Protein AF-G9MTB5-F1 (afdb_monomer_lite)

Secondary structure (DSSP, 8-state):
-----SEESSPEEEEEE-------TT-S-B-HHHHHHHHHHHHHHHHHHHTTPPEEE--TT----SPPPTT-EEEEE--S--HHHHHHHHHHSSSB-SEEESSS-EETT-EEE-SS-EEEEES----PPPTTPPPPPHHHHHHHHHHHHHHHT-GGGHHHHHHHHHTHHHHHHTTPPEEEEPPB------PPP-THHHHHHHHTHHHHHHHHHSHHHHHHHHHGGG--TT-BGGGHHHHHHHHHHHHHHHHHTT-HHHHHHHHHHH-GGGHHHHHHHHHT-S-HHHHTHHHHHHHS--SS-----HHHHHHHT---SGGG---SS-SEETTEEEHHHHHHHHHHTTTSSGGGGGGSS--SSSSBPPSEEEGGGS-TTTGGGGGSPPP----------

Structure (mmCIF, N/CA/C/O backbone):
data_AF-G9MTB5-F1
#
_entry.id   AF-G9MTB5-F1
#
loop_
_atom_site.group_PDB
_atom_site.id
_atom_site.type_symbol
_atom_site.label_atom_id
_atom_site.label_alt_id
_atom_site.label_comp_id
_atom_site.label_asym_id
_atom_site.label_entity_id
_atom_site.label_seq_id
_atom_site.pdbx_PDB_ins_code
_atom_site.Cartn_x
_atom_site.Cartn_y
_atom_site.Cartn_z
_atom_site.occupancy
_atom_site.B_iso_or_equiv
_atom_site.auth_seq_id
_atom_site.auth_comp_id
_atom_site.auth_asym_id
_atom_site.auth_atom_id
_atom_site.pdbx_PDB_model_num
ATOM 1 N N . LYS A 1 1 ? -17.812 13.357 1.683 1.00 65.06 1 LYS A N 1
ATOM 2 C CA . LYS A 1 1 ? -17.066 12.726 0.566 1.00 65.06 1 LYS A CA 1
ATOM 3 C C . LYS A 1 1 ? -15.615 13.191 0.643 1.00 65.06 1 LYS A C 1
ATOM 5 O O . LYS A 1 1 ? -15.408 14.399 0.633 1.00 65.06 1 LYS A O 1
ATOM 10 N N . ARG A 1 2 ? -14.649 12.278 0.807 1.00 72.00 2 ARG A N 1
ATOM 11 C CA . ARG A 1 2 ? -13.210 12.604 0.771 1.00 72.00 2 ARG A CA 1
ATOM 12 C C . ARG A 1 2 ? -12.794 12.800 -0.694 1.00 72.00 2 ARG A C 1
ATOM 14 O O . ARG A 1 2 ? -13.329 12.114 -1.558 1.00 72.00 2 ARG A O 1
ATOM 21 N N . ARG A 1 3 ? -11.906 13.753 -0.973 1.00 80.94 3 ARG A N 1
ATOM 22 C CA . ARG A 1 3 ? -11.333 14.010 -2.305 1.00 80.94 3 ARG A CA 1
ATOM 23 C C . ARG A 1 3 ? -9.825 14.165 -2.145 1.00 80.94 3 ARG A C 1
ATOM 25 O O . ARG A 1 3 ? -9.401 14.768 -1.161 1.00 80.94 3 ARG A O 1
ATOM 32 N N . TRP A 1 4 ? -9.048 13.626 -3.073 1.00 87.50 4 TRP A N 1
ATOM 33 C CA . TRP A 1 4 ? -7.595 13.791 -3.134 1.00 87.50 4 TRP A CA 1
ATOM 34 C C . TRP A 1 4 ? -7.146 13.864 -4.594 1.00 87.50 4 TRP A C 1
ATOM 36 O O . TRP A 1 4 ? -7.894 13.467 -5.488 1.00 87.50 4 TRP A O 1
ATOM 46 N N . ASP A 1 5 ? -5.960 14.424 -4.814 1.00 88.12 5 ASP A N 1
ATOM 47 C CA . ASP A 1 5 ? -5.358 14.536 -6.140 1.00 88.12 5 ASP A CA 1
ATOM 48 C C . ASP A 1 5 ? -4.601 13.245 -6.485 1.00 88.12 5 ASP A C 1
ATOM 50 O O . ASP A 1 5 ? -3.959 12.639 -5.626 1.00 88.12 5 ASP A O 1
ATOM 54 N N . LEU A 1 6 ? -4.701 12.822 -7.742 1.00 91.00 6 LEU A N 1
ATOM 55 C CA . LEU A 1 6 ? -4.000 11.661 -8.304 1.00 91.00 6 LEU A CA 1
ATOM 56 C C . LEU A 1 6 ? -2.745 12.066 -9.069 1.00 91.00 6 LEU A C 1
ATOM 58 O O . LEU A 1 6 ? -2.035 11.216 -9.612 1.00 91.00 6 LEU A O 1
ATOM 62 N N . MET A 1 7 ? -2.481 13.367 -9.098 1.00 92.62 7 MET A N 1
ATOM 63 C CA . MET A 1 7 ? -1.338 13.978 -9.724 1.00 92.62 7 MET A CA 1
ATOM 64 C C . MET A 1 7 ? -0.467 14.651 -8.660 1.00 92.62 7 MET A C 1
ATOM 66 O O . MET A 1 7 ? -0.940 15.144 -7.638 1.00 92.62 7 MET A O 1
ATOM 70 N N . LYS A 1 8 ? 0.836 14.690 -8.912 1.00 92.00 8 LYS A N 1
ATOM 71 C CA . LYS A 1 8 ? 1.847 15.348 -8.085 1.00 92.00 8 LYS A CA 1
ATOM 72 C C . LYS A 1 8 ? 2.814 16.130 -8.963 1.00 92.00 8 LYS A C 1
ATOM 74 O O . LYS A 1 8 ? 2.932 15.892 -10.164 1.00 92.00 8 LYS A O 1
ATOM 79 N N . ILE A 1 9 ? 3.510 17.094 -8.368 1.00 88.06 9 ILE A N 1
ATOM 80 C CA . ILE A 1 9 ? 4.401 18.000 -9.110 1.00 88.06 9 ILE A CA 1
ATOM 81 C C . ILE A 1 9 ? 5.720 17.311 -9.475 1.00 88.06 9 ILE A C 1
ATOM 83 O O . ILE A 1 9 ? 6.272 17.551 -10.545 1.00 88.06 9 ILE A O 1
ATOM 87 N N . LYS A 1 10 ? 6.248 16.475 -8.577 1.00 90.00 10 LYS A N 1
ATOM 88 C CA . LYS A 1 10 ? 7.540 15.807 -8.748 1.00 90.00 10 LYS A CA 1
ATOM 89 C C . LYS A 1 10 ? 7.356 14.302 -8.656 1.00 90.00 10 LYS A C 1
ATOM 91 O O . LYS A 1 10 ? 6.611 13.819 -7.813 1.00 90.00 10 LYS A O 1
ATOM 96 N N . ALA A 1 11 ? 8.043 13.574 -9.525 1.00 92.00 11 ALA A N 1
ATOM 97 C CA . ALA A 1 11 ? 8.143 12.127 -9.430 1.00 92.00 11 ALA A CA 1
ATOM 98 C C . ALA A 1 11 ? 8.972 11.722 -8.197 1.00 92.00 11 ALA A C 1
ATOM 100 O O . ALA A 1 11 ? 9.901 12.433 -7.800 1.00 92.00 11 ALA A O 1
ATOM 101 N N . THR A 1 12 ? 8.632 10.581 -7.600 1.00 94.31 12 THR A N 1
ATOM 102 C CA . THR A 1 12 ? 9.313 10.081 -6.398 1.00 94.31 12 THR A CA 1
ATOM 103 C C . THR A 1 12 ? 10.675 9.524 -6.780 1.00 94.31 12 THR A C 1
ATOM 105 O O . THR A 1 12 ? 10.808 8.819 -7.779 1.00 94.31 12 THR A O 1
ATOM 108 N N . ILE A 1 13 ? 11.699 9.852 -6.000 1.00 93.88 13 ILE A N 1
ATOM 109 C CA . ILE A 1 13 ? 13.068 9.432 -6.296 1.00 93.88 13 ILE A CA 1
ATOM 110 C C . ILE A 1 13 ? 13.252 7.977 -5.860 1.00 93.88 13 ILE A C 1
ATOM 112 O O . ILE A 1 13 ? 12.974 7.625 -4.711 1.00 93.88 13 ILE A O 1
ATOM 116 N N . CYS A 1 14 ? 13.765 7.157 -6.771 1.00 93.31 14 CYS A N 1
ATOM 117 C CA . CYS A 1 14 ? 14.247 5.816 -6.482 1.00 93.31 14 CYS A CA 1
ATOM 118 C C . CYS A 1 14 ? 15.727 5.692 -6.858 1.00 93.31 14 CYS A C 1
ATOM 120 O O . CYS A 1 14 ? 16.190 6.261 -7.847 1.00 93.31 14 CYS A O 1
ATOM 122 N N . GLU A 1 15 ? 16.479 4.962 -6.049 1.00 91.25 15 GLU A N 1
ATOM 123 C CA . GLU A 1 15 ? 17.898 4.691 -6.243 1.00 91.25 15 GLU A CA 1
ATOM 124 C C . GLU A 1 15 ? 18.174 3.204 -6.047 1.00 91.25 15 GLU A C 1
ATOM 126 O O . GLU A 1 15 ? 17.404 2.484 -5.408 1.00 91.25 15 GLU A O 1
ATOM 131 N N . ILE A 1 16 ? 19.276 2.738 -6.620 1.00 88.00 16 ILE A N 1
ATOM 132 C CA . ILE A 1 16 ? 19.722 1.363 -6.439 1.00 88.00 16 ILE A CA 1
ATOM 133 C C . ILE A 1 16 ? 20.629 1.340 -5.226 1.00 88.00 16 ILE A C 1
ATOM 135 O O . ILE A 1 16 ? 21.541 2.152 -5.105 1.00 88.00 16 ILE A O 1
ATOM 139 N N . SER A 1 17 ? 20.396 0.389 -4.338 1.00 84.88 17 SER A N 1
ATOM 140 C CA . SER A 1 17 ? 21.217 0.191 -3.160 1.00 84.88 17 SER A CA 1
ATOM 141 C C . SER A 1 17 ? 21.895 -1.169 -3.217 1.00 84.88 17 SER A C 1
ATOM 143 O O . SER A 1 17 ? 21.330 -2.152 -3.693 1.00 84.88 17 SER A O 1
ATOM 145 N N . LYS A 1 18 ? 23.115 -1.231 -2.678 1.00 75.75 18 LYS A N 1
ATOM 146 C CA . LYS A 1 18 ? 23.909 -2.466 -2.556 1.00 75.75 18 LYS A CA 1
ATOM 147 C C . LYS A 1 18 ? 23.384 -3.404 -1.462 1.00 75.75 18 LYS A C 1
ATOM 149 O O . LYS A 1 18 ? 24.045 -4.384 -1.116 1.00 75.75 18 LYS A O 1
ATOM 154 N N . HIS A 1 19 ? 22.235 -3.095 -0.854 1.00 73.06 19 HIS A N 1
ATOM 155 C CA . HIS A 1 19 ? 21.616 -4.003 0.102 1.00 73.06 19 HIS A CA 1
ATOM 156 C C . HIS A 1 19 ? 21.162 -5.281 -0.620 1.00 73.06 19 HIS A C 1
ATOM 158 O O . HIS A 1 19 ? 20.662 -5.253 -1.741 1.00 73.06 19 HIS A O 1
ATOM 164 N N . SER A 1 20 ? 21.392 -6.425 0.022 1.00 59.97 20 SER A N 1
ATOM 165 C CA . SER A 1 20 ? 21.085 -7.762 -0.513 1.00 59.97 20 SER A CA 1
ATOM 166 C C . SER A 1 20 ? 19.950 -8.429 0.265 1.00 59.97 20 SER A C 1
ATOM 168 O O . SER A 1 20 ? 19.901 -9.651 0.398 1.00 59.97 20 SER A O 1
ATOM 170 N N . GLY A 1 21 ? 19.060 -7.603 0.823 1.00 59.75 21 GLY A N 1
ATOM 171 C CA . GLY A 1 21 ? 18.109 -8.005 1.853 1.00 59.75 21 GLY A CA 1
ATOM 172 C C . GLY A 1 21 ? 16.989 -8.927 1.387 1.00 59.75 21 GLY A C 1
ATOM 173 O O . GLY A 1 21 ? 16.321 -9.459 2.252 1.00 59.75 21 GLY A O 1
ATOM 174 N N . PHE A 1 22 ? 16.789 -9.120 0.079 1.00 67.88 22 PHE A N 1
ATOM 175 C CA . PHE A 1 22 ? 15.763 -10.005 -0.483 1.00 67.88 22 PHE A CA 1
ATOM 176 C C . PHE A 1 22 ? 16.415 -11.026 -1.410 1.00 67.88 22 PHE A C 1
ATOM 178 O O . PHE A 1 22 ? 16.919 -10.667 -2.479 1.00 67.88 22 PHE A O 1
ATOM 185 N N . LYS A 1 23 ? 16.434 -12.298 -0.998 1.00 63.88 23 LYS A N 1
ATOM 186 C CA . LYS A 1 23 ? 16.970 -13.397 -1.810 1.00 63.88 23 LYS A CA 1
ATOM 187 C C . LYS A 1 23 ? 15.829 -14.252 -2.340 1.00 63.88 23 LYS A C 1
ATOM 189 O O . LYS A 1 23 ? 15.022 -14.767 -1.581 1.00 63.88 23 LYS A O 1
ATOM 194 N N . PHE A 1 24 ? 15.806 -14.466 -3.650 1.00 67.88 24 PHE A N 1
ATOM 195 C CA . PHE A 1 24 ? 14.818 -15.328 -4.291 1.00 67.88 24 PHE A CA 1
ATOM 196 C C . PHE A 1 24 ? 15.401 -16.729 -4.454 1.00 67.88 24 PHE A C 1
ATOM 198 O O . PHE A 1 24 ? 16.304 -16.933 -5.257 1.00 67.88 24 PHE A O 1
ATOM 205 N N . THR A 1 25 ? 14.895 -17.704 -3.698 1.00 58.72 25 THR A N 1
ATOM 206 C CA . THR A 1 25 ? 15.319 -19.111 -3.830 1.00 58.72 25 THR A CA 1
ATOM 207 C C . THR A 1 25 ? 14.917 -19.714 -5.173 1.00 58.72 25 THR A C 1
ATOM 209 O O . THR A 1 25 ? 15.586 -20.615 -5.672 1.00 58.72 25 THR A O 1
ATOM 212 N N . ASP A 1 26 ? 13.853 -19.180 -5.774 1.00 69.31 26 ASP A N 1
ATOM 213 C CA . ASP A 1 26 ? 13.193 -19.776 -6.937 1.00 69.31 26 ASP A CA 1
ATOM 214 C C . ASP A 1 26 ? 13.628 -19.127 -8.265 1.00 69.31 26 ASP A C 1
ATOM 216 O O . ASP A 1 26 ? 13.186 -19.535 -9.344 1.00 69.31 26 ASP A O 1
ATOM 220 N N . SER A 1 27 ? 14.498 -18.109 -8.213 1.00 77.50 27 SER A N 1
ATOM 221 C CA . SER A 1 27 ? 15.058 -17.460 -9.398 1.00 77.50 27 SER A CA 1
ATOM 222 C C . SER A 1 27 ? 16.536 -17.132 -9.229 1.00 77.50 27 SER A C 1
ATOM 224 O O . SER A 1 27 ? 16.950 -16.509 -8.261 1.00 77.50 27 SER A O 1
ATOM 226 N N . GLU A 1 28 ? 17.321 -17.492 -10.242 1.00 82.62 28 GLU A N 1
ATOM 227 C CA . GLU A 1 28 ? 18.731 -17.112 -10.384 1.00 82.62 28 GLU A CA 1
ATOM 228 C C . GLU A 1 28 ? 18.903 -15.671 -10.896 1.00 82.62 28 GLU A C 1
ATOM 230 O O . GLU A 1 28 ? 20.013 -15.273 -11.254 1.00 82.62 28 GLU A O 1
ATOM 235 N N . SER A 1 29 ? 17.820 -14.892 -10.962 1.00 88.12 29 SER A N 1
ATOM 236 C CA . SER A 1 29 ? 17.818 -13.478 -11.334 1.00 88.12 29 SER A CA 1
ATOM 237 C C . SER A 1 29 ? 17.125 -12.648 -10.255 1.00 88.12 29 SER A C 1
ATOM 239 O O . SER A 1 29 ? 16.136 -13.083 -9.675 1.00 88.12 29 SER A O 1
ATOM 241 N N . ASN A 1 30 ? 17.572 -11.415 -10.043 1.00 90.25 30 ASN A N 1
ATOM 242 C CA . ASN A 1 30 ? 16.833 -10.366 -9.351 1.00 90.25 30 ASN A CA 1
ATOM 243 C C . ASN A 1 30 ? 16.489 -9.263 -10.349 1.00 90.25 30 ASN A C 1
ATOM 245 O O . ASN A 1 30 ? 17.349 -8.483 -10.765 1.00 90.25 30 ASN A O 1
ATOM 249 N N . GLY A 1 31 ? 15.216 -9.220 -10.729 1.00 91.81 31 GLY A N 1
ATOM 250 C CA . GLY A 1 31 ? 14.679 -8.256 -11.677 1.00 91.81 31 GLY A CA 1
ATOM 251 C C . GLY A 1 31 ? 13.804 -7.187 -11.033 1.00 91.81 31 GLY A C 1
ATOM 252 O O . GLY A 1 31 ? 13.123 -6.476 -11.769 1.00 91.81 31 GLY A O 1
ATOM 253 N N . LEU A 1 32 ? 13.796 -7.064 -9.698 1.00 93.12 32 LEU A N 1
ATOM 254 C CA . LEU A 1 32 ? 12.859 -6.200 -8.970 1.00 93.12 32 LEU A CA 1
ATOM 255 C C . LEU A 1 32 ? 12.827 -4.760 -9.476 1.00 93.12 32 LEU A C 1
ATOM 257 O O . LEU A 1 32 ? 11.744 -4.198 -9.592 1.00 93.12 32 LEU A O 1
ATOM 261 N N . ILE A 1 33 ? 13.974 -4.177 -9.834 1.00 93.19 33 ILE A N 1
ATOM 262 C CA . ILE A 1 33 ? 14.013 -2.821 -10.392 1.00 93.19 33 ILE A CA 1
ATOM 263 C C . ILE A 1 33 ? 13.195 -2.699 -11.680 1.00 93.19 33 ILE A C 1
ATOM 265 O O . ILE A 1 33 ? 12.426 -1.756 -11.836 1.00 93.19 33 ILE A O 1
ATOM 269 N N . PHE A 1 34 ? 13.305 -3.674 -12.580 1.00 94.88 34 PHE A N 1
ATOM 270 C CA . PHE A 1 34 ? 12.593 -3.665 -13.853 1.00 94.88 34 PHE A CA 1
ATOM 271 C C . PHE A 1 34 ? 11.096 -3.860 -13.637 1.00 94.88 34 PHE A C 1
ATOM 273 O O . PHE A 1 34 ? 10.295 -3.160 -14.250 1.00 94.88 34 PHE A O 1
ATOM 280 N N . LEU A 1 35 ? 10.725 -4.762 -12.724 1.00 96.25 35 LEU A N 1
ATOM 281 C CA . LEU A 1 35 ? 9.330 -5.002 -12.358 1.00 96.25 35 LEU A CA 1
ATOM 282 C C . LEU A 1 35 ? 8.708 -3.765 -11.704 1.00 96.25 35 LEU A C 1
ATOM 284 O O . LEU A 1 35 ? 7.625 -3.349 -12.099 1.00 96.25 35 LEU A O 1
ATOM 288 N N . PHE A 1 36 ? 9.403 -3.155 -10.745 1.00 97.00 36 PHE A N 1
ATOM 289 C CA . PHE A 1 36 ? 8.974 -1.938 -10.061 1.00 97.00 36 PHE A CA 1
ATOM 290 C C . PHE A 1 36 ? 8.762 -0.780 -11.044 1.00 97.00 36 PHE A C 1
ATOM 292 O O . PHE A 1 36 ? 7.692 -0.175 -11.053 1.00 97.00 36 PHE A O 1
ATOM 299 N N . LEU A 1 37 ? 9.749 -0.498 -11.906 1.00 96.44 37 LEU A N 1
ATOM 300 C CA . LEU A 1 37 ? 9.666 0.581 -12.896 1.00 96.44 37 LEU A CA 1
ATOM 301 C C . LEU A 1 37 ? 8.546 0.329 -13.916 1.00 96.44 37 LEU A C 1
ATOM 303 O O . LEU A 1 37 ? 7.798 1.250 -14.251 1.00 96.44 37 LEU A O 1
ATOM 307 N N . ALA A 1 38 ? 8.395 -0.915 -14.379 1.00 97.38 38 ALA A N 1
ATOM 308 C CA . ALA A 1 38 ? 7.326 -1.293 -15.294 1.00 97.38 38 ALA A CA 1
ATOM 309 C C . ALA A 1 38 ? 5.942 -1.157 -14.648 1.00 97.38 38 ALA A C 1
ATOM 311 O O . ALA A 1 38 ? 5.045 -0.589 -15.265 1.00 97.38 38 ALA A O 1
ATOM 312 N N . TRP A 1 39 ? 5.755 -1.604 -13.404 1.00 98.00 39 TRP A N 1
ATOM 313 C CA . TRP A 1 39 ? 4.482 -1.445 -12.697 1.00 98.00 39 TRP A CA 1
ATOM 314 C C . TRP A 1 39 ? 4.161 0.017 -12.391 1.00 98.00 39 TRP A C 1
ATOM 316 O O . TRP A 1 39 ? 3.027 0.440 -12.604 1.00 98.00 39 TRP A O 1
ATOM 326 N N . ALA A 1 40 ? 5.150 0.814 -11.978 1.00 97.56 40 ALA A N 1
ATOM 327 C CA . ALA A 1 40 ? 5.000 2.256 -11.791 1.00 97.56 40 ALA A CA 1
ATOM 328 C C . ALA A 1 40 ? 4.526 2.950 -13.081 1.00 97.56 40 ALA A C 1
ATOM 330 O O . ALA A 1 40 ? 3.613 3.783 -13.050 1.00 97.56 40 ALA A O 1
ATOM 331 N N . TYR A 1 41 ? 5.093 2.555 -14.228 1.00 97.31 41 TYR A N 1
ATOM 332 C CA . TYR A 1 41 ? 4.628 2.986 -15.543 1.00 97.31 41 TYR A CA 1
ATOM 333 C C . TYR A 1 41 ? 3.205 2.510 -15.830 1.00 97.31 41 TYR A C 1
ATOM 335 O O . TYR A 1 41 ? 2.368 3.333 -16.171 1.00 97.31 41 TYR A O 1
ATOM 343 N N . ILE A 1 42 ? 2.906 1.217 -15.677 1.00 97.94 42 ILE A N 1
ATOM 344 C CA . ILE A 1 42 ? 1.595 0.630 -16.004 1.00 97.94 42 ILE A CA 1
ATOM 345 C C . ILE A 1 42 ? 0.478 1.289 -15.185 1.00 97.94 42 ILE A C 1
ATOM 347 O O . ILE A 1 42 ? -0.543 1.661 -15.758 1.00 97.94 42 ILE A O 1
ATOM 351 N N . LEU A 1 43 ? 0.685 1.498 -13.879 1.00 97.38 43 LEU A N 1
ATOM 352 C CA . LEU A 1 43 ? -0.245 2.217 -12.996 1.00 97.38 43 LEU A CA 1
ATOM 353 C C . LEU A 1 43 ? -0.493 3.648 -13.494 1.00 97.38 43 LEU A C 1
ATOM 355 O O . LEU A 1 43 ? -1.631 4.109 -13.578 1.00 97.38 43 LEU A O 1
ATOM 359 N N . SER A 1 44 ? 0.585 4.341 -13.861 1.00 96.25 44 SER A N 1
ATOM 360 C CA . SER A 1 44 ? 0.532 5.714 -14.364 1.00 96.25 44 SER A CA 1
ATOM 361 C C . SER A 1 44 ? -0.159 5.799 -15.727 1.00 96.25 44 SER A C 1
ATOM 363 O O . SER A 1 44 ? -1.031 6.639 -15.922 1.00 96.25 44 SER A O 1
ATOM 365 N N . ALA A 1 45 ? 0.191 4.911 -16.656 1.00 96.25 45 ALA A N 1
ATOM 366 C CA . ALA A 1 45 ? -0.379 4.842 -17.992 1.00 96.25 45 ALA A CA 1
ATOM 367 C C . ALA A 1 45 ? -1.865 4.498 -17.945 1.00 96.25 45 ALA A C 1
ATOM 369 O O . ALA A 1 45 ? -2.657 5.164 -18.602 1.00 96.25 45 ALA A O 1
ATOM 370 N N . PHE A 1 46 ? -2.255 3.538 -17.103 1.00 95.88 46 PHE A N 1
ATOM 371 C CA . PHE A 1 46 ? -3.654 3.175 -16.919 1.00 95.88 46 PHE A CA 1
ATOM 372 C C . PHE A 1 46 ? -4.481 4.374 -16.444 1.00 95.88 46 PHE A C 1
ATOM 374 O O . PHE A 1 46 ? -5.531 4.650 -17.017 1.00 95.88 46 PHE A O 1
ATOM 381 N N . LEU A 1 47 ? -4.001 5.136 -15.449 1.00 94.31 47 LEU A N 1
ATOM 382 C CA . LEU A 1 47 ? -4.687 6.354 -14.999 1.00 94.31 47 LEU A CA 1
ATOM 383 C C . LEU A 1 47 ? -4.854 7.367 -16.141 1.00 94.31 47 LEU A C 1
ATOM 385 O O . LEU A 1 47 ? -5.950 7.881 -16.358 1.00 94.31 47 LEU A O 1
ATOM 389 N N . LEU A 1 48 ? -3.768 7.656 -16.858 1.00 93.81 48 LEU A N 1
ATOM 390 C CA . LEU A 1 48 ? -3.758 8.667 -17.915 1.00 93.81 48 LEU A CA 1
ATOM 391 C C . LEU A 1 48 ? -4.656 8.270 -19.093 1.00 93.81 48 LEU A C 1
ATOM 393 O O . LEU A 1 48 ? -5.344 9.126 -19.644 1.00 93.81 48 LEU A O 1
ATOM 397 N N . GLU A 1 49 ? -4.725 6.980 -19.426 1.00 94.56 49 GLU A N 1
ATOM 398 C CA . GLU A 1 49 ? -5.668 6.433 -20.407 1.00 94.56 49 GLU A CA 1
ATOM 399 C C . GLU A 1 49 ? -7.121 6.684 -20.003 1.00 94.56 49 GLU A C 1
ATOM 401 O O . GLU A 1 49 ? -7.901 7.162 -20.828 1.00 94.56 49 GLU A O 1
ATOM 406 N N . GLN A 1 50 ? -7.475 6.422 -18.737 1.00 91.19 50 GLN A N 1
ATOM 407 C CA . GLN A 1 50 ? -8.824 6.695 -18.224 1.00 91.19 50 GLN A CA 1
ATOM 408 C C . GLN A 1 50 ? -9.159 8.194 -18.240 1.00 91.19 50 GLN A C 1
ATOM 410 O O . GLN A 1 50 ? -10.319 8.567 -18.394 1.00 91.19 50 GLN A O 1
ATOM 415 N N . GLN A 1 51 ? -8.153 9.059 -18.092 1.00 90.38 51 GLN A N 1
ATOM 416 C CA . GLN A 1 51 ? -8.306 10.516 -18.120 1.00 90.38 51 GLN A CA 1
ATOM 417 C C . GLN A 1 51 ? -8.155 11.122 -19.525 1.00 90.38 51 GLN A C 1
ATOM 419 O O . GLN A 1 51 ? -8.252 12.340 -19.673 1.00 90.38 51 GLN A O 1
ATOM 424 N N . HIS A 1 52 ? -7.909 10.304 -20.555 1.00 91.69 52 HIS A N 1
ATOM 425 C CA . HIS A 1 52 ? -7.601 10.747 -21.920 1.00 91.69 52 HIS A CA 1
ATOM 426 C C . HIS A 1 52 ? -6.430 11.746 -22.003 1.00 91.69 52 HIS A C 1
ATOM 428 O O . HIS A 1 52 ? -6.410 12.640 -22.851 1.00 91.69 52 HIS A O 1
ATOM 434 N N . ILE A 1 53 ? -5.437 11.588 -21.125 1.00 91.62 53 ILE A N 1
ATOM 435 C CA . ILE A 1 53 ? -4.228 12.409 -21.093 1.00 91.62 53 ILE A CA 1
ATOM 436 C C . ILE A 1 53 ? -3.112 11.685 -21.858 1.00 91.62 53 ILE A C 1
ATOM 438 O O . ILE A 1 53 ? -2.796 10.540 -21.532 1.00 91.62 53 ILE A O 1
ATOM 442 N N . PRO A 1 54 ? -2.466 12.326 -22.848 1.00 91.00 54 PRO A N 1
ATOM 443 C CA . PRO A 1 54 ? -1.402 11.681 -23.601 1.00 91.00 54 PRO A CA 1
ATOM 444 C C . PRO A 1 54 ? -0.120 11.519 -22.774 1.00 91.00 54 PRO A C 1
ATOM 446 O O . PRO A 1 54 ? 0.293 12.405 -22.016 1.00 91.00 54 PRO A O 1
ATOM 449 N N . LEU A 1 55 ? 0.535 10.378 -22.978 1.00 91.62 55 LEU A N 1
ATOM 450 C CA . LEU A 1 55 ? 1.901 10.100 -22.547 1.00 91.62 55 LEU A CA 1
ATOM 451 C C . LEU A 1 55 ? 2.886 10.581 -23.612 1.00 91.62 55 LEU A C 1
ATOM 453 O O . LEU A 1 55 ? 2.628 10.460 -24.808 1.00 91.62 55 LEU A O 1
ATOM 457 N N . ALA A 1 56 ? 4.039 11.076 -23.179 1.00 89.38 56 ALA A N 1
ATOM 458 C CA . ALA A 1 56 ? 5.130 11.443 -24.068 1.00 89.38 56 ALA A CA 1
ATOM 459 C C . ALA A 1 56 ? 6.455 10.919 -23.519 1.00 89.38 56 ALA A C 1
ATOM 461 O O . ALA A 1 56 ? 6.700 10.955 -22.309 1.00 89.38 56 ALA A O 1
ATOM 462 N N . TYR A 1 57 ? 7.336 10.472 -24.411 1.00 87.25 57 TYR A N 1
ATOM 463 C CA . TYR A 1 57 ? 8.739 10.323 -24.048 1.00 87.25 57 TYR A CA 1
ATOM 464 C C . TYR A 1 57 ? 9.312 11.708 -23.731 1.00 87.25 57 TYR A C 1
ATOM 466 O O . TYR A 1 57 ? 8.983 12.703 -24.383 1.00 87.25 57 TYR A O 1
ATOM 474 N N . THR A 1 58 ? 10.140 11.793 -22.697 1.00 81.50 58 THR A N 1
ATOM 475 C CA . THR A 1 58 ? 11.026 12.951 -22.540 1.00 81.50 58 THR A CA 1
ATOM 476 C C . THR A 1 58 ? 12.162 12.804 -23.550 1.00 81.50 58 THR A C 1
ATOM 478 O O . THR A 1 58 ? 12.376 11.699 -24.046 1.00 81.50 58 THR A O 1
ATOM 481 N N . ASP A 1 59 ? 12.851 13.891 -23.919 1.00 66.12 59 ASP A N 1
ATOM 482 C CA . ASP A 1 59 ? 13.970 13.820 -24.871 1.00 66.12 59 ASP A CA 1
ATOM 483 C C . ASP A 1 59 ? 14.990 12.764 -24.416 1.00 66.12 59 ASP A C 1
ATOM 485 O O . ASP A 1 59 ? 15.836 13.005 -23.553 1.00 66.12 59 ASP A O 1
ATOM 489 N N . ALA A 1 60 ? 14.880 11.579 -25.019 1.00 50.72 60 ALA A N 1
ATOM 490 C CA . ALA A 1 60 ? 15.496 10.327 -24.589 1.00 50.72 60 ALA A CA 1
ATOM 491 C C . ALA A 1 60 ? 17.003 10.256 -24.890 1.00 50.72 60 ALA A C 1
ATOM 493 O O . ALA A 1 60 ? 17.600 9.186 -24.872 1.00 50.72 60 ALA A O 1
ATOM 494 N N . TYR A 1 61 ? 17.626 11.395 -25.198 1.00 49.62 61 TYR A N 1
ATOM 495 C CA . TYR A 1 61 ? 18.989 11.465 -25.712 1.00 49.62 61 TYR A CA 1
ATOM 496 C C . TYR A 1 61 ? 19.794 12.623 -25.126 1.00 49.62 61 TYR A C 1
ATOM 498 O O . TYR A 1 61 ? 20.679 13.170 -25.789 1.00 49.62 61 TYR A O 1
ATOM 506 N N . LYS A 1 62 ? 19.632 12.924 -23.832 1.00 46.19 62 LYS A N 1
ATOM 507 C CA . LYS A 1 62 ? 20.858 13.245 -23.092 1.00 46.19 62 LYS A CA 1
ATOM 508 C C . LYS A 1 62 ? 21.645 11.944 -23.032 1.00 46.19 62 LYS A C 1
ATOM 510 O O . LYS A 1 62 ? 21.474 11.165 -22.102 1.00 46.19 62 LYS A O 1
ATOM 515 N N . GLN A 1 63 ? 22.448 11.703 -24.078 1.00 43.78 63 GLN A N 1
ATOM 516 C CA . GLN A 1 63 ? 23.490 10.682 -24.090 1.00 43.78 63 GLN A CA 1
ATOM 517 C C . GLN A 1 63 ? 24.062 10.619 -22.682 1.00 43.78 63 GLN A C 1
ATOM 519 O O . GLN A 1 63 ? 24.394 11.677 -22.131 1.00 43.78 63 GLN A O 1
ATOM 524 N N . TRP A 1 64 ? 24.141 9.416 -22.099 1.00 49.56 64 TRP A N 1
ATOM 525 C CA . TRP A 1 64 ? 24.995 9.204 -20.936 1.00 49.56 64 TRP A CA 1
ATOM 526 C C . TRP A 1 64 ? 26.274 9.978 -21.212 1.00 49.56 64 TRP A C 1
ATOM 528 O O . TRP A 1 64 ? 26.969 9.671 -22.184 1.00 49.56 64 TRP A O 1
ATOM 538 N N . GLY A 1 65 ? 26.524 11.035 -20.436 1.00 44.97 65 GLY A N 1
ATOM 539 C CA . GLY A 1 65 ? 27.759 11.780 -20.590 1.00 44.97 65 GLY A CA 1
ATOM 540 C C . GLY A 1 65 ? 28.922 10.796 -20.500 1.00 44.97 65 GLY A C 1
ATOM 541 O O . GLY A 1 65 ? 28.790 9.714 -19.925 1.00 44.97 65 GLY A O 1
ATOM 542 N N . ASN A 1 66 ? 30.087 11.164 -21.018 1.00 45.38 66 ASN A N 1
ATOM 543 C CA . ASN A 1 66 ? 31.324 10.411 -20.783 1.00 45.38 66 ASN A CA 1
ATOM 544 C C . ASN A 1 66 ? 31.777 10.514 -19.304 1.00 45.38 66 ASN A C 1
ATOM 546 O O . ASN A 1 66 ? 32.955 10.706 -19.022 1.00 45.38 66 ASN A O 1
ATOM 550 N N . GLY A 1 67 ? 30.837 10.484 -18.359 1.00 51.44 67 GLY A N 1
ATOM 551 C CA . GLY A 1 67 ? 31.067 10.515 -16.930 1.00 51.44 67 GLY A CA 1
ATOM 552 C C . GLY A 1 67 ? 31.394 9.124 -16.408 1.00 51.44 67 GLY A C 1
ATOM 553 O O . GLY A 1 67 ? 30.931 8.104 -16.918 1.00 51.44 67 GLY A O 1
ATOM 554 N N . THR A 1 68 ? 32.215 9.091 -15.373 1.00 50.03 68 THR A N 1
ATOM 555 C CA . THR A 1 68 ? 32.450 7.916 -14.542 1.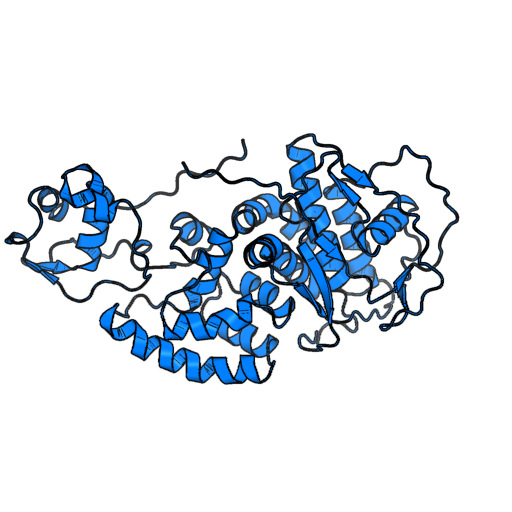00 50.03 68 THR A CA 1
ATOM 556 C C . THR A 1 68 ? 31.238 7.683 -13.641 1.00 50.03 68 THR A C 1
ATOM 558 O O . THR A 1 68 ? 30.895 8.555 -12.847 1.00 50.03 68 THR A O 1
ATOM 561 N N . TYR A 1 69 ? 30.602 6.517 -13.763 1.00 60.19 69 TYR A N 1
ATOM 562 C CA . TYR A 1 69 ? 29.483 6.091 -12.915 1.00 60.19 69 TYR A CA 1
ATOM 563 C C . TYR A 1 69 ? 30.021 5.274 -11.742 1.00 60.19 69 TYR A C 1
ATOM 565 O O . TYR A 1 69 ? 30.684 4.259 -11.964 1.00 60.19 69 TYR A O 1
ATOM 573 N N . GLU A 1 70 ? 29.736 5.696 -10.509 1.00 55.62 70 GLU A N 1
ATOM 574 C CA . GLU A 1 70 ? 30.238 5.033 -9.294 1.00 55.62 70 GLU A CA 1
ATOM 575 C C . GLU A 1 70 ? 29.747 3.578 -9.157 1.00 55.62 70 GLU A C 1
ATOM 577 O O . GLU A 1 70 ? 30.438 2.750 -8.562 1.00 55.62 70 GLU A O 1
ATOM 582 N N . GLY A 1 71 ? 28.583 3.247 -9.732 1.00 60.22 71 GLY A N 1
ATOM 583 C CA . GLY A 1 71 ? 27.980 1.911 -9.692 1.00 60.22 71 GLY A CA 1
ATOM 584 C C . GLY A 1 71 ? 28.333 0.975 -10.858 1.00 60.22 71 GLY A C 1
ATOM 585 O O . GLY A 1 71 ? 28.020 -0.210 -10.802 1.00 60.22 71 GLY A O 1
ATOM 586 N N . GLY A 1 72 ? 28.996 1.460 -11.913 1.00 68.25 72 GLY A N 1
ATOM 587 C CA . GLY A 1 72 ? 29.270 0.671 -13.123 1.00 68.25 72 GLY A CA 1
ATOM 588 C C . GLY A 1 72 ? 28.106 0.615 -14.128 1.00 68.25 72 GLY A C 1
ATOM 589 O O . GLY A 1 72 ? 27.186 1.436 -14.091 1.00 68.25 72 GLY A O 1
ATOM 590 N N . ALA A 1 73 ? 28.186 -0.324 -15.082 1.00 76.88 73 ALA A N 1
ATOM 591 C CA . ALA A 1 73 ? 27.209 -0.492 -16.161 1.00 76.88 73 ALA A CA 1
ATOM 592 C C . ALA A 1 73 ? 26.575 -1.895 -16.160 1.00 76.88 73 ALA A C 1
ATOM 594 O O . ALA A 1 73 ? 27.287 -2.899 -16.155 1.00 76.88 73 ALA A O 1
ATOM 595 N N . PHE A 1 74 ? 25.245 -1.954 -16.223 1.00 82.25 74 PHE A N 1
ATOM 596 C CA . PHE A 1 74 ? 24.461 -3.185 -16.319 1.00 82.25 74 PHE A CA 1
ATOM 597 C C . PHE A 1 74 ? 24.020 -3.439 -17.751 1.00 82.25 74 PHE A C 1
ATOM 599 O O . PHE A 1 74 ? 23.403 -2.576 -18.366 1.00 82.25 74 PHE A O 1
ATOM 606 N N . PHE A 1 75 ? 24.285 -4.635 -18.268 1.00 82.25 75 PHE A N 1
ATOM 607 C CA . PHE A 1 75 ? 23.910 -5.009 -19.628 1.00 82.25 75 PHE A CA 1
ATOM 608 C C . PHE A 1 75 ? 22.613 -5.815 -19.638 1.00 82.25 75 PHE A C 1
ATOM 610 O O . PHE A 1 75 ? 22.507 -6.837 -18.961 1.00 82.25 75 PHE A O 1
ATOM 617 N N . ILE A 1 76 ? 21.642 -5.383 -20.439 1.00 86.88 76 ILE A N 1
ATOM 618 C CA . ILE A 1 76 ? 20.333 -6.027 -20.568 1.00 86.88 76 ILE A CA 1
ATOM 619 C C . ILE A 1 76 ? 20.193 -6.534 -21.998 1.00 86.88 76 ILE A C 1
ATOM 621 O O . ILE A 1 76 ? 20.215 -5.753 -22.939 1.00 86.88 76 ILE A O 1
ATOM 625 N N . ASP A 1 77 ? 20.026 -7.838 -22.182 1.00 86.50 77 ASP A N 1
ATOM 626 C CA . ASP A 1 77 ? 19.731 -8.410 -23.498 1.00 86.50 77 ASP A CA 1
ATOM 627 C C . ASP A 1 77 ? 18.239 -8.717 -23.618 1.00 86.50 77 ASP A C 1
ATOM 629 O O . ASP A 1 77 ? 17.768 -9.692 -23.031 1.00 86.50 77 ASP A O 1
ATOM 633 N N . LEU A 1 78 ? 17.518 -7.919 -24.408 1.00 85.12 78 LEU A N 1
ATOM 634 C CA . LEU A 1 78 ? 16.089 -8.105 -24.680 1.00 85.12 78 LEU A CA 1
ATOM 635 C C . LEU A 1 78 ? 15.802 -9.147 -25.780 1.00 85.12 78 LEU A C 1
ATOM 637 O O . LEU A 1 78 ? 14.649 -9.523 -25.977 1.00 85.12 78 LEU A O 1
ATOM 641 N N . GLY A 1 79 ? 16.821 -9.669 -26.470 1.00 84.38 79 GLY A N 1
ATOM 642 C CA . GLY A 1 79 ? 16.654 -10.621 -27.571 1.00 84.38 79 GLY A CA 1
ATOM 643 C C . GLY A 1 79 ? 15.963 -10.006 -28.787 1.00 84.38 79 GLY A C 1
ATOM 644 O O . GLY A 1 79 ? 16.368 -8.947 -29.259 1.00 84.38 79 GLY A O 1
ATOM 645 N N . ASP A 1 80 ? 14.917 -10.672 -29.278 1.00 83.44 80 ASP A N 1
ATOM 646 C CA . ASP A 1 80 ? 14.171 -10.291 -30.487 1.00 83.44 80 ASP A CA 1
ATOM 647 C C . ASP A 1 80 ? 13.036 -9.284 -30.207 1.00 83.44 80 ASP A C 1
ATOM 649 O O . ASP A 1 80 ? 12.004 -9.295 -30.879 1.00 83.44 80 ASP A O 1
ATOM 653 N N . ALA A 1 81 ? 13.203 -8.428 -29.195 1.00 86.25 81 ALA A N 1
ATOM 654 C CA . ALA A 1 81 ? 12.237 -7.384 -28.858 1.00 86.25 81 ALA A CA 1
ATOM 655 C C . ALA A 1 81 ? 11.960 -6.450 -30.054 1.00 86.25 81 ALA A C 1
ATOM 657 O O . ALA A 1 81 ? 12.838 -6.199 -30.891 1.00 86.25 81 ALA A O 1
ATOM 658 N N . SER A 1 82 ? 10.729 -5.928 -30.134 1.00 87.69 82 SER A N 1
ATOM 659 C CA . SER A 1 82 ? 10.383 -4.915 -31.138 1.00 87.69 82 SER A CA 1
ATOM 660 C C . SER A 1 82 ? 11.098 -3.594 -30.845 1.00 87.69 82 SER A C 1
ATOM 662 O O . SER A 1 82 ? 11.540 -3.339 -29.722 1.00 87.69 82 SER A O 1
ATOM 664 N N . ASP A 1 83 ? 11.186 -2.721 -31.848 1.00 84.06 83 ASP A N 1
ATOM 665 C CA . ASP A 1 83 ? 11.793 -1.398 -31.674 1.00 84.06 83 ASP A CA 1
ATOM 666 C C . ASP A 1 83 ? 11.010 -0.541 -30.653 1.00 84.06 83 ASP A C 1
ATOM 668 O O . ASP A 1 83 ? 11.596 0.291 -29.956 1.00 84.06 83 ASP A O 1
ATOM 672 N N . GLU A 1 84 ? 9.695 -0.763 -30.518 1.00 87.62 84 GLU A N 1
ATOM 673 C CA . GLU A 1 84 ? 8.857 -0.102 -29.507 1.00 87.62 84 GLU A CA 1
ATOM 674 C C . GLU A 1 84 ? 9.156 -0.617 -28.095 1.00 87.62 84 GLU A C 1
ATOM 676 O O . GLU A 1 84 ? 9.299 0.179 -27.166 1.00 87.62 84 GLU A O 1
ATOM 681 N N . GLU A 1 85 ? 9.290 -1.936 -27.926 1.00 90.31 85 GLU A N 1
ATOM 682 C CA . GLU A 1 85 ? 9.647 -2.552 -26.644 1.00 90.31 85 GLU A CA 1
ATOM 683 C C . GLU A 1 85 ? 11.047 -2.116 -26.193 1.00 90.31 85 GLU A C 1
ATOM 685 O O . GLU A 1 85 ? 11.239 -1.747 -25.033 1.00 90.31 85 GLU A O 1
ATOM 690 N N . TYR A 1 86 ? 12.009 -2.076 -27.120 1.00 86.62 86 TYR A N 1
ATOM 691 C CA . TYR A 1 86 ? 13.357 -1.569 -26.858 1.00 86.62 86 TYR A CA 1
ATOM 692 C C . TYR A 1 86 ? 13.335 -0.115 -26.365 1.00 86.62 86 TYR A C 1
ATOM 694 O O . TYR A 1 86 ? 13.999 0.236 -25.384 1.00 86.62 86 TYR A O 1
ATOM 702 N N . ARG A 1 87 ? 12.550 0.741 -27.032 1.00 86.81 87 ARG A N 1
ATOM 703 C CA . ARG A 1 87 ? 12.418 2.158 -26.676 1.00 86.81 87 ARG A CA 1
ATOM 704 C C . ARG A 1 87 ? 11.762 2.343 -25.315 1.00 86.81 87 ARG A C 1
ATOM 706 O O . ARG A 1 87 ? 12.206 3.178 -24.532 1.00 86.81 87 ARG A O 1
ATOM 713 N N . TRP A 1 88 ? 10.726 1.564 -25.022 1.00 91.69 88 TRP A N 1
ATOM 714 C CA . TRP A 1 88 ? 10.053 1.608 -23.731 1.00 91.69 88 TRP A CA 1
ATOM 715 C C . TRP A 1 88 ? 10.984 1.199 -22.588 1.00 91.69 88 TRP A C 1
ATOM 717 O O . TRP A 1 88 ? 11.117 1.963 -21.633 1.00 91.69 88 TRP A O 1
ATOM 727 N N . TRP A 1 89 ? 11.701 0.077 -22.709 1.00 91.75 89 TRP A N 1
ATOM 728 C CA . TRP A 1 89 ? 12.676 -0.326 -21.692 1.00 91.75 89 TRP A CA 1
ATOM 729 C C . TRP A 1 89 ? 13.787 0.710 -21.519 1.00 91.75 89 TRP A C 1
ATOM 731 O O . TRP A 1 89 ? 14.096 1.060 -20.382 1.00 91.75 89 TRP A O 1
ATOM 741 N N . SER A 1 90 ? 14.319 1.258 -22.620 1.00 87.25 90 SER A N 1
ATOM 742 C CA . SER A 1 90 ? 15.302 2.352 -22.587 1.00 87.25 90 SER A CA 1
ATOM 743 C C . SER A 1 90 ? 14.792 3.555 -21.789 1.00 87.25 90 SER A C 1
ATOM 745 O O . SER A 1 90 ? 15.521 4.104 -20.970 1.00 87.25 90 SER A O 1
ATOM 747 N N . ALA A 1 91 ? 13.529 3.944 -21.984 1.00 89.00 91 ALA A N 1
ATOM 748 C CA . ALA A 1 91 ? 12.917 5.063 -21.273 1.00 89.00 91 ALA A CA 1
ATOM 749 C C . ALA A 1 91 ? 12.665 4.775 -19.783 1.00 89.00 91 ALA A C 1
ATOM 751 O O . ALA A 1 91 ? 12.762 5.688 -18.966 1.00 89.00 91 ALA A O 1
ATOM 752 N N . LEU A 1 92 ? 12.346 3.532 -19.407 1.00 91.31 92 LEU A N 1
ATOM 753 C CA . LEU A 1 92 ? 12.153 3.164 -18.001 1.00 91.31 92 LEU A CA 1
ATOM 754 C C . LEU A 1 92 ? 13.456 3.217 -17.200 1.00 91.31 92 LEU A C 1
ATOM 756 O O . LEU A 1 92 ? 13.451 3.675 -16.062 1.00 91.31 92 LEU A O 1
ATOM 760 N N . VAL A 1 93 ? 14.558 2.750 -17.790 1.00 89.06 93 VAL A N 1
ATOM 761 C CA . VAL A 1 93 ? 15.867 2.646 -17.117 1.00 89.06 93 VAL A CA 1
ATOM 762 C C . VAL A 1 93 ? 16.739 3.893 -17.290 1.00 89.06 93 VAL A C 1
ATOM 764 O O . VAL A 1 93 ? 17.876 3.930 -16.816 1.00 89.06 93 VAL A O 1
ATOM 767 N N . HIS A 1 94 ? 16.233 4.913 -17.986 1.00 83.12 94 HIS A N 1
ATOM 768 C CA . HIS A 1 94 ? 16.935 6.171 -18.200 1.00 83.12 94 HIS A CA 1
ATOM 769 C C . HIS A 1 94 ? 17.080 6.940 -16.870 1.00 83.12 94 HIS A C 1
ATOM 771 O O . HIS A 1 94 ? 16.074 7.159 -16.191 1.00 83.12 94 HIS A O 1
ATOM 777 N N . PRO A 1 95 ? 18.285 7.428 -16.507 1.00 82.88 95 PRO A N 1
ATOM 778 C CA . PRO A 1 95 ? 18.466 8.286 -15.336 1.00 82.88 95 PRO A CA 1
ATOM 779 C C . PRO A 1 95 ? 17.571 9.529 -15.388 1.00 82.88 95 PRO A C 1
ATOM 781 O O . PRO A 1 95 ? 17.511 10.230 -16.397 1.00 82.88 95 PRO A O 1
ATOM 784 N N . GLY A 1 96 ? 16.874 9.850 -14.308 1.00 84.88 96 GLY A N 1
ATOM 785 C CA . GLY A 1 96 ? 15.816 10.852 -14.336 1.00 84.88 96 GLY A CA 1
ATOM 786 C C . GLY A 1 96 ? 14.463 10.226 -14.676 1.00 84.88 96 GLY A C 1
ATOM 787 O O . GLY A 1 96 ? 14.076 9.207 -14.108 1.00 84.88 96 GLY A O 1
ATOM 788 N N . GLN A 1 97 ? 13.735 10.861 -15.593 1.00 82.12 97 GLN A N 1
ATOM 789 C CA . GLN A 1 97 ? 12.417 10.422 -16.045 1.00 82.12 97 GLN A CA 1
ATOM 790 C C . GLN A 1 97 ? 12.441 10.324 -17.576 1.00 82.12 97 GLN A C 1
ATOM 792 O O . GLN A 1 97 ? 12.534 11.358 -18.236 1.00 82.12 97 GLN A O 1
ATOM 797 N N . GLY A 1 98 ? 12.399 9.112 -18.145 1.00 85.56 98 GLY A N 1
ATOM 798 C CA . GLY A 1 98 ? 12.411 8.886 -19.606 1.00 85.56 98 GLY A CA 1
ATOM 799 C C . GLY A 1 98 ? 11.037 9.000 -20.284 1.00 85.56 98 GLY A C 1
ATOM 800 O O . GLY A 1 98 ? 10.922 8.981 -21.508 1.00 85.56 98 GLY A O 1
ATOM 801 N N . TRP A 1 99 ? 9.976 9.135 -19.496 1.00 89.50 99 TRP A N 1
ATOM 802 C CA . TRP A 1 99 ? 8.601 9.326 -19.949 1.00 89.50 99 TRP A CA 1
ATOM 803 C C . TRP A 1 99 ? 7.885 10.271 -18.989 1.00 89.50 99 TRP A C 1
ATOM 805 O O . TRP A 1 99 ? 8.277 10.401 -17.832 1.00 89.50 99 TRP A O 1
ATOM 815 N N . ARG A 1 100 ? 6.835 10.943 -19.453 1.00 89.19 100 ARG A N 1
ATOM 816 C CA . ARG A 1 100 ? 6.014 11.816 -18.614 1.00 89.19 100 ARG A CA 1
ATOM 817 C C . ARG A 1 100 ? 4.593 11.929 -19.144 1.00 89.19 100 ARG A C 1
ATOM 819 O O . ARG A 1 100 ? 4.348 11.730 -20.335 1.00 89.19 100 ARG A O 1
ATOM 826 N N . ALA A 1 101 ? 3.668 12.323 -18.276 1.00 88.81 101 ALA A N 1
ATOM 827 C CA . ALA A 1 101 ? 2.409 12.897 -18.742 1.00 88.81 101 ALA A CA 1
ATOM 828 C C . ALA A 1 101 ? 2.692 14.184 -19.542 1.00 88.81 101 ALA A C 1
ATOM 830 O O . ALA A 1 101 ? 3.643 14.906 -19.235 1.00 88.81 101 ALA A O 1
ATOM 831 N N . ALA A 1 102 ? 1.875 14.490 -20.553 1.00 82.44 102 ALA A N 1
ATOM 832 C CA . ALA A 1 102 ? 2.048 15.695 -21.373 1.00 82.44 102 ALA A CA 1
ATOM 833 C C . ALA A 1 102 ? 1.904 17.021 -20.591 1.00 82.44 102 ALA A C 1
ATOM 835 O O . ALA A 1 102 ? 2.354 18.066 -21.063 1.00 82.44 102 ALA A O 1
ATOM 836 N N . TYR A 1 103 ? 1.301 16.988 -19.400 1.00 78.69 103 TYR A N 1
ATOM 837 C CA . TYR A 1 103 ? 1.168 18.136 -18.501 1.00 78.69 103 TYR A CA 1
ATOM 838 C C . TYR A 1 103 ? 2.353 18.271 -17.531 1.00 78.69 103 TYR A C 1
ATOM 840 O O . TYR A 1 103 ? 3.224 17.409 -17.431 1.00 78.69 103 TYR A O 1
ATOM 848 N N . SER A 1 104 ? 2.389 19.382 -16.788 1.00 77.62 104 SER A N 1
ATOM 849 C CA . SER A 1 104 ? 3.417 19.633 -15.770 1.00 77.62 104 SER A CA 1
ATOM 850 C C . SER A 1 104 ? 3.315 18.705 -14.556 1.00 77.62 104 SER A C 1
ATOM 852 O O . SER A 1 104 ? 4.320 18.484 -13.885 1.00 77.62 104 SER A O 1
ATOM 854 N N . SER A 1 105 ? 2.132 18.159 -14.270 1.00 87.25 105 SER A N 1
ATOM 855 C CA . SER A 1 105 ? 1.913 17.207 -13.185 1.00 87.25 105 SER A CA 1
ATOM 856 C C . SER A 1 105 ? 2.064 15.761 -13.663 1.00 87.25 105 SER A C 1
ATOM 858 O O . SER A 1 105 ? 1.853 15.445 -14.832 1.00 87.25 105 SER A O 1
ATOM 860 N N . GLN A 1 106 ? 2.456 14.875 -12.752 1.00 91.31 106 GLN A N 1
ATOM 861 C CA . GLN A 1 106 ? 2.693 13.455 -13.003 1.00 91.31 106 GLN A CA 1
ATOM 862 C C . GLN A 1 106 ? 1.771 12.603 -12.126 1.00 91.31 106 GLN A C 1
ATOM 864 O O . GLN A 1 106 ? 1.475 13.028 -11.012 1.00 91.31 106 GLN A O 1
ATOM 869 N N . PRO A 1 107 ? 1.354 11.403 -12.559 1.00 94.69 107 PRO A N 1
ATOM 870 C CA . PRO A 1 107 ? 0.616 10.479 -11.700 1.00 94.69 107 PRO A CA 1
ATOM 871 C C . PRO A 1 107 ? 1.342 10.188 -10.381 1.00 94.69 107 PRO A C 1
ATOM 873 O O . PRO A 1 107 ? 2.574 10.186 -10.324 1.00 94.69 107 PRO A O 1
ATOM 876 N N . VAL A 1 108 ? 0.596 9.884 -9.318 1.00 95.56 108 VAL A N 1
ATOM 877 C CA . VAL A 1 108 ? 1.162 9.586 -7.984 1.00 95.56 108 VAL A CA 1
ATOM 878 C C . VAL A 1 108 ? 2.153 8.414 -7.967 1.00 95.56 108 VAL A C 1
ATOM 880 O O . VAL A 1 108 ? 3.029 8.387 -7.104 1.00 95.56 108 VAL A O 1
ATOM 883 N N . TRP A 1 109 ? 2.096 7.505 -8.946 1.00 96.94 109 TRP A N 1
ATOM 884 C CA . TRP A 1 109 ? 3.044 6.391 -9.112 1.00 96.94 109 TRP A CA 1
ATOM 885 C C . TRP A 1 109 ? 4.257 6.720 -9.988 1.00 96.94 109 TRP A C 1
ATOM 887 O O . TRP A 1 109 ? 5.118 5.869 -10.176 1.00 96.94 109 TRP A O 1
ATOM 897 N N . ALA A 1 110 ? 4.365 7.937 -10.523 1.00 95.50 110 ALA A N 1
ATOM 898 C CA . ALA A 1 110 ? 5.521 8.326 -11.317 1.00 95.50 110 ALA A CA 1
ATOM 899 C C . ALA A 1 110 ? 6.789 8.385 -10.452 1.00 95.50 110 ALA A C 1
ATOM 901 O O . ALA A 1 110 ? 6.788 8.950 -9.345 1.00 95.50 110 ALA A O 1
ATOM 902 N N . VAL A 1 111 ? 7.874 7.835 -10.995 1.00 95.00 111 VAL A N 1
ATOM 903 C CA . VAL A 1 111 ? 9.183 7.726 -10.345 1.00 95.00 111 VAL A CA 1
ATOM 904 C C . VAL A 1 111 ? 10.292 8.273 -11.228 1.00 95.00 111 VAL A C 1
ATOM 906 O O . VAL A 1 111 ? 10.186 8.279 -12.453 1.00 95.00 111 VAL A O 1
ATOM 909 N N . THR A 1 112 ? 11.353 8.725 -10.571 1.00 92.50 112 THR A N 1
ATOM 910 C CA . THR A 1 112 ? 12.604 9.164 -11.182 1.00 92.50 112 THR A CA 1
ATOM 911 C C . THR A 1 112 ? 13.717 8.258 -10.683 1.00 92.50 112 THR A C 1
ATOM 913 O O . THR A 1 112 ? 13.894 8.117 -9.471 1.00 92.50 112 THR A O 1
ATOM 916 N N . LEU A 1 113 ? 14.473 7.665 -11.603 1.00 90.00 113 LEU A N 1
ATOM 917 C CA . LEU A 1 113 ? 15.622 6.826 -11.279 1.00 90.00 113 LEU A CA 1
ATOM 918 C C . LEU A 1 113 ? 16.875 7.685 -11.061 1.00 90.00 113 LEU A C 1
ATOM 920 O O . LEU A 1 113 ? 17.155 8.590 -11.847 1.00 90.00 113 LEU A O 1
ATOM 924 N N . GLY A 1 114 ? 17.633 7.416 -9.999 1.00 85.69 114 GLY A N 1
ATOM 925 C CA . GLY A 1 114 ? 18.924 8.061 -9.745 1.00 85.69 114 GLY A CA 1
ATOM 926 C C . GLY A 1 114 ? 19.963 7.797 -10.845 1.00 85.69 114 GLY A C 1
ATOM 927 O O . GLY A 1 114 ? 19.840 6.873 -11.643 1.00 85.69 114 GLY A O 1
ATOM 928 N N . ASP A 1 115 ? 21.023 8.600 -10.876 1.00 79.69 115 ASP A N 1
ATOM 929 C CA . ASP A 1 115 ? 22.092 8.569 -11.887 1.00 79.69 115 ASP A CA 1
ATOM 930 C C . ASP A 1 115 ? 23.305 7.701 -11.506 1.00 79.69 115 ASP A C 1
ATOM 932 O O . ASP A 1 115 ? 24.309 7.674 -12.218 1.00 79.69 115 ASP A O 1
ATOM 936 N N . GLN A 1 116 ? 23.197 6.948 -10.410 1.00 74.81 116 GLN A N 1
ATOM 937 C CA . GLN A 1 116 ? 24.285 6.142 -9.843 1.00 74.81 116 GLN A CA 1
ATOM 938 C C . GLN A 1 116 ? 24.732 4.985 -10.755 1.00 74.81 116 GLN A C 1
ATOM 940 O O . GLN A 1 116 ? 25.903 4.599 -10.735 1.00 74.81 116 GLN A O 1
ATOM 945 N N . PHE A 1 117 ? 23.814 4.439 -11.560 1.00 73.19 117 PHE A N 1
ATOM 946 C CA . PHE A 1 117 ? 24.055 3.281 -12.421 1.00 73.19 117 PHE A CA 1
ATOM 947 C C . PHE A 1 117 ? 23.655 3.550 -13.869 1.00 73.19 117 PHE A C 1
ATOM 949 O O . PHE A 1 117 ? 22.692 4.261 -14.160 1.00 73.19 117 PHE A O 1
ATOM 956 N N . LYS A 1 118 ? 24.394 2.925 -14.789 1.00 79.62 118 LYS A N 1
ATOM 957 C CA . LYS A 1 118 ? 24.141 2.990 -16.229 1.00 79.62 118 LYS A CA 1
ATOM 958 C C . LYS A 1 118 ? 23.565 1.665 -16.729 1.00 79.62 118 LYS A C 1
ATOM 960 O O . LYS A 1 118 ? 24.198 0.626 -16.584 1.00 79.62 118 LYS A O 1
ATOM 965 N N . PHE A 1 119 ? 22.395 1.699 -17.358 1.00 82.69 119 PHE A N 1
ATOM 966 C CA . PHE A 1 119 ? 21.749 0.519 -17.939 1.00 82.69 119 PHE A CA 1
ATOM 967 C C . PHE A 1 119 ? 21.937 0.476 -19.451 1.00 82.69 119 PHE A C 1
ATOM 969 O O . PHE A 1 119 ? 21.345 1.255 -20.175 1.00 82.69 119 PHE A O 1
ATOM 976 N N . ILE A 1 120 ? 22.739 -0.447 -19.958 1.00 80.06 120 ILE A N 1
ATOM 977 C CA . ILE A 1 120 ? 23.005 -0.582 -21.389 1.00 80.06 120 ILE A CA 1
ATOM 978 C C . ILE A 1 120 ? 22.150 -1.717 -21.938 1.00 80.06 120 ILE A C 1
ATOM 980 O O . ILE A 1 120 ? 22.381 -2.887 -21.631 1.00 80.06 120 ILE A O 1
ATOM 984 N N . ILE A 1 121 ? 21.175 -1.386 -22.778 1.00 80.44 121 ILE A N 1
ATOM 985 C CA . ILE A 1 121 ? 20.399 -2.399 -23.486 1.00 80.44 121 ILE A CA 1
ATOM 986 C C . ILE A 1 121 ? 21.204 -2.842 -24.714 1.00 80.44 121 ILE A C 1
ATOM 988 O O . ILE A 1 121 ? 21.585 -2.044 -25.565 1.00 80.44 121 ILE A O 1
ATOM 992 N N . LEU A 1 122 ? 21.536 -4.129 -24.761 1.00 72.88 122 LEU A N 1
ATOM 993 C CA . LEU A 1 122 ? 22.291 -4.750 -25.842 1.00 72.88 122 LEU A CA 1
ATOM 994 C C . LEU A 1 122 ? 21.437 -4.811 -27.114 1.00 72.88 122 LEU A C 1
ATOM 996 O O . LEU A 1 122 ? 20.220 -4.972 -27.046 1.00 72.88 122 LEU A O 1
ATOM 1000 N N . ASN A 1 123 ? 22.100 -4.740 -28.272 1.00 62.94 123 ASN A N 1
ATOM 1001 C CA . ASN A 1 123 ? 21.478 -4.610 -29.595 1.00 62.94 123 ASN A CA 1
ATOM 1002 C C . ASN A 1 123 ? 20.723 -3.290 -29.779 1.00 62.94 123 ASN A C 1
ATOM 1004 O O . ASN A 1 123 ? 19.617 -3.287 -30.318 1.00 62.94 123 ASN A O 1
ATOM 1008 N N . GLU A 1 124 ? 21.334 -2.176 -29.367 1.00 56.75 124 GLU A N 1
ATOM 1009 C CA . GLU A 1 124 ? 20.869 -0.835 -29.717 1.00 56.75 124 GLU A CA 1
ATOM 1010 C C . GLU A 1 124 ? 20.792 -0.708 -31.242 1.00 56.75 124 GLU A C 1
ATOM 1012 O O . GLU A 1 124 ? 21.774 -0.447 -31.941 1.00 56.75 124 GLU A O 1
ATOM 1017 N N . ARG A 1 125 ? 19.606 -0.976 -31.789 1.00 56.06 125 ARG A N 1
ATOM 1018 C CA . ARG A 1 125 ? 19.304 -0.665 -33.178 1.00 56.06 125 ARG A CA 1
ATOM 1019 C C . ARG A 1 125 ? 19.330 0.856 -33.241 1.00 56.06 125 ARG A C 1
ATOM 1021 O O . ARG A 1 125 ? 18.655 1.500 -32.442 1.00 56.06 125 ARG A O 1
ATOM 1028 N N . ASN A 1 126 ? 20.120 1.424 -34.155 1.00 49.62 126 ASN A N 1
ATOM 1029 C CA . ASN A 1 126 ? 20.182 2.864 -34.442 1.00 49.62 126 ASN A CA 1
ATOM 1030 C C . ASN A 1 126 ? 18.832 3.366 -34.994 1.00 49.62 126 ASN A C 1
ATOM 1032 O O . ASN A 1 126 ? 18.731 3.806 -36.138 1.00 49.62 126 ASN A O 1
ATOM 1036 N N . VAL A 1 127 ? 17.766 3.256 -34.210 1.00 51.81 127 VAL A N 1
ATOM 1037 C CA . VAL A 1 127 ? 16.448 3.766 -34.540 1.00 51.81 127 VAL A CA 1
ATOM 1038 C C . VAL A 1 127 ? 16.442 5.202 -34.056 1.00 51.81 127 VAL A C 1
ATOM 1040 O O . VAL A 1 127 ? 16.046 5.501 -32.932 1.00 51.81 127 VAL A O 1
ATOM 1043 N N . LEU A 1 128 ? 16.932 6.099 -34.913 1.00 49.62 128 LEU A N 1
ATOM 1044 C CA . LEU A 1 128 ? 16.679 7.528 -34.768 1.00 49.62 128 LEU A CA 1
ATOM 1045 C C . LEU A 1 128 ? 15.168 7.713 -34.538 1.00 49.62 128 LEU A C 1
ATOM 1047 O O . LEU A 1 128 ? 14.374 7.246 -35.363 1.00 49.62 128 LEU A O 1
ATOM 1051 N N . PRO A 1 129 ? 14.734 8.340 -33.433 1.00 51.72 129 PRO A N 1
ATOM 1052 C CA . PRO A 1 129 ? 13.316 8.525 -33.189 1.00 51.72 129 PRO A CA 1
ATOM 1053 C C . PRO A 1 129 ? 12.745 9.438 -34.268 1.00 51.72 129 PRO A C 1
ATOM 1055 O O . PRO A 1 129 ? 13.203 10.566 -34.443 1.00 51.72 129 PRO A O 1
ATOM 1058 N N . SER A 1 130 ? 11.692 8.997 -34.954 1.00 51.84 130 SER A N 1
ATOM 1059 C CA . SER A 1 130 ? 10.720 9.975 -35.420 1.00 51.84 130 SER A CA 1
ATOM 1060 C C . SER A 1 130 ? 10.136 10.654 -34.178 1.00 51.84 130 SER A C 1
ATOM 1062 O O . SER A 1 130 ? 9.816 10.000 -33.182 1.00 51.84 130 SER A O 1
ATOM 1064 N N . SER A 1 131 ? 9.999 11.973 -34.226 1.00 53.22 131 SER A N 1
ATOM 1065 C CA . SER A 1 131 ? 9.475 12.831 -33.155 1.00 53.22 131 SER A CA 1
ATOM 1066 C C . SER A 1 131 ? 7.994 12.588 -32.803 1.00 53.22 131 SER A C 1
ATOM 1068 O O . SER A 1 131 ? 7.423 13.339 -32.022 1.00 53.22 131 SER A O 1
ATOM 1070 N N . ASN A 1 132 ? 7.375 11.535 -33.352 1.00 60.44 132 ASN A N 1
ATOM 1071 C CA . ASN A 1 132 ? 5.935 11.262 -33.295 1.00 60.44 132 ASN A CA 1
ATOM 1072 C C . ASN A 1 132 ? 5.577 9.907 -32.656 1.00 60.44 132 ASN A C 1
ATOM 1074 O O . ASN A 1 132 ? 4.459 9.431 -32.838 1.00 60.44 132 ASN A O 1
ATOM 1078 N N . VAL A 1 133 ? 6.501 9.236 -31.961 1.00 76.81 133 VAL A N 1
ATOM 1079 C CA . VAL A 1 133 ? 6.194 7.930 -31.349 1.00 76.81 133 VAL A CA 1
ATOM 1080 C C . VAL A 1 133 ? 5.732 8.115 -29.913 1.00 76.81 133 VAL A C 1
ATOM 1082 O O . VAL A 1 133 ? 6.490 8.589 -29.066 1.00 76.81 133 VAL A O 1
ATOM 1085 N N . ASN A 1 134 ? 4.498 7.701 -29.648 1.00 83.81 134 ASN A N 1
ATOM 1086 C CA . ASN A 1 134 ? 3.931 7.698 -28.308 1.00 83.81 134 ASN A CA 1
ATOM 1087 C C . ASN A 1 134 ? 4.470 6.509 -27.490 1.00 83.81 134 ASN A C 1
ATOM 1089 O O . ASN A 1 134 ? 4.715 5.442 -28.061 1.00 83.81 134 ASN A O 1
ATOM 1093 N N . PRO A 1 135 ? 4.641 6.664 -26.166 1.00 91.25 135 PRO A N 1
ATOM 1094 C CA . PRO A 1 135 ? 4.854 5.537 -25.265 1.00 91.25 135 PRO A CA 1
ATOM 1095 C C . PRO A 1 135 ? 3.714 4.503 -25.352 1.00 91.25 135 PRO A C 1
ATOM 1097 O O . PRO A 1 135 ? 2.585 4.881 -25.675 1.00 91.25 135 PRO A O 1
ATOM 1100 N N . PRO A 1 136 ? 3.983 3.215 -25.059 1.00 95.00 136 PRO A N 1
ATOM 1101 C CA . PRO A 1 136 ? 2.977 2.158 -25.141 1.00 95.00 136 PRO A CA 1
ATOM 1102 C C . PRO A 1 136 ? 1.842 2.358 -24.133 1.00 95.00 136 PRO A C 1
ATOM 1104 O O . PRO A 1 136 ? 2.047 2.879 -23.036 1.00 95.00 136 PRO A O 1
ATOM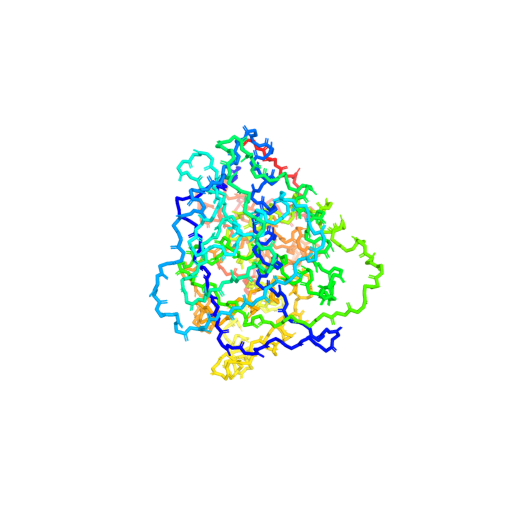 1107 N N . SER A 1 137 ? 0.656 1.863 -24.463 1.00 96.31 137 SER A N 1
ATOM 1108 C CA . SER A 1 137 ? -0.455 1.756 -23.515 1.00 96.31 137 SER A CA 1
ATOM 1109 C C . SER A 1 137 ? -0.117 0.853 -22.319 1.00 96.31 137 SER A C 1
ATOM 1111 O O . SER A 1 137 ? 0.803 0.034 -22.366 1.00 96.31 137 SER A O 1
ATOM 1113 N N . SER A 1 138 ? -0.899 0.947 -21.245 1.00 96.69 138 SER A N 1
ATOM 1114 C CA . SER A 1 138 ? -0.823 0.100 -20.054 1.00 96.69 138 SER A CA 1
ATOM 1115 C C . SER A 1 138 ? -0.876 -1.391 -20.408 1.00 96.69 138 SER A C 1
ATOM 1117 O O . SER A 1 138 ? -0.124 -2.189 -19.849 1.00 96.69 138 SER A O 1
ATOM 1119 N N . ARG A 1 139 ? -1.700 -1.772 -21.395 1.00 95.75 139 ARG A N 1
ATOM 1120 C CA . ARG A 1 139 ? -1.838 -3.155 -21.872 1.00 95.75 139 ARG A CA 1
ATOM 1121 C C . ARG A 1 139 ? -0.675 -3.610 -22.759 1.00 95.75 139 ARG A C 1
ATOM 1123 O O . ARG A 1 139 ? -0.255 -4.759 -22.650 1.00 95.75 139 ARG A O 1
ATOM 1130 N N . GLU A 1 140 ? -0.135 -2.740 -23.608 1.00 95.75 140 GLU A N 1
ATOM 1131 C CA . GLU A 1 140 ? 1.072 -3.053 -24.388 1.00 95.75 140 GLU A CA 1
ATOM 1132 C C . GLU A 1 140 ? 2.294 -3.198 -23.472 1.00 95.75 140 GLU A C 1
ATOM 1134 O O . GLU A 1 140 ? 3.021 -4.187 -23.564 1.00 95.75 140 GLU A O 1
ATOM 1139 N N . ALA A 1 141 ? 2.460 -2.278 -22.518 1.00 96.94 141 ALA A N 1
ATOM 1140 C CA . ALA A 1 141 ? 3.493 -2.337 -21.487 1.00 96.94 141 ALA A CA 1
ATOM 1141 C C . ALA A 1 141 ? 3.398 -3.616 -20.638 1.00 96.94 141 ALA A C 1
ATOM 1143 O O . ALA A 1 141 ? 4.420 -4.231 -20.332 1.00 96.94 141 ALA A O 1
ATOM 1144 N N . LEU A 1 142 ? 2.183 -4.074 -20.316 1.00 95.94 142 LEU A N 1
ATOM 1145 C CA . LEU A 1 142 ? 1.966 -5.351 -19.632 1.00 95.94 142 LEU A CA 1
ATOM 1146 C C . LEU A 1 142 ? 2.490 -6.542 -20.450 1.00 95.94 142 LEU A C 1
ATOM 1148 O O . LEU A 1 142 ? 3.140 -7.435 -19.907 1.00 95.94 142 LEU A O 1
ATOM 1152 N N . ALA A 1 143 ? 2.252 -6.548 -21.765 1.00 94.69 143 ALA A N 1
ATOM 1153 C CA . ALA A 1 143 ? 2.759 -7.595 -22.649 1.00 94.69 143 ALA A CA 1
ATOM 1154 C C . ALA A 1 143 ? 4.296 -7.574 -22.744 1.00 94.69 143 ALA A C 1
ATOM 1156 O O . ALA A 1 143 ? 4.918 -8.632 -22.853 1.00 94.69 143 ALA A O 1
ATOM 1157 N N . TYR A 1 144 ? 4.908 -6.387 -22.690 1.00 95.12 144 TYR A N 1
ATOM 1158 C CA . TYR A 1 144 ? 6.367 -6.216 -22.688 1.00 95.12 144 TYR A CA 1
ATOM 1159 C C . TYR A 1 144 ? 6.962 -6.732 -21.370 1.00 95.12 144 TYR A C 1
ATOM 1161 O O . TYR A 1 144 ? 7.918 -7.509 -21.371 1.00 95.12 144 TYR A O 1
ATOM 1169 N N . LEU A 1 145 ? 6.330 -6.395 -20.241 1.00 95.62 145 LEU A N 1
ATOM 1170 C CA . LEU A 1 145 ? 6.680 -6.917 -18.922 1.00 95.62 145 LEU A CA 1
ATOM 1171 C C . LEU A 1 145 ? 6.598 -8.450 -18.877 1.00 95.62 145 LEU A C 1
ATOM 1173 O O . LEU A 1 145 ? 7.536 -9.098 -18.419 1.00 95.62 145 LEU A O 1
ATOM 1177 N N . ALA A 1 146 ? 5.529 -9.045 -19.413 1.00 93.69 146 ALA A N 1
ATOM 1178 C CA . ALA A 1 146 ? 5.363 -10.497 -19.440 1.00 93.69 146 ALA A CA 1
ATOM 1179 C C . ALA A 1 146 ? 6.477 -11.211 -20.221 1.00 93.69 146 ALA A C 1
ATOM 1181 O O . ALA A 1 146 ? 7.015 -12.217 -19.749 1.00 93.69 146 ALA A O 1
ATOM 1182 N N . ARG A 1 147 ? 6.885 -10.675 -21.380 1.00 91.94 147 ARG A N 1
ATOM 1183 C CA . ARG A 1 147 ? 8.020 -11.214 -22.150 1.00 91.94 147 ARG A CA 1
ATOM 1184 C C . ARG A 1 147 ? 9.341 -11.081 -21.400 1.00 91.94 147 ARG A C 1
ATOM 1186 O O . ARG A 1 147 ? 10.139 -12.021 -21.397 1.00 91.94 147 ARG A O 1
ATOM 1193 N N . PHE A 1 148 ? 9.557 -9.954 -20.729 1.00 92.19 148 PHE A N 1
ATOM 1194 C CA . PHE A 1 148 ? 10.740 -9.741 -19.902 1.00 92.19 148 PHE A CA 1
ATOM 1195 C C . PHE A 1 148 ? 10.805 -10.744 -18.739 1.00 92.19 148 PHE A C 1
ATOM 1197 O O . PHE A 1 148 ? 11.829 -11.403 -18.543 1.00 92.19 148 PHE A O 1
ATOM 1204 N N . CYS A 1 149 ? 9.694 -10.945 -18.023 1.00 91.81 149 CYS A N 1
ATOM 1205 C CA . CYS A 1 149 ? 9.596 -11.930 -16.947 1.00 91.81 149 CYS A CA 1
ATOM 1206 C C . CYS A 1 149 ? 9.886 -13.355 -17.430 1.00 91.81 149 CYS A C 1
ATOM 1208 O O . CYS A 1 149 ? 10.625 -14.081 -16.765 1.00 91.81 149 CYS A O 1
ATOM 1210 N N . ALA A 1 150 ? 9.355 -13.734 -18.596 1.00 89.56 150 ALA A N 1
ATOM 1211 C CA . ALA A 1 150 ? 9.597 -15.032 -19.225 1.00 89.56 150 ALA A CA 1
ATOM 1212 C C . ALA A 1 150 ? 11.086 -15.275 -19.506 1.00 89.56 150 ALA A C 1
ATOM 1214 O O . ALA A 1 150 ? 11.621 -16.354 -19.252 1.00 89.56 150 ALA A O 1
ATOM 1215 N N . ARG A 1 151 ? 11.765 -14.251 -20.031 1.00 88.12 151 ARG A N 1
ATOM 1216 C CA . ARG A 1 151 ? 13.165 -14.329 -20.459 1.00 88.12 151 ARG A CA 1
ATOM 1217 C C . ARG A 1 151 ? 14.128 -14.527 -19.289 1.00 88.12 151 ARG A C 1
ATOM 1219 O O . ARG A 1 151 ? 15.109 -15.259 -19.428 1.00 88.12 151 ARG A O 1
ATOM 1226 N N . PHE A 1 152 ? 13.844 -13.887 -18.158 1.00 89.19 152 PHE A N 1
ATOM 1227 C CA . PHE A 1 152 ? 14.725 -13.868 -16.986 1.00 89.19 152 PHE A CA 1
ATOM 1228 C C . PHE A 1 152 ? 14.206 -14.694 -15.799 1.00 89.19 152 PHE A C 1
ATOM 1230 O O . PHE A 1 152 ? 14.808 -14.656 -14.728 1.00 89.19 152 PHE A O 1
ATOM 1237 N N . ASN A 1 153 ? 13.124 -15.463 -15.985 1.00 88.44 153 ASN A N 1
ATOM 1238 C CA . ASN A 1 153 ? 12.490 -16.280 -14.944 1.00 88.44 153 ASN A CA 1
ATOM 1239 C C . ASN A 1 153 ? 12.102 -15.453 -13.699 1.00 88.44 153 ASN A C 1
ATOM 1241 O O . ASN A 1 153 ? 12.496 -15.765 -12.577 1.00 88.44 153 ASN A O 1
ATOM 1245 N N . LEU A 1 154 ? 11.362 -14.362 -13.910 1.00 91.06 154 LEU A N 1
ATOM 1246 C CA . LEU A 1 154 ? 11.001 -13.397 -12.857 1.00 91.06 154 LEU A CA 1
ATOM 1247 C C . LEU A 1 154 ? 9.545 -13.513 -12.388 1.00 91.06 154 LEU A C 1
ATOM 1249 O O . LEU A 1 154 ? 9.061 -12.627 -11.691 1.00 91.06 154 LEU A O 1
ATOM 1253 N N . GLU A 1 155 ? 8.827 -14.569 -12.776 1.00 89.31 155 GLU A N 1
ATOM 1254 C CA . GLU A 1 155 ? 7.396 -14.724 -12.475 1.00 89.31 155 GLU A CA 1
ATOM 1255 C C . GLU A 1 155 ? 7.102 -14.678 -10.964 1.00 89.31 155 GLU A C 1
ATOM 1257 O O . GLU A 1 155 ? 6.172 -13.995 -10.542 1.00 89.31 155 GLU A O 1
ATOM 1262 N N . SER A 1 156 ? 7.962 -15.279 -10.134 1.00 89.56 156 SER A N 1
ATOM 1263 C CA . SER A 1 156 ? 7.843 -15.251 -8.666 1.00 89.56 156 SER A CA 1
ATOM 1264 C C . SER A 1 156 ? 8.051 -13.868 -8.035 1.00 89.56 156 SER A C 1
ATOM 1266 O O . SER A 1 156 ? 7.696 -13.660 -6.879 1.00 89.56 156 SER A O 1
ATOM 1268 N N . GLN A 1 157 ? 8.609 -12.908 -8.778 1.00 92.06 157 GLN A N 1
ATOM 1269 C CA . GLN A 1 157 ? 8.888 -11.550 -8.300 1.00 92.06 157 GLN A CA 1
ATOM 1270 C C . GLN A 1 157 ? 7.818 -10.538 -8.732 1.00 92.06 157 GLN A C 1
ATOM 1272 O O . GLN A 1 157 ? 7.819 -9.408 -8.243 1.00 92.06 157 GLN A O 1
ATOM 1277 N N . VAL A 1 158 ? 6.900 -10.916 -9.633 1.00 93.62 158 VAL A N 1
ATOM 1278 C CA . VAL A 1 158 ? 5.917 -10.009 -10.256 1.00 93.62 158 VAL A CA 1
ATOM 1279 C C . VAL A 1 158 ? 5.067 -9.281 -9.219 1.00 93.62 158 VAL A C 1
ATOM 1281 O O . VAL A 1 158 ? 5.016 -8.049 -9.239 1.00 93.62 158 VAL A O 1
ATOM 1284 N N . SER A 1 159 ? 4.425 -10.024 -8.313 1.00 94.31 159 SER A N 1
ATOM 1285 C CA . SER A 1 159 ? 3.535 -9.443 -7.302 1.00 94.31 159 SER A CA 1
ATOM 1286 C C . SER A 1 159 ? 4.303 -8.592 -6.289 1.00 94.31 159 SER A C 1
ATOM 1288 O O . SER A 1 159 ? 3.781 -7.585 -5.821 1.00 94.31 159 SER A O 1
ATOM 1290 N N . LEU A 1 160 ? 5.565 -8.932 -5.994 1.00 94.75 160 LEU A N 1
ATOM 1291 C CA . LEU A 1 160 ? 6.415 -8.104 -5.137 1.00 94.75 160 LEU A CA 1
ATOM 1292 C C . LEU A 1 160 ? 6.773 -6.778 -5.821 1.00 94.75 160 LEU A C 1
ATOM 1294 O O . LEU A 1 160 ? 6.632 -5.725 -5.207 1.00 94.75 160 LEU A O 1
ATOM 1298 N N . GLY A 1 161 ? 7.159 -6.809 -7.100 1.00 96.12 161 GLY A N 1
ATOM 1299 C CA . GLY A 1 161 ? 7.416 -5.595 -7.878 1.00 96.12 161 GLY A CA 1
ATOM 1300 C C . GLY A 1 161 ? 6.190 -4.679 -7.965 1.00 96.12 161 GLY A C 1
ATOM 1301 O O . GLY A 1 161 ? 6.324 -3.461 -7.844 1.00 96.12 161 GLY A O 1
ATOM 1302 N N . LEU A 1 162 ? 4.989 -5.254 -8.103 1.00 97.69 162 LEU A N 1
ATOM 1303 C CA . LEU A 1 162 ? 3.736 -4.497 -8.039 1.00 97.69 162 LEU A CA 1
ATOM 1304 C C . LEU A 1 162 ? 3.514 -3.911 -6.643 1.00 97.69 162 LEU A C 1
ATOM 1306 O O . LEU A 1 162 ? 3.249 -2.719 -6.520 1.00 97.69 162 LEU A O 1
ATOM 1310 N N . ALA A 1 163 ? 3.658 -4.715 -5.589 1.00 97.06 163 ALA A N 1
ATOM 1311 C CA . ALA A 1 163 ? 3.484 -4.253 -4.217 1.00 97.06 163 ALA A CA 1
ATOM 1312 C C . ALA A 1 163 ? 4.433 -3.097 -3.867 1.00 97.06 163 ALA A C 1
ATOM 1314 O O . ALA A 1 163 ? 3.998 -2.131 -3.247 1.00 97.06 163 ALA A O 1
ATOM 1315 N N . MET A 1 164 ? 5.689 -3.146 -4.324 1.00 97.25 164 MET A N 1
ATOM 1316 C CA . MET A 1 164 ? 6.639 -2.031 -4.217 1.00 97.25 164 MET A CA 1
ATOM 1317 C C . MET A 1 164 ? 6.122 -0.777 -4.939 1.00 97.25 164 MET A C 1
ATOM 1319 O O . MET A 1 164 ? 6.172 0.324 -4.397 1.00 97.25 164 MET A O 1
ATOM 1323 N N . ALA A 1 165 ? 5.585 -0.914 -6.156 1.00 98.12 165 ALA A N 1
ATOM 1324 C CA . ALA A 1 165 ? 5.034 0.226 -6.890 1.00 98.12 165 ALA A CA 1
ATOM 1325 C C . ALA A 1 165 ? 3.805 0.837 -6.182 1.00 98.12 165 ALA A C 1
ATOM 1327 O O . ALA A 1 165 ? 3.618 2.054 -6.177 1.00 98.12 165 ALA A O 1
ATOM 1328 N N . LEU A 1 166 ? 2.994 0.018 -5.508 1.00 97.56 166 LEU A N 1
ATOM 1329 C CA . LEU A 1 166 ? 1.841 0.490 -4.738 1.00 97.56 166 LEU A CA 1
ATOM 1330 C C . LEU A 1 166 ? 2.229 1.290 -3.480 1.00 97.56 166 LEU A C 1
ATOM 1332 O O . LEU A 1 166 ? 1.390 2.031 -2.964 1.00 97.56 166 LEU A O 1
ATOM 1336 N N . THR A 1 167 ? 3.470 1.211 -2.988 1.00 96.56 167 THR A N 1
ATOM 1337 C CA . THR A 1 167 ? 3.918 2.036 -1.850 1.00 96.56 167 THR A CA 1
ATOM 1338 C C . THR A 1 167 ? 4.480 3.396 -2.268 1.00 96.56 167 THR A C 1
ATOM 1340 O O . THR A 1 167 ? 4.704 4.239 -1.398 1.00 96.56 167 THR A O 1
ATOM 1343 N N . ILE A 1 168 ? 4.665 3.665 -3.571 1.00 97.19 168 ILE A N 1
ATOM 1344 C CA . ILE A 1 168 ? 5.252 4.922 -4.077 1.00 97.19 168 ILE A CA 1
ATOM 1345 C C . ILE A 1 168 ? 4.580 6.171 -3.477 1.00 97.19 168 ILE A C 1
ATOM 1347 O O . ILE A 1 168 ? 5.309 7.032 -2.981 1.00 97.19 168 ILE A O 1
ATOM 1351 N N . PRO A 1 169 ? 3.235 6.293 -3.440 1.00 95.44 169 PRO A N 1
ATOM 1352 C CA . PRO A 1 169 ? 2.596 7.489 -2.887 1.00 95.44 169 PRO A CA 1
ATOM 1353 C C . PRO A 1 169 ? 2.899 7.703 -1.397 1.00 95.44 169 PRO A C 1
ATOM 1355 O O . PRO A 1 169 ? 2.999 8.842 -0.942 1.00 95.44 169 PRO A O 1
ATOM 1358 N N . LEU A 1 170 ? 3.095 6.623 -0.631 1.00 93.94 170 LEU A N 1
ATOM 1359 C CA . LEU A 1 170 ? 3.489 6.708 0.775 1.00 93.94 170 LEU A CA 1
ATOM 1360 C C . LEU A 1 170 ? 4.935 7.205 0.930 1.00 93.94 170 LEU A C 1
ATOM 1362 O O . LEU A 1 170 ? 5.189 8.063 1.777 1.00 93.94 170 LEU A O 1
ATOM 1366 N N . HIS A 1 171 ? 5.864 6.714 0.101 1.00 94.06 171 HIS A N 1
ATOM 1367 C CA . HIS A 1 171 ? 7.245 7.215 0.071 1.00 94.06 171 HIS A CA 1
ATOM 1368 C C . HIS A 1 171 ? 7.295 8.704 -0.285 1.00 94.06 171 HIS A C 1
ATOM 1370 O O . HIS A 1 171 ? 7.979 9.469 0.394 1.00 94.06 171 HIS A O 1
ATOM 1376 N N . ASP A 1 172 ? 6.512 9.125 -1.282 1.00 92.81 172 ASP A N 1
ATOM 1377 C CA . ASP A 1 172 ? 6.391 10.525 -1.697 1.00 92.81 172 ASP A CA 1
ATOM 1378 C C . ASP A 1 172 ? 5.941 11.430 -0.546 1.00 92.81 172 ASP A C 1
ATOM 1380 O O . ASP A 1 172 ? 6.589 12.429 -0.234 1.00 92.81 172 ASP A O 1
ATOM 1384 N N . ASN A 1 173 ? 4.876 11.026 0.153 1.00 90.50 173 ASN A N 1
ATOM 1385 C CA . ASN A 1 173 ? 4.329 11.767 1.287 1.00 90.50 173 ASN A CA 1
ATOM 1386 C C . ASN A 1 173 ? 5.336 11.916 2.440 1.00 90.50 173 ASN A C 1
ATOM 1388 O O . ASN A 1 173 ? 5.306 12.908 3.163 1.00 90.50 173 ASN A O 1
ATOM 1392 N N . MET A 1 174 ? 6.231 10.942 2.609 1.00 87.75 174 MET A N 1
ATOM 1393 C CA . MET A 1 174 ? 7.296 10.972 3.617 1.00 87.75 174 MET A CA 1
ATOM 1394 C C . MET A 1 174 ? 8.575 11.656 3.145 1.00 87.75 174 MET A C 1
ATOM 1396 O O . MET A 1 174 ? 9.540 11.711 3.900 1.00 87.75 174 MET A O 1
ATOM 1400 N N . SER A 1 175 ? 8.607 12.166 1.908 1.00 89.25 175 SER A N 1
ATOM 1401 C CA . SER A 1 175 ? 9.842 12.636 1.266 1.00 89.25 175 SER A CA 1
ATOM 1402 C C . SER A 1 175 ? 10.964 11.590 1.309 1.00 89.25 175 SER A C 1
ATOM 1404 O O . SER A 1 175 ? 12.146 11.936 1.317 1.00 89.25 175 SER A O 1
ATOM 1406 N N . SER A 1 176 ? 10.589 10.310 1.341 1.00 90.75 176 SER A N 1
ATOM 1407 C CA . SER A 1 176 ? 11.517 9.207 1.520 1.00 90.75 176 SER A CA 1
ATOM 1408 C C . SER A 1 176 ? 11.981 8.664 0.179 1.00 90.75 176 SER A C 1
ATOM 1410 O O . SER A 1 176 ? 11.193 8.520 -0.759 1.00 90.75 176 SER A O 1
ATOM 1412 N N . LYS A 1 177 ? 13.271 8.348 0.086 1.00 92.50 177 LYS A N 1
ATOM 1413 C CA . LYS A 1 177 ? 13.858 7.761 -1.121 1.00 92.50 177 LYS A CA 1
ATOM 1414 C C . LYS A 1 177 ? 13.625 6.257 -1.140 1.00 92.50 177 LYS A C 1
ATOM 1416 O O . LYS A 1 177 ? 13.876 5.572 -0.153 1.00 92.50 177 LYS A O 1
ATOM 1421 N N . ILE A 1 178 ? 13.182 5.748 -2.284 1.00 94.75 178 ILE A N 1
ATOM 1422 C CA . ILE A 1 178 ? 13.010 4.311 -2.503 1.00 94.75 178 ILE A CA 1
ATOM 1423 C C . ILE A 1 178 ? 14.377 3.702 -2.820 1.00 94.75 178 ILE A C 1
ATOM 1425 O O . ILE A 1 178 ? 15.051 4.164 -3.736 1.00 94.75 178 ILE A O 1
ATOM 1429 N N . GLN A 1 179 ? 14.774 2.659 -2.093 1.00 92.69 179 GLN A N 1
ATOM 1430 C CA . GLN A 1 179 ? 16.049 1.965 -2.267 1.00 92.69 179 GLN A CA 1
ATOM 1431 C C . GLN A 1 179 ? 15.822 0.554 -2.801 1.00 92.69 179 GLN A C 1
ATOM 1433 O O . GLN A 1 179 ? 15.473 -0.368 -2.063 1.00 92.69 179 GLN A O 1
ATOM 1438 N N . ILE A 1 180 ? 16.058 0.371 -4.091 1.00 90.44 180 ILE A N 1
ATOM 1439 C CA . ILE A 1 180 ? 15.797 -0.885 -4.787 1.00 90.44 180 ILE A CA 1
ATOM 1440 C C . ILE A 1 180 ? 17.047 -1.779 -4.725 1.00 90.44 180 ILE A C 1
ATOM 1442 O O . ILE A 1 180 ? 18.151 -1.267 -4.927 1.00 90.44 180 ILE A O 1
ATOM 1446 N N . PRO A 1 181 ? 16.908 -3.096 -4.478 1.00 88.94 181 PRO A N 1
ATOM 1447 C CA . PRO A 1 181 ? 18.028 -4.032 -4.520 1.00 88.94 181 PRO A CA 1
ATOM 1448 C C . PRO A 1 181 ? 18.775 -4.020 -5.859 1.00 88.94 181 PRO A C 1
ATOM 1450 O O . PRO A 1 181 ? 18.164 -3.894 -6.924 1.00 88.94 181 PRO A O 1
ATOM 1453 N N . GLU A 1 182 ? 20.087 -4.237 -5.805 1.00 87.75 182 GLU A N 1
ATOM 1454 C CA . GLU A 1 182 ? 20.934 -4.344 -6.994 1.00 87.75 182 GLU A CA 1
ATOM 1455 C C . GLU A 1 182 ? 20.464 -5.483 -7.929 1.00 87.75 182 GLU A C 1
ATOM 1457 O O . GLU A 1 182 ? 20.278 -6.625 -7.479 1.00 87.75 182 GLU A O 1
ATOM 1462 N N . PRO A 1 183 ? 20.237 -5.199 -9.227 1.00 88.50 183 PRO A N 1
ATOM 1463 C CA . PRO A 1 183 ? 19.741 -6.197 -10.161 1.00 88.50 183 PRO A CA 1
ATOM 1464 C C . PRO A 1 183 ? 20.839 -7.175 -10.588 1.00 88.50 183 PRO A C 1
ATOM 1466 O O . PRO A 1 183 ? 21.990 -6.800 -10.800 1.00 88.50 183 PRO A O 1
ATOM 1469 N N . TYR A 1 184 ? 20.454 -8.426 -10.827 1.00 87.75 184 TYR A N 1
ATOM 1470 C CA . TYR A 1 184 ? 21.287 -9.405 -11.528 1.00 87.75 184 TYR A CA 1
ATOM 1471 C C . TYR A 1 184 ? 20.402 -10.249 -12.440 1.00 87.75 184 TYR A C 1
ATOM 1473 O O . TYR A 1 184 ? 19.354 -10.726 -12.018 1.00 87.75 184 TYR A O 1
ATOM 1481 N N . LEU A 1 185 ? 20.785 -10.414 -13.705 1.00 87.06 185 LEU A N 1
ATOM 1482 C CA . LEU A 1 185 ? 19.971 -11.121 -14.693 1.00 87.06 185 LEU A CA 1
ATOM 1483 C C . LEU A 1 185 ? 20.740 -12.304 -15.271 1.00 87.06 185 LEU A C 1
ATOM 1485 O O . LEU A 1 185 ? 21.754 -12.132 -15.949 1.00 87.06 185 LEU A O 1
ATOM 1489 N N . THR A 1 186 ? 20.205 -13.499 -15.055 1.00 82.88 186 THR A N 1
ATOM 1490 C CA . THR A 1 186 ? 20.719 -14.748 -15.610 1.00 82.88 186 THR A CA 1
ATOM 1491 C C . THR A 1 186 ? 19.799 -15.209 -16.734 1.00 82.88 186 THR A C 1
ATOM 1493 O O . THR A 1 186 ? 18.591 -15.373 -16.555 1.00 82.88 186 THR A O 1
ATOM 1496 N N . LYS A 1 187 ? 20.359 -15.410 -17.932 1.00 70.75 187 LYS A N 1
ATOM 1497 C CA . LYS A 1 187 ? 19.593 -15.916 -19.080 1.00 70.75 187 LYS A CA 1
ATOM 1498 C C . LYS A 1 187 ? 19.307 -17.400 -18.885 1.00 70.75 187 LYS A C 1
ATOM 1500 O O . LYS A 1 187 ? 20.238 -18.184 -18.713 1.00 70.75 187 LYS A O 1
ATOM 1505 N N . LYS A 1 188 ? 18.046 -17.802 -19.027 1.00 67.38 188 LYS A N 1
ATOM 1506 C CA . LYS A 1 188 ? 17.654 -19.215 -19.099 1.00 67.38 188 LYS A CA 1
ATOM 1507 C C . LYS A 1 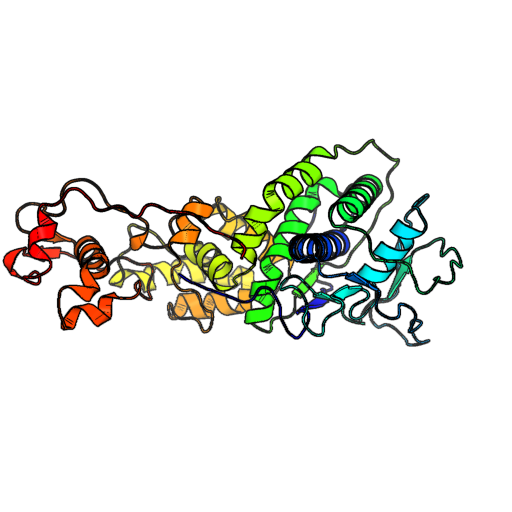188 ? 17.207 -19.564 -20.519 1.00 67.38 188 LYS A C 1
ATOM 1509 O O . LYS A 1 188 ? 16.801 -18.692 -21.286 1.00 67.38 188 LYS A O 1
ATOM 1514 N N . LYS A 1 189 ? 17.275 -20.850 -20.890 1.00 58.59 189 LYS A N 1
ATOM 1515 C CA . LYS A 1 189 ? 16.588 -21.340 -22.097 1.00 58.59 189 LYS A CA 1
ATOM 1516 C C . LYS A 1 189 ? 15.097 -21.050 -21.934 1.00 58.59 189 LYS A C 1
ATOM 1518 O O . LYS A 1 189 ? 14.527 -21.440 -20.920 1.00 58.59 189 LYS A O 1
ATOM 1523 N N . VAL A 1 190 ? 14.519 -20.354 -22.912 1.00 55.94 190 VAL A N 1
ATOM 1524 C CA . VAL A 1 190 ? 13.120 -19.908 -22.917 1.00 55.94 190 VAL A CA 1
ATOM 1525 C C . VAL A 1 190 ? 12.207 -21.086 -22.580 1.00 55.94 190 VAL A C 1
ATOM 1527 O O . VAL A 1 190 ? 12.110 -22.042 -23.347 1.00 55.94 190 VAL A O 1
ATOM 1530 N N . VAL A 1 191 ? 11.551 -21.013 -21.427 1.00 55.59 191 VAL A N 1
ATOM 1531 C CA . VAL A 1 191 ? 10.385 -21.836 -21.114 1.00 55.59 191 VAL A CA 1
ATOM 1532 C C . VAL A 1 191 ? 9.179 -20.932 -21.328 1.00 55.59 191 VAL A C 1
ATOM 1534 O O . VAL A 1 191 ? 9.210 -19.764 -20.945 1.00 55.59 191 VAL A O 1
ATOM 1537 N N . SER A 1 192 ? 8.152 -21.445 -22.005 1.00 52.97 192 SER A N 1
ATOM 1538 C CA . SER A 1 192 ? 6.882 -20.738 -22.188 1.00 52.97 192 SER A CA 1
ATOM 1539 C C . SER A 1 192 ? 6.388 -20.211 -20.841 1.00 52.97 192 SER A C 1
ATOM 1541 O O . SER A 1 192 ? 6.170 -21.003 -19.927 1.00 52.97 192 SER A O 1
ATOM 1543 N N . ALA A 1 193 ? 6.214 -18.897 -20.728 1.00 54.19 193 ALA A N 1
ATOM 1544 C CA . ALA A 1 193 ? 5.708 -18.269 -19.515 1.00 54.19 193 ALA A CA 1
ATOM 1545 C C . ALA A 1 193 ? 4.256 -18.668 -19.256 1.00 54.19 193 ALA A C 1
ATOM 1547 O O . ALA A 1 193 ? 3.450 -18.700 -20.191 1.00 54.19 193 ALA A O 1
ATOM 1548 N N . SER A 1 194 ? 3.889 -18.878 -17.995 1.00 56.22 194 SER A N 1
ATOM 1549 C CA . SER A 1 194 ? 2.500 -18.724 -17.584 1.00 56.22 194 SER A CA 1
ATOM 1550 C C . SER A 1 194 ? 2.219 -17.230 -17.405 1.00 56.22 194 SER A C 1
ATOM 1552 O O . SER A 1 194 ? 2.578 -16.629 -16.404 1.00 56.22 194 SER A O 1
ATOM 1554 N N . SER A 1 195 ? 1.537 -16.593 -18.364 1.00 63.72 195 SER A N 1
ATOM 1555 C CA . SER A 1 195 ? 1.124 -15.176 -18.241 1.00 63.72 195 SER A CA 1
ATOM 1556 C C . SER A 1 195 ? 0.083 -14.929 -17.135 1.00 63.72 195 SER A C 1
ATOM 1558 O O . SER A 1 195 ? -0.291 -13.788 -16.866 1.00 63.72 195 SER A O 1
ATOM 1560 N N . SER A 1 196 ? -0.392 -15.997 -16.486 1.00 77.75 196 SER A N 1
ATOM 1561 C CA . SER A 1 196 ? -1.585 -15.985 -15.642 1.00 77.75 196 SER A CA 1
ATOM 1562 C C . SER A 1 196 ? -1.523 -14.996 -14.476 1.00 77.75 196 SER A C 1
ATOM 1564 O O . SER A 1 196 ? -2.529 -14.336 -14.216 1.00 77.75 196 SER A O 1
ATOM 1566 N N . ILE A 1 197 ? -0.362 -14.848 -13.823 1.00 87.06 197 ILE A N 1
ATOM 1567 C CA . ILE A 1 197 ? -0.203 -13.966 -12.658 1.00 87.06 197 ILE A CA 1
ATOM 1568 C C . ILE A 1 197 ? -0.256 -12.500 -13.090 1.00 87.06 197 ILE A C 1
ATOM 1570 O O . ILE A 1 197 ? -1.064 -11.742 -12.569 1.00 87.06 197 ILE A O 1
ATOM 1574 N N . ILE A 1 198 ? 0.534 -12.103 -14.091 1.00 90.25 198 ILE A N 1
ATOM 1575 C CA . ILE A 1 198 ? 0.565 -10.718 -14.594 1.00 90.25 198 ILE A CA 1
ATOM 1576 C C . ILE A 1 198 ? -0.826 -10.281 -15.075 1.00 90.25 198 ILE A C 1
ATOM 1578 O O . ILE A 1 198 ? -1.290 -9.189 -14.741 1.00 90.25 198 ILE A O 1
ATOM 1582 N N . ASP A 1 199 ? -1.520 -11.154 -15.811 1.00 90.88 199 ASP A N 1
ATOM 1583 C CA . ASP A 1 199 ? -2.882 -10.892 -16.278 1.00 90.88 199 ASP A CA 1
ATOM 1584 C C . ASP A 1 199 ? -3.886 -10.792 -15.117 1.00 90.88 199 ASP A C 1
ATOM 1586 O O . ASP A 1 199 ? -4.832 -10.004 -15.179 1.00 90.88 199 ASP A O 1
ATOM 1590 N N . GLN A 1 200 ? -3.709 -11.588 -14.058 1.00 91.88 200 GLN A N 1
ATOM 1591 C CA . GLN A 1 200 ? -4.536 -11.528 -12.852 1.00 91.88 200 GLN A CA 1
ATOM 1592 C C . GLN A 1 200 ? -4.340 -10.215 -12.094 1.00 91.88 200 GLN A C 1
ATOM 1594 O O . GLN A 1 200 ? -5.333 -9.568 -11.763 1.00 91.88 200 GLN A O 1
ATOM 1599 N N . GLU A 1 201 ? -3.093 -9.805 -11.871 1.00 92.81 201 GLU A N 1
ATOM 1600 C CA . GLU A 1 201 ? -2.773 -8.543 -11.201 1.00 92.81 201 GLU A CA 1
ATOM 1601 C C . GLU A 1 201 ? -3.341 -7.347 -11.981 1.00 92.81 201 GLU A C 1
ATOM 1603 O O . GLU A 1 201 ? -3.979 -6.463 -11.410 1.00 92.81 201 GLU A O 1
ATOM 1608 N N . PHE A 1 202 ? -3.212 -7.355 -13.313 1.00 93.62 202 PHE A N 1
ATOM 1609 C CA . PHE A 1 202 ? -3.748 -6.287 -14.158 1.00 93.62 202 PHE A CA 1
ATOM 1610 C C . PHE A 1 202 ? -5.281 -6.196 -14.124 1.00 93.62 202 PHE A C 1
ATOM 1612 O O . PHE A 1 202 ? -5.834 -5.098 -14.157 1.00 93.62 202 PHE A O 1
ATOM 1619 N N . ARG A 1 203 ? -6.001 -7.324 -14.025 1.00 93.62 203 ARG A N 1
ATOM 1620 C CA . ARG A 1 203 ? -7.474 -7.310 -13.887 1.00 93.62 203 ARG A CA 1
ATOM 1621 C C . ARG A 1 203 ? -7.941 -6.606 -12.612 1.00 93.62 203 ARG A C 1
ATOM 1623 O O . ARG A 1 203 ? -9.014 -6.011 -12.619 1.00 93.62 203 ARG A O 1
ATOM 1630 N N . ASN A 1 204 ? -7.134 -6.650 -11.555 1.00 92.19 204 ASN A N 1
ATOM 1631 C CA . ASN A 1 204 ? -7.427 -6.029 -10.264 1.00 92.19 204 ASN A CA 1
ATOM 1632 C C . ASN A 1 204 ? -6.766 -4.649 -10.098 1.00 92.19 204 ASN A C 1
ATOM 1634 O O . ASN A 1 204 ? -6.862 -4.045 -9.030 1.00 92.19 204 ASN A O 1
ATOM 1638 N N . LEU A 1 205 ? -6.117 -4.121 -11.143 1.00 92.62 205 LEU A N 1
ATOM 1639 C CA . LEU A 1 205 ? -5.285 -2.921 -11.052 1.00 92.62 205 LEU A CA 1
ATOM 1640 C C . LEU A 1 205 ? -6.047 -1.712 -10.506 1.00 92.62 205 LEU A C 1
ATOM 1642 O O . LEU A 1 205 ? -5.535 -1.004 -9.643 1.00 92.62 205 LEU A O 1
ATOM 1646 N N . SER A 1 206 ? -7.288 -1.504 -10.952 1.00 90.12 206 SER A N 1
ATOM 1647 C CA . SER A 1 206 ? -8.124 -0.393 -10.488 1.00 90.12 206 SER A CA 1
ATOM 1648 C C . SER A 1 206 ? -8.328 -0.432 -8.975 1.00 90.12 206 SER A C 1
ATOM 1650 O O . SER A 1 206 ? -8.223 0.604 -8.329 1.00 90.12 206 SER A O 1
ATOM 1652 N N . TYR A 1 207 ? -8.542 -1.617 -8.402 1.00 89.31 207 TYR A N 1
ATOM 1653 C CA . TYR A 1 207 ? -8.698 -1.813 -6.966 1.00 89.31 207 TYR A CA 1
ATOM 1654 C C . TYR A 1 207 ? -7.429 -1.435 -6.197 1.00 89.31 207 TYR A C 1
ATOM 1656 O O . TYR A 1 207 ? -7.473 -0.633 -5.261 1.00 89.31 207 TYR A O 1
ATOM 1664 N N . TYR A 1 208 ? -6.282 -1.950 -6.647 1.00 93.12 208 TYR A N 1
ATOM 1665 C CA . TYR A 1 208 ? -4.985 -1.636 -6.053 1.00 93.12 208 TYR A CA 1
ATOM 1666 C C . TYR A 1 208 ? -4.659 -0.143 -6.152 1.00 93.12 208 TYR A C 1
ATOM 1668 O O . TYR A 1 208 ? -4.146 0.448 -5.201 1.00 93.12 208 TYR A O 1
ATOM 1676 N N . MET A 1 209 ? -5.019 0.490 -7.270 1.00 93.19 209 MET A N 1
ATOM 1677 C CA . MET A 1 209 ? -4.852 1.924 -7.475 1.00 93.19 209 MET A CA 1
ATOM 1678 C C . MET A 1 209 ? -5.681 2.749 -6.497 1.00 93.19 209 MET A C 1
ATOM 1680 O O . MET A 1 209 ? -5.155 3.727 -5.971 1.00 93.19 209 MET A O 1
ATOM 1684 N N . VAL A 1 210 ? -6.937 2.384 -6.203 1.00 90.25 210 VAL A N 1
ATOM 1685 C CA . VAL A 1 210 ? -7.721 3.143 -5.214 1.00 90.25 210 VAL A CA 1
ATOM 1686 C C . VAL A 1 210 ? -7.017 3.109 -3.856 1.00 90.25 210 VAL A C 1
ATOM 1688 O O . VAL A 1 210 ? -6.792 4.166 -3.264 1.00 90.25 210 VAL A O 1
ATOM 1691 N N . LEU A 1 211 ? -6.609 1.919 -3.403 1.00 91.00 211 LEU A N 1
ATOM 1692 C CA . LEU A 1 211 ? -5.920 1.736 -2.126 1.00 91.00 211 LEU A CA 1
ATOM 1693 C C . LEU A 1 211 ? -4.590 2.505 -2.068 1.00 91.00 211 LEU A C 1
ATOM 1695 O O . LEU A 1 211 ? -4.303 3.164 -1.074 1.00 91.00 211 LEU A O 1
ATOM 1699 N N . SER A 1 212 ? -3.798 2.449 -3.139 1.00 94.25 212 SER A N 1
ATOM 1700 C CA . SER A 1 212 ? -2.467 3.060 -3.218 1.00 94.25 212 SER A CA 1
ATOM 1701 C C . SER A 1 212 ? -2.490 4.575 -3.424 1.00 94.25 212 SER A C 1
ATOM 1703 O O . SER A 1 212 ? -1.630 5.280 -2.900 1.00 94.25 212 SER A O 1
ATOM 1705 N N . SER A 1 213 ? -3.482 5.099 -4.149 1.00 92.00 213 SER A N 1
ATOM 1706 C CA . SER A 1 213 ? -3.516 6.503 -4.583 1.00 92.00 213 SER A CA 1
ATOM 1707 C C . SER A 1 213 ? -3.538 7.528 -3.448 1.00 92.00 213 SER A C 1
ATOM 1709 O O . SER A 1 213 ? -3.185 8.685 -3.667 1.00 92.00 213 SER A O 1
ATOM 1711 N N . ASN A 1 214 ? -3.953 7.122 -2.246 1.00 91.25 214 ASN A N 1
ATOM 1712 C CA . ASN A 1 214 ? -3.914 7.956 -1.057 1.00 91.25 214 ASN A CA 1
ATOM 1713 C C . ASN A 1 214 ? -2.902 7.380 -0.054 1.00 91.25 214 ASN A C 1
ATOM 1715 O O . ASN A 1 214 ? -3.135 6.292 0.477 1.00 91.25 214 ASN A O 1
ATOM 1719 N N . PRO A 1 215 ? -1.825 8.108 0.294 1.00 91.38 215 PRO A N 1
ATOM 1720 C CA . PRO A 1 215 ? -0.824 7.610 1.237 1.00 91.38 215 PRO A CA 1
ATOM 1721 C C . PRO A 1 215 ? -1.420 7.268 2.608 1.00 91.38 215 PRO A C 1
ATOM 1723 O O . PRO A 1 215 ? -0.958 6.336 3.260 1.00 91.38 215 PRO A O 1
ATOM 1726 N N . SER A 1 216 ? -2.487 7.958 3.027 1.00 90.06 216 SER A N 1
ATOM 1727 C CA . SER A 1 216 ? -3.170 7.678 4.296 1.00 90.06 216 SER A CA 1
ATOM 1728 C C . SER A 1 216 ? -3.838 6.305 4.300 1.00 90.06 216 SER A C 1
ATOM 1730 O O . SER A 1 216 ? -3.983 5.708 5.358 1.00 90.06 216 SER A O 1
ATOM 1732 N N . PHE A 1 217 ? -4.255 5.789 3.139 1.00 91.94 217 PHE A N 1
ATOM 1733 C CA . PHE A 1 217 ? -4.922 4.491 3.056 1.00 91.94 217 PHE A CA 1
ATOM 1734 C C . PHE A 1 217 ? -3.920 3.356 3.252 1.00 91.94 217 PHE A C 1
ATOM 1736 O O . PHE A 1 217 ? -4.126 2.494 4.105 1.00 91.94 217 PHE A O 1
ATOM 1743 N N . ILE A 1 218 ? -2.797 3.410 2.529 1.00 92.44 218 ILE A N 1
ATOM 1744 C CA . ILE A 1 218 ? -1.683 2.471 2.704 1.00 92.44 218 ILE A CA 1
ATOM 1745 C C . ILE A 1 218 ? -1.118 2.569 4.125 1.00 92.44 218 ILE A C 1
ATOM 1747 O O . ILE A 1 218 ? -0.892 1.544 4.761 1.00 92.44 218 ILE A O 1
ATOM 1751 N N . ALA A 1 219 ? -0.950 3.782 4.660 1.00 91.81 219 ALA A N 1
ATOM 1752 C CA . ALA A 1 219 ? -0.495 3.977 6.033 1.00 91.81 219 ALA A CA 1
ATOM 1753 C C . ALA A 1 219 ? -1.483 3.389 7.062 1.00 91.81 219 ALA A C 1
ATOM 1755 O O . ALA A 1 219 ? -1.075 2.683 7.977 1.00 91.81 219 ALA A O 1
ATOM 1756 N N . SER A 1 220 ? -2.790 3.603 6.900 1.00 90.62 220 SER A N 1
ATOM 1757 C CA . SER A 1 220 ? -3.800 3.011 7.790 1.00 90.62 220 SER A CA 1
ATOM 1758 C C . SER A 1 220 ? -3.774 1.474 7.738 1.00 90.62 220 SER A C 1
ATOM 1760 O O . SER A 1 220 ? -3.782 0.820 8.780 1.00 90.62 220 SER A O 1
ATOM 1762 N N . ALA A 1 221 ? -3.652 0.891 6.537 1.00 92.31 221 ALA A N 1
ATOM 1763 C CA . ALA A 1 221 ? -3.525 -0.556 6.348 1.00 92.31 221 ALA A CA 1
ATOM 1764 C C . ALA A 1 221 ? -2.271 -1.128 7.021 1.00 92.31 221 ALA A C 1
ATOM 1766 O O . ALA A 1 221 ? -2.365 -2.091 7.778 1.00 92.31 221 ALA A O 1
ATOM 1767 N N . LEU A 1 222 ? -1.100 -0.544 6.766 1.00 92.94 222 LEU A N 1
ATOM 1768 C CA . LEU A 1 222 ? 0.172 -1.055 7.273 1.00 92.94 222 LEU A CA 1
ATOM 1769 C C . LEU A 1 222 ? 0.227 -0.987 8.807 1.00 92.94 222 LEU A C 1
ATOM 1771 O O . LEU A 1 222 ? 0.447 -2.006 9.459 1.00 92.94 222 LEU A O 1
ATOM 1775 N N . TRP A 1 223 ? -0.055 0.174 9.407 1.00 91.88 223 TRP A N 1
ATOM 1776 C CA . TRP A 1 223 ? 0.083 0.377 10.857 1.00 91.88 223 TRP A CA 1
ATOM 1777 C C . TRP A 1 223 ? -0.932 -0.407 11.696 1.00 91.88 223 TRP A C 1
ATOM 1779 O O . TRP A 1 223 ? -0.698 -0.612 12.887 1.00 91.88 223 TRP A O 1
ATOM 1789 N N . SER A 1 224 ? -2.003 -0.925 11.084 1.00 90.62 224 SER A N 1
ATOM 1790 C CA . SER A 1 224 ? -2.950 -1.839 11.742 1.00 90.62 224 SER A CA 1
ATOM 1791 C C . SER A 1 224 ? -2.286 -3.083 12.351 1.00 90.62 224 SER A C 1
ATOM 1793 O O . SER A 1 224 ? -2.828 -3.689 13.276 1.00 90.62 224 SER A O 1
ATOM 1795 N N . VAL A 1 225 ? -1.087 -3.453 11.882 1.00 93.56 225 VAL A N 1
ATOM 1796 C CA . VAL A 1 225 ? -0.299 -4.578 12.410 1.00 93.56 225 VAL A CA 1
ATOM 1797 C C . VAL A 1 225 ? 0.052 -4.440 13.889 1.00 93.56 225 VAL A C 1
ATOM 1799 O O . VAL A 1 225 ? 0.209 -5.451 14.572 1.00 93.56 225 VAL A O 1
ATOM 1802 N N . PHE A 1 226 ? 0.134 -3.208 14.392 1.00 93.25 226 PHE A N 1
ATOM 1803 C CA . PHE A 1 226 ? 0.495 -2.918 15.778 1.00 93.25 226 PHE A CA 1
ATOM 1804 C C . PHE A 1 226 ? -0.712 -2.870 16.718 1.00 93.25 226 PHE A C 1
ATOM 1806 O O . PHE A 1 226 ? -0.541 -2.805 17.934 1.00 93.25 226 PHE A O 1
ATOM 1813 N N . TRP A 1 227 ? -1.928 -2.912 16.175 1.00 92.88 227 TRP A N 1
ATOM 1814 C CA . TRP A 1 227 ? -3.163 -2.881 16.946 1.00 92.88 227 TRP A CA 1
ATOM 1815 C C . TRP A 1 227 ? -3.704 -4.293 17.209 1.00 92.88 227 TRP A C 1
ATOM 1817 O O . TRP A 1 227 ? -3.630 -5.172 16.345 1.00 92.88 227 TRP A O 1
ATOM 1827 N N . GLU A 1 228 ? -4.297 -4.475 18.391 1.00 93.88 228 GLU A N 1
ATOM 1828 C CA . GLU A 1 228 ? -5.000 -5.689 18.810 1.00 93.88 228 GLU A CA 1
ATOM 1829 C C . GLU A 1 228 ? -6.381 -5.331 19.403 1.00 93.88 228 GLU A C 1
ATOM 1831 O O . GLU A 1 228 ? -6.440 -4.431 20.250 1.00 93.88 228 GLU A O 1
ATOM 1836 N N . PRO A 1 229 ? -7.484 -5.991 18.989 1.00 92.50 229 PRO A N 1
ATOM 1837 C CA . PRO A 1 229 ? -8.841 -5.676 19.442 1.00 92.50 229 PRO A CA 1
ATOM 1838 C C . PRO A 1 229 ? -9.055 -5.731 20.956 1.00 92.50 229 PRO A C 1
ATOM 1840 O O . PRO A 1 229 ? -9.801 -4.922 21.505 1.00 92.50 229 PRO A O 1
ATOM 1843 N N . GLU A 1 230 ? -8.423 -6.685 21.632 1.00 92.44 230 GLU A N 1
ATOM 1844 C CA . GLU A 1 230 ? -8.641 -6.972 23.049 1.00 92.44 230 GLU A CA 1
ATOM 1845 C C . GLU A 1 230 ? -7.887 -6.010 23.973 1.00 92.44 230 GLU A C 1
ATOM 1847 O O . GLU A 1 230 ? -8.178 -5.951 25.172 1.00 92.44 230 GLU A O 1
ATOM 1852 N N . ILE A 1 231 ? -6.932 -5.251 23.428 1.00 94.94 231 ILE A N 1
ATOM 1853 C CA . ILE A 1 231 ? -6.083 -4.339 24.187 1.00 94.94 231 ILE A CA 1
ATOM 1854 C C . ILE A 1 231 ? -6.772 -2.984 24.337 1.00 94.94 231 ILE A C 1
ATOM 1856 O O . ILE A 1 231 ? -7.035 -2.260 23.373 1.00 94.94 231 ILE A O 1
ATOM 1860 N N . ASP A 1 232 ? -7.018 -2.616 25.588 1.00 95.50 232 ASP A N 1
ATOM 1861 C CA . ASP A 1 232 ? -7.534 -1.302 25.937 1.00 95.50 232 ASP A CA 1
ATOM 1862 C C . ASP A 1 232 ? -6.456 -0.219 25.805 1.00 95.50 232 ASP A C 1
ATOM 1864 O O . ASP A 1 232 ? -5.253 -0.459 25.944 1.00 95.50 232 ASP A O 1
ATOM 1868 N N . CYS A 1 233 ? -6.884 1.024 25.593 1.00 93.12 233 CYS A N 1
ATOM 1869 C CA . CYS A 1 233 ? -5.980 2.143 25.350 1.00 93.12 233 CYS A CA 1
AT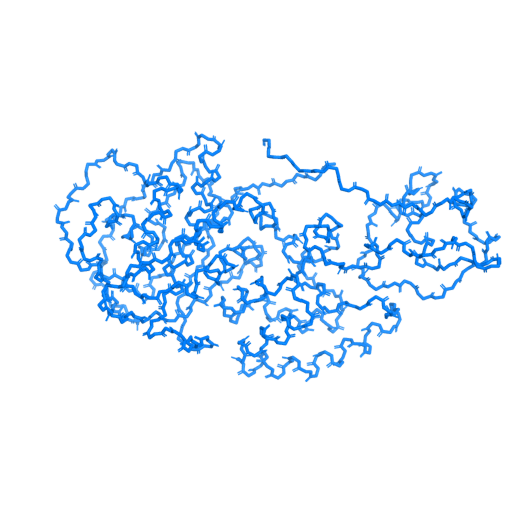OM 1870 C C . CYS A 1 233 ? -5.029 2.452 26.522 1.00 93.12 233 CYS A C 1
ATOM 1872 O O . CYS A 1 233 ? -3.934 2.958 26.288 1.00 93.12 233 CYS A O 1
ATOM 1874 N N . ASN A 1 234 ? -5.387 2.112 27.765 1.00 94.06 234 ASN A N 1
ATOM 1875 C CA . ASN A 1 234 ? -4.501 2.232 28.931 1.00 94.06 234 ASN A CA 1
ATOM 1876 C C . ASN A 1 234 ? -3.401 1.154 28.978 1.00 94.06 234 ASN A C 1
ATOM 1878 O O . ASN A 1 234 ? -2.429 1.320 29.711 1.00 94.06 234 ASN A O 1
ATOM 1882 N N . LEU A 1 235 ? -3.539 0.067 28.212 1.00 95.44 235 LEU A N 1
ATOM 1883 C CA . LEU A 1 235 ? -2.566 -1.026 28.103 1.00 95.44 235 LEU A CA 1
ATOM 1884 C C . LEU A 1 235 ? -1.776 -0.992 26.785 1.00 95.44 235 LEU A C 1
ATOM 1886 O O . LEU A 1 235 ? -0.901 -1.831 26.564 1.00 95.44 235 LEU A O 1
ATOM 1890 N N . ALA A 1 236 ? -2.036 0.001 25.933 1.00 93.12 236 ALA A N 1
ATOM 1891 C CA . ALA A 1 236 ? -1.409 0.115 24.624 1.00 93.12 236 ALA A CA 1
ATOM 1892 C C . ALA A 1 236 ? 0.119 0.293 24.705 1.00 93.12 236 ALA A C 1
ATOM 1894 O O . ALA A 1 236 ? 0.841 -0.303 23.910 1.00 93.12 236 ALA A O 1
ATOM 1895 N N . SER A 1 237 ? 0.639 1.051 25.680 1.00 92.44 237 SER A N 1
ATOM 1896 C CA . SER A 1 237 ? 2.093 1.235 25.828 1.00 92.44 237 SER A CA 1
ATOM 1897 C C . SER A 1 237 ? 2.817 -0.060 26.237 1.00 92.44 237 SER A C 1
ATOM 1899 O O . SER A 1 237 ? 3.755 -0.439 25.538 1.00 92.44 237 SER A O 1
ATOM 1901 N N . PRO A 1 238 ? 2.389 -0.803 27.284 1.00 94.25 238 PRO A N 1
ATOM 1902 C CA . PRO A 1 238 ? 2.941 -2.132 27.567 1.00 94.25 238 PRO A CA 1
ATOM 1903 C C . PRO A 1 238 ? 2.881 -3.100 26.379 1.00 94.25 238 PRO A C 1
ATOM 1905 O O . PRO A 1 238 ? 3.841 -3.831 26.145 1.00 94.25 238 PRO A O 1
ATOM 1908 N N . TRP A 1 239 ? 1.786 -3.081 25.613 1.00 95.12 239 TRP A N 1
ATOM 1909 C CA . TRP A 1 239 ? 1.647 -3.876 24.391 1.00 95.12 239 TRP A CA 1
ATOM 1910 C C . TRP A 1 239 ? 2.701 -3.506 23.335 1.00 95.12 239 TRP A C 1
ATOM 1912 O O . TRP A 1 239 ? 3.388 -4.380 22.808 1.00 95.12 239 TRP A O 1
ATOM 1922 N N . CYS A 1 240 ? 2.893 -2.210 23.074 1.00 95.12 240 CYS A N 1
ATOM 1923 C CA . CYS A 1 240 ? 3.870 -1.731 22.096 1.00 95.12 240 CYS A CA 1
ATOM 1924 C C . CYS A 1 240 ? 5.319 -2.016 22.509 1.00 95.12 240 CYS A C 1
ATOM 1926 O O . CYS A 1 240 ? 6.134 -2.324 21.643 1.00 95.12 240 CYS A O 1
ATOM 1928 N N . ASN A 1 241 ? 5.642 -1.987 23.806 1.00 95.81 241 ASN A N 1
ATOM 1929 C CA . ASN A 1 241 ? 6.992 -2.294 24.294 1.00 95.81 241 ASN A CA 1
ATOM 1930 C C . ASN A 1 241 ? 7.456 -3.698 23.873 1.00 95.81 241 ASN A C 1
ATOM 1932 O O . ASN A 1 241 ? 8.564 -3.850 23.365 1.00 95.81 241 ASN A O 1
ATOM 1936 N N . ALA A 1 242 ? 6.588 -4.708 23.987 1.00 94.12 242 ALA A N 1
ATOM 1937 C CA . ALA A 1 242 ? 6.917 -6.070 23.561 1.00 94.12 242 ALA A CA 1
ATOM 1938 C C . ALA A 1 242 ? 7.173 -6.169 22.043 1.00 94.12 242 ALA A C 1
ATOM 1940 O O . ALA A 1 242 ? 8.026 -6.936 21.584 1.00 94.12 242 ALA A O 1
ATOM 1941 N N . ILE A 1 243 ? 6.450 -5.367 21.253 1.00 96.62 243 ILE A N 1
ATOM 1942 C CA . ILE A 1 243 ? 6.661 -5.273 19.806 1.00 96.62 243 ILE A CA 1
ATOM 1943 C C . ILE A 1 243 ? 8.022 -4.632 19.520 1.00 96.62 243 ILE A C 1
ATOM 1945 O O . ILE A 1 243 ? 8.787 -5.183 18.727 1.00 96.62 243 ILE A O 1
ATOM 1949 N N . ILE A 1 244 ? 8.344 -3.511 20.179 1.00 97.44 244 ILE A N 1
ATOM 1950 C CA . ILE A 1 244 ? 9.629 -2.806 20.040 1.00 97.44 244 ILE A CA 1
ATOM 1951 C C . ILE A 1 244 ? 10.791 -3.765 20.302 1.00 97.44 244 ILE A C 1
ATOM 1953 O O . ILE A 1 244 ? 11.680 -3.866 19.457 1.00 97.44 244 ILE A O 1
ATOM 1957 N N . ASP A 1 245 ? 10.755 -4.509 21.410 1.00 96.75 245 ASP A N 1
ATOM 1958 C CA . ASP A 1 245 ? 11.808 -5.463 21.785 1.00 96.75 245 ASP A CA 1
ATOM 1959 C C . ASP A 1 245 ? 12.056 -6.525 20.700 1.00 96.75 245 ASP A C 1
ATOM 1961 O O . ASP A 1 245 ? 13.185 -6.977 20.500 1.00 96.75 245 ASP A O 1
ATOM 1965 N N . THR A 1 246 ? 11.007 -6.890 19.959 1.00 95.38 246 THR A N 1
ATOM 1966 C CA . THR A 1 246 ? 11.073 -7.884 18.882 1.00 95.38 246 THR A CA 1
ATOM 1967 C C . THR A 1 246 ? 11.601 -7.290 17.574 1.00 95.38 246 THR A C 1
ATOM 1969 O O . THR A 1 246 ? 12.455 -7.892 16.921 1.00 95.38 246 THR A O 1
ATOM 1972 N N . ILE A 1 247 ? 11.095 -6.125 17.155 1.00 96.62 247 ILE A N 1
ATOM 1973 C CA . ILE A 1 247 ? 11.346 -5.602 15.801 1.00 96.62 247 ILE A CA 1
ATOM 1974 C C . ILE A 1 247 ? 12.524 -4.628 15.726 1.00 96.62 247 ILE A C 1
ATOM 1976 O O . ILE A 1 247 ? 13.167 -4.542 14.679 1.00 96.62 247 ILE A O 1
ATOM 1980 N N . LYS A 1 248 ? 12.851 -3.919 16.815 1.00 97.06 248 LYS A N 1
ATOM 1981 C CA . LYS A 1 248 ? 13.958 -2.950 16.845 1.00 97.06 248 LYS A CA 1
ATOM 1982 C C . LYS A 1 248 ? 15.300 -3.586 16.461 1.00 97.06 248 LYS A C 1
ATOM 1984 O O . LYS A 1 248 ? 15.953 -3.044 15.571 1.00 97.06 248 LYS A O 1
ATOM 1989 N N . PRO A 1 249 ? 15.678 -4.777 16.973 1.00 97.25 249 PRO A N 1
ATOM 1990 C CA . PRO A 1 249 ? 16.912 -5.439 16.545 1.00 97.25 249 PRO A CA 1
ATOM 1991 C C . PRO A 1 249 ? 16.933 -5.822 15.056 1.00 97.25 249 PRO A C 1
ATOM 1993 O O . PRO A 1 249 ? 18.008 -5.923 14.463 1.00 97.25 249 PRO A O 1
ATOM 1996 N N . LEU A 1 250 ? 15.766 -6.061 14.441 1.00 95.69 250 LEU A N 1
ATOM 1997 C CA . LEU A 1 250 ? 15.664 -6.363 13.010 1.00 95.69 250 LEU A CA 1
ATOM 1998 C C . LEU A 1 250 ? 15.885 -5.108 12.163 1.00 95.69 250 LEU A C 1
ATOM 2000 O O . LEU A 1 250 ? 16.587 -5.183 11.156 1.00 95.69 250 LEU A O 1
ATOM 2004 N N . ILE A 1 251 ? 15.324 -3.972 12.586 1.00 94.69 251 ILE A N 1
ATOM 2005 C CA . ILE A 1 251 ? 15.506 -2.671 11.930 1.00 94.69 251 ILE A CA 1
ATOM 2006 C C . ILE A 1 251 ? 16.968 -2.226 12.054 1.00 94.69 251 ILE A C 1
ATOM 2008 O O . ILE A 1 251 ? 17.627 -2.026 11.035 1.00 94.69 251 ILE A O 1
ATOM 2012 N N . ASP A 1 252 ? 17.507 -2.175 13.276 1.00 94.75 252 ASP A N 1
ATOM 2013 C CA . ASP A 1 252 ? 18.891 -1.754 13.539 1.00 94.75 252 ASP A CA 1
ATOM 2014 C C . ASP A 1 252 ? 19.897 -2.668 12.814 1.00 94.75 252 ASP A C 1
ATOM 2016 O O . ASP A 1 252 ? 20.878 -2.217 12.219 1.00 94.75 252 ASP A O 1
ATOM 2020 N N . GLY A 1 253 ? 19.616 -3.975 12.789 1.00 92.50 253 GLY A N 1
ATOM 2021 C CA . GLY A 1 253 ? 20.413 -4.983 12.092 1.00 92.50 253 GLY A CA 1
ATOM 2022 C C . GLY A 1 253 ? 20.190 -5.070 10.578 1.00 92.50 253 GLY A C 1
ATOM 2023 O O . GLY A 1 253 ? 20.768 -5.963 9.961 1.00 92.50 253 GLY A O 1
ATOM 2024 N N . HIS A 1 254 ? 19.357 -4.206 9.983 1.00 90.62 254 HIS A N 1
ATOM 2025 C CA . HIS A 1 254 ? 19.028 -4.191 8.548 1.00 90.62 254 HIS A CA 1
ATOM 2026 C C . HIS A 1 254 ? 18.485 -5.536 8.010 1.00 90.62 254 HIS A C 1
ATOM 2028 O O . HIS A 1 254 ? 18.662 -5.885 6.842 1.00 90.62 254 HIS A O 1
ATOM 2034 N N . LYS A 1 255 ? 17.784 -6.305 8.854 1.00 92.38 255 LYS A N 1
ATOM 2035 C CA . LYS A 1 255 ? 17.173 -7.607 8.525 1.00 92.38 255 LYS A CA 1
ATOM 2036 C C . LYS A 1 255 ? 15.751 -7.428 7.982 1.00 92.38 255 LYS A C 1
ATOM 2038 O O . LYS A 1 255 ? 14.783 -7.932 8.554 1.00 92.38 255 LYS A O 1
ATOM 2043 N N . LEU A 1 256 ? 15.628 -6.674 6.890 1.00 92.00 256 LEU A N 1
ATOM 2044 C CA . LEU A 1 256 ? 14.341 -6.194 6.369 1.00 92.00 256 LEU A CA 1
ATOM 2045 C C . LEU A 1 256 ? 13.417 -7.307 5.854 1.00 92.00 256 LEU A C 1
ATOM 2047 O O . LEU A 1 256 ? 12.210 -7.229 6.057 1.00 92.00 256 LEU A O 1
ATOM 2051 N N . GLU A 1 257 ? 13.953 -8.367 5.252 1.00 91.62 257 GLU A N 1
ATOM 2052 C CA . GLU A 1 257 ? 13.150 -9.526 4.831 1.00 91.62 257 GLU A CA 1
ATOM 2053 C C . GLU A 1 257 ? 12.553 -10.268 6.032 1.00 91.62 257 GLU A C 1
ATOM 2055 O O . GLU A 1 257 ? 11.355 -10.550 6.056 1.00 91.62 257 GLU A O 1
ATOM 2060 N N . THR A 1 258 ? 13.341 -10.487 7.091 1.00 93.56 258 THR A N 1
ATOM 2061 C CA . THR A 1 258 ? 12.830 -11.063 8.345 1.00 93.56 258 THR A CA 1
ATOM 2062 C C . THR A 1 258 ? 11.775 -10.165 8.987 1.00 93.56 258 THR A C 1
ATOM 2064 O O . THR A 1 258 ? 10.750 -10.667 9.445 1.00 93.56 258 THR A O 1
ATOM 2067 N N . LEU A 1 259 ? 11.987 -8.845 8.988 1.00 95.06 259 LEU A N 1
ATOM 2068 C CA . LEU A 1 259 ? 10.982 -7.883 9.443 1.00 95.06 259 LEU A CA 1
ATOM 2069 C C . LEU A 1 259 ? 9.683 -8.016 8.632 1.00 95.06 259 LEU A C 1
ATOM 2071 O O . LEU A 1 259 ? 8.606 -8.101 9.217 1.00 95.06 259 LEU A O 1
ATOM 2075 N N . GLY A 1 260 ? 9.787 -8.106 7.303 1.00 94.44 260 GLY A N 1
ATOM 2076 C CA . GLY A 1 260 ? 8.656 -8.346 6.408 1.00 94.44 260 GLY A CA 1
ATOM 2077 C C . GLY A 1 260 ? 7.879 -9.610 6.772 1.00 94.44 260 GLY A C 1
ATOM 2078 O O . GLY A 1 260 ? 6.659 -9.549 6.904 1.00 94.44 260 GLY A O 1
ATOM 2079 N N . HIS A 1 261 ? 8.569 -10.728 7.024 1.00 94.62 261 HIS A N 1
ATOM 2080 C CA . HIS A 1 261 ? 7.935 -11.975 7.463 1.00 94.62 261 HIS A CA 1
ATOM 2081 C C . HIS A 1 261 ? 7.178 -11.824 8.786 1.00 94.62 261 HIS A C 1
ATOM 2083 O O . HIS A 1 261 ? 6.032 -12.260 8.875 1.00 94.62 261 HIS A O 1
ATOM 2089 N N . VAL A 1 262 ? 7.782 -11.185 9.795 1.00 95.75 262 VAL A N 1
ATOM 2090 C CA . VAL A 1 262 ? 7.144 -10.966 11.106 1.00 95.75 262 VAL A CA 1
ATOM 2091 C C . VAL A 1 262 ? 5.852 -10.157 10.955 1.00 95.75 262 VAL A C 1
ATOM 2093 O O . VAL A 1 262 ? 4.807 -10.539 11.485 1.00 95.75 262 VAL A O 1
ATOM 2096 N N . LEU A 1 263 ? 5.893 -9.065 10.188 1.00 95.81 263 LEU A N 1
ATOM 2097 C CA . LEU A 1 263 ? 4.740 -8.182 9.993 1.00 95.81 263 LEU A CA 1
ATOM 2098 C C . LEU A 1 263 ? 3.650 -8.840 9.131 1.00 95.81 263 LEU A C 1
ATOM 2100 O O . LEU A 1 263 ? 2.465 -8.764 9.462 1.00 95.81 263 LEU A O 1
ATOM 2104 N N . ALA A 1 264 ? 4.045 -9.555 8.075 1.00 94.31 264 ALA A N 1
ATOM 2105 C CA . ALA A 1 264 ? 3.140 -10.317 7.220 1.00 94.31 264 ALA A CA 1
ATOM 2106 C C . ALA A 1 264 ? 2.431 -11.449 7.977 1.00 94.31 264 ALA A C 1
ATOM 2108 O O . ALA A 1 264 ? 1.237 -11.663 7.781 1.00 94.31 264 ALA A O 1
ATOM 2109 N N . GLN A 1 265 ? 3.138 -12.154 8.865 1.00 94.56 265 GLN A N 1
ATOM 2110 C CA . GLN A 1 265 ? 2.541 -13.187 9.714 1.00 94.56 265 GLN A CA 1
ATOM 2111 C C . GLN A 1 265 ? 1.529 -12.599 10.698 1.00 94.56 265 GLN A C 1
ATOM 2113 O O . GLN A 1 265 ? 0.481 -13.198 10.930 1.00 94.56 265 GLN A O 1
ATOM 2118 N N . ARG A 1 266 ? 1.810 -11.413 11.252 1.00 93.44 266 ARG A N 1
ATOM 2119 C CA . ARG A 1 266 ? 0.907 -10.744 12.195 1.00 93.44 266 ARG A CA 1
ATOM 2120 C C . ARG A 1 266 ? -0.384 -10.247 11.537 1.00 93.44 266 ARG A C 1
ATOM 2122 O O . ARG A 1 266 ? -1.429 -10.273 12.192 1.00 93.44 266 ARG A O 1
ATOM 2129 N N . ARG A 1 267 ? -0.325 -9.786 10.279 1.00 92.69 267 ARG A N 1
ATOM 2130 C CA . ARG A 1 267 ? -1.493 -9.352 9.484 1.00 92.69 267 ARG A CA 1
ATOM 2131 C C . ARG A 1 267 ? -1.407 -9.837 8.024 1.00 92.69 267 ARG A C 1
ATOM 2133 O O . ARG A 1 267 ? -0.980 -9.080 7.149 1.00 92.69 267 ARG A O 1
ATOM 2140 N N . PRO A 1 268 ? -1.889 -11.060 7.732 1.00 93.06 268 PRO A N 1
ATOM 2141 C CA . PRO A 1 268 ? -1.815 -11.641 6.390 1.00 93.06 268 PRO A CA 1
ATOM 2142 C C . PRO A 1 268 ? -2.550 -10.845 5.301 1.00 93.06 268 PRO A C 1
ATOM 2144 O O . PRO A 1 268 ? -2.058 -10.765 4.179 1.00 93.06 268 PRO A O 1
ATOM 2147 N N . GLY A 1 269 ? -3.683 -10.206 5.624 1.00 91.81 269 GLY A N 1
ATOM 2148 C CA . GLY A 1 269 ? -4.491 -9.447 4.654 1.00 91.81 269 GLY A CA 1
ATOM 2149 C C . GLY A 1 269 ? -3.770 -8.251 4.018 1.00 91.81 269 GLY A C 1
ATOM 2150 O O . GLY A 1 269 ? -4.097 -7.848 2.906 1.00 91.81 269 GLY A O 1
ATOM 2151 N N . VAL A 1 270 ? -2.734 -7.723 4.679 1.00 92.94 270 VAL A N 1
ATOM 2152 C CA . VAL A 1 270 ? -1.900 -6.612 4.179 1.00 92.94 270 VAL A CA 1
ATOM 2153 C C . VAL A 1 270 ? -0.433 -7.019 3.992 1.00 92.94 270 VAL A C 1
ATOM 2155 O O . VAL A 1 270 ? 0.434 -6.165 3.798 1.00 92.94 270 VAL A O 1
ATOM 2158 N N . ALA A 1 271 ? -0.137 -8.324 4.012 1.00 94.69 271 ALA A N 1
ATOM 2159 C CA . ALA A 1 271 ? 1.221 -8.862 3.920 1.00 94.69 271 ALA A CA 1
ATOM 2160 C C . ALA A 1 271 ? 1.972 -8.387 2.669 1.00 94.69 271 ALA A C 1
ATOM 2162 O O . ALA A 1 271 ? 3.141 -8.017 2.756 1.00 94.69 271 ALA A O 1
ATOM 2163 N N . ALA A 1 272 ? 1.299 -8.357 1.514 1.00 94.38 272 ALA A N 1
ATOM 2164 C CA . ALA A 1 272 ? 1.905 -7.916 0.259 1.00 94.38 272 ALA A CA 1
ATOM 2165 C C . ALA A 1 272 ? 2.439 -6.477 0.356 1.00 94.38 272 ALA A C 1
ATOM 2167 O O . ALA A 1 272 ? 3.557 -6.213 -0.078 1.00 94.38 272 ALA A O 1
ATOM 2168 N N . LEU A 1 273 ? 1.686 -5.567 0.988 1.00 95.12 273 LEU A N 1
ATOM 2169 C CA . LEU A 1 273 ? 2.110 -4.178 1.184 1.00 95.12 273 LEU A CA 1
ATOM 2170 C C . LEU A 1 273 ? 3.329 -4.085 2.102 1.00 95.12 273 LEU A C 1
ATOM 2172 O O . LEU A 1 273 ? 4.228 -3.292 1.830 1.00 95.12 273 LEU A O 1
ATOM 2176 N N . TRP A 1 274 ? 3.387 -4.909 3.154 1.00 95.69 274 TRP A N 1
ATOM 2177 C CA . TRP A 1 274 ? 4.561 -4.976 4.021 1.00 95.69 274 TRP A CA 1
ATOM 2178 C C . TRP A 1 274 ? 5.796 -5.427 3.250 1.00 95.69 274 TRP A C 1
ATOM 2180 O O . TRP A 1 274 ? 6.804 -4.728 3.302 1.00 95.69 274 TRP A O 1
ATOM 2190 N N . TYR A 1 275 ? 5.712 -6.519 2.482 1.00 95.38 275 TYR A N 1
ATOM 2191 C CA . TYR A 1 275 ? 6.826 -6.966 1.640 1.00 95.38 275 TYR A CA 1
ATOM 2192 C C . TYR A 1 275 ? 7.243 -5.912 0.612 1.00 95.38 275 TYR A C 1
ATOM 2194 O O . TYR A 1 275 ? 8.435 -5.664 0.464 1.00 95.38 275 TYR A O 1
ATOM 2202 N N . GLY A 1 276 ? 6.287 -5.255 -0.052 1.00 95.12 276 GLY A N 1
ATOM 2203 C CA . GLY A 1 276 ? 6.573 -4.156 -0.975 1.00 95.12 276 GLY A CA 1
ATOM 2204 C C . GLY A 1 276 ? 7.342 -3.020 -0.299 1.00 95.12 276 GLY A C 1
ATOM 2205 O O . GLY A 1 276 ? 8.354 -2.559 -0.818 1.00 95.12 276 GLY A O 1
ATOM 2206 N N . LEU A 1 277 ? 6.920 -2.624 0.903 1.00 94.69 277 LEU A N 1
ATOM 2207 C CA . LEU A 1 277 ? 7.561 -1.559 1.669 1.00 94.69 277 LEU A CA 1
ATOM 2208 C C . LEU A 1 277 ? 8.984 -1.920 2.111 1.00 94.69 277 LEU A C 1
ATOM 2210 O O . LEU A 1 277 ? 9.892 -1.107 1.954 1.00 94.69 277 LEU A O 1
ATOM 2214 N N . VAL A 1 278 ? 9.194 -3.122 2.659 1.00 94.62 278 VAL A N 1
ATOM 2215 C CA . VAL A 1 278 ? 10.529 -3.542 3.118 1.00 94.62 278 VAL A CA 1
ATOM 2216 C C . VAL A 1 278 ? 11.476 -3.857 1.954 1.00 94.62 278 VAL A C 1
ATOM 2218 O O . VAL A 1 278 ? 12.681 -3.642 2.083 1.00 94.62 278 VAL A O 1
ATOM 2221 N N . ALA A 1 279 ? 10.956 -4.278 0.795 1.00 93.75 279 ALA A N 1
ATOM 2222 C CA . ALA A 1 279 ? 11.737 -4.454 -0.433 1.00 93.75 279 ALA A CA 1
ATOM 2223 C C . ALA A 1 279 ? 12.239 -3.125 -1.022 1.00 93.75 279 ALA A C 1
ATOM 2225 O O . ALA A 1 279 ? 13.259 -3.111 -1.709 1.00 93.75 279 ALA A O 1
ATOM 2226 N N . CYS A 1 280 ? 11.589 -2.004 -0.692 1.00 94.00 280 CYS A N 1
ATOM 2227 C CA . CYS A 1 280 ? 12.063 -0.648 -0.987 1.00 94.00 280 CYS A CA 1
ATOM 2228 C C . CYS A 1 280 ? 13.200 -0.169 -0.058 1.00 94.00 280 CYS A C 1
ATOM 2230 O O . CYS A 1 280 ? 13.596 0.994 -0.145 1.00 94.00 280 CYS A O 1
ATOM 2232 N N . GLY A 1 281 ? 13.731 -1.032 0.817 1.00 91.75 281 GLY A N 1
ATOM 2233 C CA . GLY A 1 281 ? 14.919 -0.778 1.634 1.00 91.75 281 GLY A CA 1
ATOM 2234 C C . GLY A 1 281 ? 14.660 -0.051 2.958 1.00 91.75 281 GLY A C 1
ATOM 2235 O O . GLY A 1 281 ? 13.525 0.075 3.426 1.00 91.75 281 GLY A O 1
ATOM 2236 N N . ALA A 1 282 ? 15.743 0.404 3.597 1.00 90.44 282 ALA A N 1
ATOM 2237 C CA . ALA A 1 282 ? 15.723 1.045 4.915 1.00 90.44 282 ALA A CA 1
ATOM 2238 C C . ALA A 1 282 ? 15.288 2.515 4.797 1.00 90.44 282 ALA A C 1
ATOM 2240 O O . ALA A 1 282 ? 16.079 3.443 4.942 1.00 90.44 282 ALA A O 1
ATOM 2241 N N . THR A 1 283 ? 14.017 2.711 4.462 1.00 91.81 283 THR A N 1
ATOM 2242 C CA . THR A 1 283 ? 13.425 4.030 4.216 1.00 91.81 283 THR A CA 1
ATOM 2243 C C . THR A 1 283 ? 13.042 4.748 5.510 1.00 91.81 283 THR A C 1
ATOM 2245 O O . THR A 1 283 ? 12.908 4.130 6.568 1.00 91.81 283 THR A O 1
ATOM 2248 N N . ASP A 1 284 ? 12.780 6.055 5.426 1.00 90.38 284 ASP A N 1
ATOM 2249 C CA . ASP A 1 284 ? 12.315 6.865 6.567 1.00 90.38 284 ASP A CA 1
ATOM 2250 C C . ASP A 1 284 ? 11.005 6.330 7.155 1.00 90.38 284 ASP A C 1
ATOM 2252 O O . ASP A 1 284 ? 10.728 6.494 8.342 1.00 90.38 284 ASP A O 1
ATOM 2256 N N . ILE A 1 285 ? 10.212 5.633 6.336 1.00 91.06 285 ILE A N 1
ATOM 2257 C CA . ILE A 1 285 ? 9.015 4.932 6.785 1.00 91.06 285 ILE A CA 1
ATOM 2258 C C . ILE A 1 285 ? 9.376 3.813 7.769 1.00 91.06 285 ILE A C 1
ATOM 2260 O O . ILE A 1 285 ? 8.798 3.759 8.853 1.00 91.06 285 ILE A O 1
ATOM 2264 N N . ILE A 1 286 ? 10.340 2.951 7.432 1.00 93.00 286 ILE A N 1
ATOM 2265 C CA . ILE A 1 286 ? 10.788 1.867 8.322 1.00 93.00 286 ILE A CA 1
ATOM 2266 C C . ILE A 1 286 ? 11.383 2.453 9.606 1.00 93.00 286 ILE A C 1
ATOM 2268 O O . ILE A 1 286 ? 11.034 2.021 10.704 1.00 93.00 286 ILE A O 1
ATOM 2272 N N . SER A 1 287 ? 12.195 3.504 9.479 1.00 91.38 287 SER A N 1
ATOM 2273 C CA . SER A 1 287 ? 12.773 4.225 10.619 1.00 91.38 287 SER A CA 1
ATOM 2274 C C . SER A 1 287 ? 11.717 4.882 11.519 1.00 91.38 287 SER A C 1
ATOM 2276 O O . SER A 1 287 ? 11.959 5.076 12.708 1.00 91.38 287 SER A O 1
ATOM 2278 N N . SER A 1 288 ? 10.525 5.190 10.992 1.00 91.38 288 SER A N 1
ATOM 2279 C CA . SER A 1 288 ? 9.420 5.780 11.763 1.00 91.38 288 SER A CA 1
ATOM 2280 C C . SER A 1 288 ? 8.634 4.781 12.623 1.00 91.38 288 SER A C 1
ATOM 2282 O O . SER A 1 288 ? 7.847 5.206 13.471 1.00 91.38 288 SER A O 1
ATOM 2284 N N . ILE A 1 289 ? 8.848 3.470 12.451 1.00 93.88 289 ILE A N 1
ATOM 2285 C CA . ILE A 1 289 ? 8.096 2.433 13.174 1.00 93.88 289 ILE A CA 1
ATOM 2286 C C . ILE A 1 289 ? 8.360 2.499 14.684 1.00 93.88 289 ILE A C 1
ATOM 2288 O O . ILE A 1 289 ? 7.413 2.505 15.468 1.00 93.88 289 ILE A O 1
ATOM 2292 N N . ILE A 1 290 ? 9.628 2.567 15.107 1.00 95.19 290 ILE A N 1
ATOM 2293 C CA . ILE A 1 290 ? 9.976 2.591 16.537 1.00 95.19 290 ILE A CA 1
ATOM 2294 C C . ILE A 1 290 ? 9.468 3.870 17.226 1.00 95.19 290 ILE A C 1
ATOM 2296 O O . ILE A 1 290 ? 8.749 3.733 18.215 1.00 95.19 290 ILE A O 1
ATOM 2300 N N . PRO A 1 291 ? 9.708 5.089 16.693 1.00 92.88 291 PRO A N 1
ATOM 2301 C CA . PRO A 1 291 ? 9.124 6.308 17.257 1.00 92.88 291 PRO A CA 1
ATOM 2302 C C . PRO A 1 291 ? 7.593 6.270 17.352 1.00 92.88 291 PRO A C 1
ATOM 2304 O O . PRO A 1 291 ? 7.014 6.768 18.322 1.00 92.88 291 PRO A O 1
ATOM 2307 N N . TYR A 1 292 ? 6.926 5.657 16.365 1.00 91.38 292 TYR A N 1
ATOM 2308 C CA . TYR A 1 292 ? 5.483 5.448 16.424 1.00 91.38 292 TYR A CA 1
ATOM 2309 C C . TYR A 1 292 ? 5.093 4.536 17.587 1.00 91.38 292 TYR A C 1
ATOM 2311 O O . TYR A 1 292 ? 4.189 4.882 18.332 1.00 91.38 292 TYR A O 1
ATOM 2319 N N . LEU A 1 293 ? 5.758 3.399 17.782 1.00 93.06 293 LEU A N 1
ATOM 2320 C CA . LEU A 1 293 ? 5.420 2.477 18.870 1.00 93.06 293 LEU A CA 1
ATOM 2321 C C . LEU A 1 293 ? 5.694 3.066 20.260 1.00 93.06 293 LEU A C 1
ATOM 2323 O O . LEU A 1 293 ? 4.961 2.772 21.200 1.00 93.06 293 LEU A O 1
ATOM 2327 N N . GLU A 1 294 ? 6.710 3.920 20.389 1.00 92.56 294 GLU A N 1
ATOM 2328 C CA . GLU A 1 294 ? 7.045 4.589 21.652 1.00 92.56 294 GLU A CA 1
ATOM 2329 C C . GLU A 1 294 ? 5.998 5.640 22.056 1.00 92.56 294 GLU A C 1
ATOM 2331 O O . GLU A 1 294 ? 5.756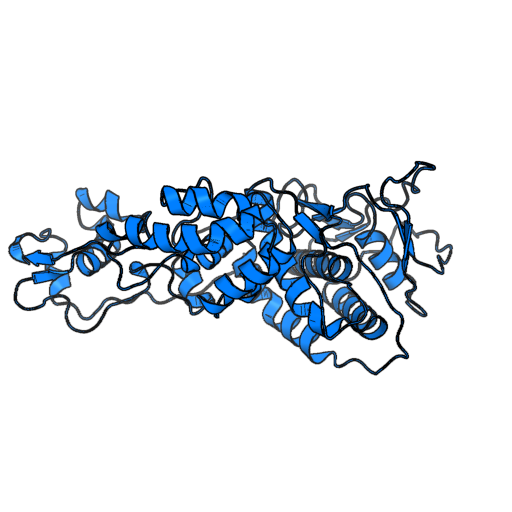 5.856 23.244 1.00 92.56 294 GLU A O 1
ATOM 2336 N N . THR A 1 295 ? 5.365 6.300 21.081 1.00 88.38 295 THR A N 1
ATOM 2337 C CA . THR A 1 295 ? 4.493 7.464 21.333 1.00 88.38 295 THR A CA 1
ATOM 2338 C C . THR A 1 295 ? 3.034 7.261 20.931 1.00 88.38 295 THR A C 1
ATOM 2340 O O . THR A 1 295 ? 2.182 8.077 21.282 1.00 88.38 295 THR A O 1
ATOM 2343 N N . LEU A 1 296 ? 2.739 6.207 20.165 1.00 83.75 296 LEU A N 1
ATOM 2344 C CA . LEU A 1 296 ? 1.500 6.004 19.400 1.00 83.75 296 LEU A CA 1
ATOM 2345 C C . LEU A 1 296 ? 1.106 7.214 18.546 1.00 83.75 296 LEU A C 1
ATOM 2347 O O . LEU A 1 296 ? -0.055 7.396 18.172 1.00 83.75 296 LEU A O 1
ATOM 2351 N N . HIS A 1 297 ? 2.093 8.042 18.221 1.00 77.12 297 HIS A N 1
ATOM 2352 C CA . HIS A 1 297 ? 1.950 9.233 17.422 1.00 77.12 297 HIS A CA 1
ATOM 2353 C C . HIS A 1 297 ? 2.952 9.181 16.279 1.00 77.12 297 HIS A C 1
ATOM 2355 O O . HIS A 1 297 ? 4.073 8.699 16.408 1.00 77.12 297 HIS A O 1
ATOM 2361 N N . THR A 1 298 ? 2.549 9.677 15.121 1.00 66.69 298 THR A N 1
ATOM 2362 C CA . THR A 1 298 ? 3.447 9.779 13.981 1.00 66.69 298 THR A CA 1
ATOM 2363 C C . THR A 1 298 ? 3.136 11.041 13.201 1.00 66.69 298 THR A C 1
ATOM 2365 O O . THR A 1 298 ? 1.990 11.484 13.141 1.00 66.69 298 THR A O 1
ATOM 2368 N N . ALA A 1 299 ? 4.178 11.620 12.605 1.00 61.62 299 ALA A N 1
ATOM 2369 C CA . ALA A 1 299 ? 4.044 12.697 11.631 1.00 61.62 299 ALA A CA 1
ATOM 2370 C C . ALA A 1 299 ? 3.357 12.219 10.336 1.00 61.62 299 ALA A C 1
ATOM 2372 O O . ALA A 1 299 ? 2.914 13.034 9.528 1.00 61.62 299 ALA A O 1
ATOM 2373 N N . LEU A 1 300 ? 3.250 10.901 10.140 1.00 63.94 300 LEU A N 1
ATOM 2374 C CA . LEU A 1 300 ? 2.477 10.298 9.067 1.00 63.94 300 LEU A CA 1
ATOM 2375 C C . LEU A 1 300 ? 0.970 10.524 9.257 1.00 63.94 300 LEU A C 1
ATOM 2377 O O . LEU A 1 300 ? 0.472 10.536 10.384 1.00 63.94 300 LEU A O 1
ATOM 2381 N N . PRO A 1 301 ? 0.184 10.559 8.170 1.00 59.75 301 PRO A N 1
ATOM 2382 C CA . PRO A 1 301 ? -1.268 10.522 8.242 1.00 59.75 301 PRO A CA 1
ATOM 2383 C C . PRO A 1 301 ? -1.775 9.098 8.549 1.00 59.75 301 PRO A C 1
ATOM 2385 O O . PRO A 1 301 ? -2.709 8.627 7.902 1.00 59.75 301 PRO A O 1
ATOM 2388 N N . VAL A 1 302 ? -1.182 8.404 9.532 1.00 65.00 302 VAL A N 1
ATOM 2389 C CA . VAL A 1 302 ? -1.711 7.145 10.086 1.00 65.00 302 VAL A CA 1
ATOM 2390 C C . VAL A 1 302 ? -2.926 7.504 10.932 1.00 65.00 302 VAL A C 1
ATOM 2392 O O . VAL A 1 302 ? -2.899 7.556 12.158 1.00 65.00 302 VAL A O 1
ATOM 2395 N N . ARG A 1 303 ? -3.996 7.876 10.245 1.00 75.44 303 ARG A N 1
ATOM 2396 C CA . ARG A 1 303 ? -5.318 8.030 10.828 1.00 75.44 303 ARG A CA 1
ATOM 2397 C C . ARG A 1 303 ? -6.122 6.830 10.400 1.00 75.44 303 ARG A C 1
ATOM 2399 O O . ARG A 1 303 ? -6.000 6.402 9.258 1.00 75.44 303 ARG A O 1
ATOM 2406 N N . HIS A 1 304 ? -6.973 6.353 11.297 1.00 83.38 304 HIS A N 1
ATOM 2407 C CA . HIS A 1 304 ? -7.939 5.323 10.960 1.00 83.38 304 HIS A CA 1
ATOM 2408 C C . HIS A 1 304 ? -8.768 5.745 9.739 1.00 83.38 304 HIS A C 1
ATOM 2410 O O . HIS A 1 304 ? -9.371 6.827 9.704 1.00 83.38 304 HIS A O 1
ATOM 2416 N N . VAL A 1 305 ? -8.766 4.891 8.719 1.00 89.19 305 VAL A N 1
ATOM 2417 C CA . VAL A 1 305 ? -9.600 5.029 7.528 1.00 89.19 305 VAL A CA 1
ATOM 2418 C C . VAL A 1 305 ? -10.521 3.808 7.440 1.00 89.19 305 VAL A C 1
ATOM 2420 O O . VAL A 1 305 ? -10.083 2.764 6.958 1.00 89.19 305 VAL A O 1
ATOM 2423 N N . PRO A 1 306 ? -11.796 3.933 7.859 1.00 88.06 306 PRO A N 1
ATOM 2424 C CA . PRO A 1 306 ? -12.739 2.813 7.878 1.00 88.06 306 PRO A CA 1
ATOM 2425 C C . PRO A 1 306 ? -12.923 2.146 6.510 1.00 88.06 306 PRO A C 1
ATOM 2427 O O . PRO A 1 306 ? -13.112 0.944 6.413 1.00 88.06 306 PRO A O 1
ATOM 2430 N N . GLU A 1 307 ? -12.836 2.907 5.418 1.00 88.69 307 GLU A N 1
ATOM 2431 C CA . GLU A 1 307 ? -12.972 2.360 4.065 1.00 88.69 307 GLU A CA 1
ATOM 2432 C C . GLU A 1 307 ? -11.885 1.320 3.745 1.00 88.69 307 GLU A C 1
ATOM 2434 O O . GLU A 1 307 ? -12.121 0.382 2.986 1.00 88.69 307 GLU A O 1
ATOM 2439 N N . VAL A 1 308 ? -10.701 1.462 4.346 1.00 90.62 308 VAL A N 1
ATOM 2440 C CA . VAL A 1 308 ? -9.582 0.553 4.103 1.00 90.62 308 VAL A CA 1
ATOM 2441 C C . VAL A 1 308 ? -9.806 -0.782 4.797 1.00 90.62 308 VAL A C 1
ATOM 2443 O O . VAL A 1 308 ? -9.459 -1.798 4.208 1.00 90.62 308 VAL A O 1
ATOM 2446 N N . SER A 1 309 ? -10.419 -0.816 5.987 1.00 90.88 309 SER A N 1
ATOM 2447 C CA . SER A 1 309 ? -10.682 -2.083 6.684 1.00 90.88 309 SER A CA 1
ATOM 2448 C C . SER A 1 309 ? -11.592 -2.997 5.865 1.00 90.88 309 SER A C 1
ATOM 2450 O O . SER A 1 309 ? -11.308 -4.189 5.757 1.00 90.88 309 SER A O 1
ATOM 2452 N N . VAL A 1 310 ? -12.591 -2.414 5.193 1.00 89.38 310 VAL A N 1
ATOM 2453 C CA . VAL A 1 310 ? -13.487 -3.108 4.258 1.00 89.38 310 VAL A CA 1
ATOM 2454 C C . VAL A 1 310 ? -12.735 -3.639 3.037 1.00 89.38 310 VAL A C 1
ATOM 2456 O O . VAL A 1 310 ? -12.979 -4.759 2.603 1.00 89.38 310 VAL A O 1
ATOM 2459 N N . TRP A 1 311 ? -11.811 -2.862 2.469 1.00 87.81 311 TRP A N 1
ATOM 2460 C CA . TRP A 1 311 ? -11.048 -3.288 1.291 1.00 87.81 311 TRP A CA 1
ATOM 2461 C C . TRP A 1 311 ? -9.984 -4.345 1.617 1.00 87.81 311 TRP A C 1
ATOM 2463 O O . TRP A 1 311 ? -9.749 -5.291 0.868 1.00 87.81 311 TRP A O 1
ATOM 2473 N N . THR A 1 312 ? -9.303 -4.212 2.743 1.00 89.00 312 THR A N 1
ATOM 2474 C CA . THR A 1 312 ? -8.258 -5.171 3.117 1.00 89.00 312 THR A CA 1
ATOM 2475 C C . THR A 1 312 ? -8.807 -6.381 3.867 1.00 89.00 312 THR A C 1
ATOM 2477 O O . THR A 1 312 ? -8.016 -7.229 4.269 1.00 89.00 312 THR A O 1
ATOM 2480 N N . ASP A 1 313 ? -10.122 -6.423 4.122 1.00 89.12 313 ASP A N 1
ATOM 2481 C CA . ASP A 1 313 ? -10.774 -7.366 5.045 1.00 89.12 313 ASP A CA 1
ATOM 2482 C C . ASP A 1 313 ? -9.971 -7.519 6.353 1.00 89.12 313 ASP A C 1
ATOM 2484 O O . ASP A 1 313 ? -9.705 -8.602 6.869 1.00 89.12 313 ASP A O 1
ATOM 2488 N N . THR A 1 314 ? -9.443 -6.391 6.830 1.00 89.75 314 THR A N 1
ATOM 2489 C CA . THR A 1 314 ? -8.493 -6.331 7.943 1.00 89.75 314 THR A CA 1
ATOM 2490 C C . THR A 1 314 ? -8.897 -5.156 8.818 1.00 89.75 314 THR A C 1
ATOM 2492 O O . THR A 1 314 ? -8.629 -4.010 8.451 1.00 89.75 314 THR A O 1
ATOM 2495 N N . PRO A 1 315 ? -9.543 -5.412 9.969 1.00 92.06 315 PRO A N 1
ATOM 2496 C CA . PRO A 1 315 ? -9.856 -4.375 10.941 1.00 92.06 315 PRO A CA 1
ATOM 2497 C C . PRO A 1 315 ? -8.584 -3.635 11.376 1.00 92.06 315 PRO A C 1
ATOM 2499 O O . PRO A 1 315 ? -7.518 -4.243 11.512 1.00 92.06 315 PRO A O 1
ATOM 2502 N N . GLN A 1 316 ? -8.697 -2.327 11.586 1.00 91.31 316 GLN A N 1
ATOM 2503 C CA . GLN A 1 316 ? -7.577 -1.418 11.852 1.00 91.31 316 GLN A CA 1
ATOM 2504 C C . GLN A 1 316 ? -7.715 -0.684 13.183 1.00 91.31 316 GLN A C 1
ATOM 2506 O O . GLN A 1 316 ? -6.731 -0.171 13.713 1.00 91.31 316 GLN A O 1
ATOM 2511 N N . SER A 1 317 ? -8.931 -0.613 13.713 1.00 92.56 317 SER A N 1
ATOM 2512 C CA . SER A 1 317 ? -9.222 -0.090 15.038 1.00 92.56 317 SER A CA 1
ATOM 2513 C C . SER A 1 317 ? -10.471 -0.736 15.618 1.00 92.56 317 SER A C 1
ATOM 2515 O O . SER A 1 317 ? -11.240 -1.397 14.916 1.00 92.56 317 SER A O 1
ATOM 2517 N N . PHE A 1 318 ? -10.736 -0.460 16.895 1.00 93.06 318 PHE A N 1
ATOM 2518 C CA . PHE A 1 318 ? -11.993 -0.865 17.519 1.00 93.06 318 PHE A CA 1
ATOM 2519 C C . PHE A 1 318 ? -13.228 -0.316 16.783 1.00 93.06 318 PHE A C 1
ATOM 2521 O O . PHE A 1 318 ? -14.282 -0.943 16.837 1.00 93.06 318 PHE A O 1
ATOM 2528 N N . MET A 1 319 ? -13.118 0.805 16.059 1.00 92.69 319 MET A N 1
ATOM 2529 C CA . MET A 1 319 ? -14.235 1.366 15.290 1.00 92.69 319 MET A CA 1
ATOM 2530 C C . MET A 1 319 ? -14.664 0.472 14.120 1.00 92.69 319 MET A C 1
ATOM 2532 O O . MET A 1 319 ? -15.807 0.572 13.692 1.00 92.69 319 MET A O 1
ATOM 2536 N N . ASP A 1 320 ? -13.785 -0.404 13.621 1.00 92.31 320 ASP A N 1
ATOM 2537 C CA . ASP A 1 320 ? -14.120 -1.353 12.547 1.00 92.31 320 ASP A CA 1
ATOM 2538 C C . ASP A 1 320 ? -14.907 -2.570 13.052 1.00 92.31 320 ASP A C 1
ATOM 2540 O O . ASP A 1 320 ? -15.432 -3.348 12.261 1.00 92.31 320 ASP A O 1
ATOM 2544 N N . LEU A 1 321 ? -14.974 -2.756 14.372 1.00 90.50 321 LEU A N 1
ATOM 2545 C CA . LEU A 1 321 ? -15.680 -3.861 15.005 1.00 90.50 321 LEU A CA 1
ATOM 2546 C C . LEU A 1 321 ? -17.007 -3.344 15.556 1.00 90.50 321 LEU A C 1
ATOM 2548 O O . LEU A 1 321 ? -17.022 -2.445 16.393 1.00 90.50 321 LEU A O 1
ATOM 2552 N N . THR A 1 322 ? -18.124 -3.925 15.127 1.00 83.75 322 THR A N 1
ATOM 2553 C CA . THR A 1 322 ? -19.477 -3.508 15.543 1.00 83.75 322 THR A CA 1
ATOM 2554 C C . THR A 1 322 ? -19.867 -4.024 16.934 1.00 83.75 322 THR A C 1
ATOM 2556 O O . THR A 1 322 ? -20.849 -3.560 17.517 1.00 83.75 322 THR A O 1
ATOM 2559 N N . GLY A 1 323 ? -19.069 -4.930 17.511 1.00 83.81 323 GLY A N 1
ATOM 2560 C CA . GLY A 1 323 ? -19.379 -5.635 18.756 1.00 83.81 323 GLY A CA 1
ATOM 2561 C C . GLY A 1 323 ? -20.432 -6.729 18.549 1.00 83.81 323 GLY A C 1
ATOM 2562 O O . GLY A 1 323 ? -20.815 -7.042 17.427 1.00 83.81 323 GLY A O 1
ATOM 2563 N N . SER A 1 324 ? -20.897 -7.344 19.637 1.00 84.38 324 SER A N 1
ATOM 2564 C CA . SER A 1 324 ? -21.954 -8.363 19.578 1.00 84.38 324 SER A CA 1
ATOM 2565 C C . SER A 1 324 ? -22.988 -8.154 20.682 1.00 84.38 324 SER A C 1
ATOM 2567 O O . SER A 1 324 ? -22.674 -7.623 21.747 1.00 84.38 324 SER A O 1
ATOM 2569 N N . GLY A 1 325 ? -24.233 -8.558 20.415 1.00 89.19 325 GLY A N 1
ATOM 2570 C CA . GLY A 1 325 ? -25.339 -8.429 21.366 1.00 89.19 325 GLY A CA 1
ATOM 2571 C C . GLY A 1 325 ? -25.829 -6.985 21.570 1.00 89.19 325 GLY A C 1
ATOM 2572 O O . GLY A 1 325 ? -25.483 -6.099 20.787 1.00 89.19 325 GLY A O 1
ATOM 2573 N N . PRO A 1 326 ? -26.665 -6.734 22.592 1.00 91.94 326 PRO A N 1
ATOM 2574 C CA . PRO A 1 326 ? -27.143 -5.388 22.912 1.00 91.94 326 PRO A CA 1
ATOM 2575 C C . PRO A 1 326 ? -26.000 -4.467 23.367 1.00 91.94 326 PRO A C 1
ATOM 2577 O O . PRO A 1 326 ? -24.946 -4.931 23.810 1.00 91.94 326 PRO A O 1
ATOM 2580 N N . TYR A 1 327 ? -26.207 -3.151 23.269 1.00 94.81 327 TYR A N 1
ATOM 2581 C CA . TYR A 1 327 ? -25.275 -2.168 23.835 1.00 94.81 327 TYR A CA 1
ATOM 2582 C C . TYR A 1 327 ? -25.286 -2.181 25.367 1.00 94.81 327 TYR A C 1
ATOM 2584 O O . TYR A 1 327 ? -24.244 -2.004 25.998 1.00 94.81 327 TYR A O 1
ATOM 2592 N N . LEU A 1 328 ? -26.458 -2.413 25.963 1.00 95.00 328 LEU A N 1
ATOM 2593 C CA . LEU A 1 328 ? -26.622 -2.521 27.406 1.00 95.00 328 LEU A CA 1
ATOM 2594 C C . LEU A 1 328 ? -26.345 -3.939 27.896 1.00 95.00 328 LEU A C 1
ATOM 2596 O O . LEU A 1 328 ? -26.967 -4.909 27.460 1.00 95.00 328 LEU A O 1
ATOM 2600 N N . GLN A 1 329 ? -25.447 -4.037 28.869 1.00 92.56 329 GLN A N 1
ATOM 2601 C CA . GLN A 1 329 ? -25.222 -5.229 29.675 1.00 92.56 329 GLN A CA 1
ATOM 2602 C C . GLN A 1 329 ? -25.664 -4.915 31.106 1.00 92.56 329 GLN A C 1
ATOM 2604 O O . GLN A 1 329 ? -24.960 -4.256 31.872 1.00 92.56 329 GLN A O 1
ATOM 2609 N N . GLY A 1 330 ? -26.885 -5.328 31.455 1.00 91.56 330 GLY A N 1
ATOM 2610 C CA . GLY A 1 330 ? -27.549 -4.826 32.659 1.00 91.56 330 GLY A CA 1
ATOM 2611 C C . GLY A 1 330 ? -27.877 -3.340 32.503 1.00 91.56 330 GLY A C 1
ATOM 2612 O O . GLY A 1 330 ? -28.601 -2.977 31.582 1.00 91.56 330 GLY A O 1
ATOM 2613 N N . ASN A 1 331 ? -27.328 -2.491 33.377 1.00 94.69 331 ASN A N 1
ATOM 2614 C CA . ASN A 1 331 ? -27.495 -1.031 33.313 1.00 94.69 331 ASN A CA 1
ATOM 2615 C C . ASN A 1 331 ? -26.261 -0.295 32.764 1.00 94.69 331 ASN A C 1
ATOM 2617 O O . ASN A 1 331 ? -26.181 0.928 32.842 1.00 94.69 331 ASN A O 1
ATOM 2621 N N . GLN A 1 332 ? -25.274 -1.023 32.242 1.00 97.00 332 GLN A N 1
ATOM 2622 C CA . GLN A 1 332 ? -24.009 -0.440 31.809 1.00 97.00 332 GLN A CA 1
ATOM 2623 C C . GLN A 1 332 ? -23.785 -0.610 30.311 1.00 97.00 332 GLN A C 1
ATOM 2625 O O . GLN A 1 332 ? -24.168 -1.618 29.719 1.00 97.00 332 GLN A O 1
ATOM 2630 N N . VAL A 1 333 ? -23.116 0.372 29.712 1.00 96.75 333 VAL A N 1
ATOM 2631 C CA . VAL A 1 333 ? -22.634 0.341 28.329 1.00 96.75 333 VAL A CA 1
ATOM 2632 C C . VAL A 1 333 ? -21.114 0.456 28.322 1.00 96.75 333 VAL A C 1
ATOM 2634 O O . VAL A 1 333 ? -20.524 1.200 29.111 1.00 96.75 333 VAL A O 1
ATOM 2637 N N . SER A 1 334 ? -20.456 -0.298 27.445 1.00 95.94 334 SER A N 1
ATOM 2638 C CA . SER A 1 334 ? -19.005 -0.215 27.285 1.00 95.94 334 SER A CA 1
ATOM 2639 C C . SER A 1 334 ? -18.604 1.161 26.738 1.00 95.94 334 SER A C 1
ATOM 2641 O O . SER A 1 334 ? -19.319 1.776 25.939 1.00 95.94 334 SER A O 1
ATOM 2643 N N . ARG A 1 335 ? -17.440 1.679 27.144 1.00 95.81 335 ARG A N 1
ATOM 2644 C CA . ARG A 1 335 ? -16.967 2.970 26.622 1.00 95.81 335 ARG A CA 1
ATOM 2645 C C . ARG A 1 335 ? -16.624 2.916 25.137 1.00 95.81 335 ARG A C 1
ATOM 2647 O O . ARG A 1 335 ? -16.705 3.946 24.471 1.00 95.81 335 ARG A O 1
ATOM 2654 N N . GLU A 1 336 ? -16.263 1.742 24.629 1.00 94.69 336 GLU A N 1
ATOM 2655 C CA . GLU A 1 336 ? -16.050 1.517 23.201 1.00 94.69 336 GLU A CA 1
ATOM 2656 C C . GLU A 1 336 ? -17.340 1.689 22.394 1.00 94.69 336 GLU A C 1
ATOM 2658 O O . GLU A 1 336 ? -17.362 2.448 21.426 1.00 94.69 336 GLU A O 1
ATOM 2663 N N . ASP A 1 337 ? -18.438 1.080 22.841 1.00 95.12 337 ASP A N 1
ATOM 2664 C CA . ASP A 1 337 ? -19.730 1.181 22.169 1.00 95.12 337 ASP A CA 1
ATOM 2665 C C . ASP A 1 337 ? -20.291 2.584 22.272 1.00 95.12 337 ASP A C 1
ATOM 2667 O O . ASP A 1 337 ? -20.778 3.146 21.293 1.00 95.12 337 ASP A O 1
ATOM 2671 N N . LEU A 1 338 ? -20.146 3.192 23.445 1.00 95.06 338 LEU A N 1
ATOM 2672 C CA . LEU A 1 338 ? -20.556 4.565 23.627 1.00 95.06 338 LEU A CA 1
ATOM 2673 C C . LEU A 1 338 ? -19.757 5.522 22.733 1.00 95.06 338 LEU A C 1
ATOM 2675 O O . LEU A 1 338 ? -20.312 6.500 22.239 1.00 95.06 338 LEU A O 1
ATOM 2679 N N . TRP A 1 339 ? -18.473 5.257 22.479 1.00 94.44 339 TRP A N 1
ATOM 2680 C CA . TRP A 1 339 ? -17.698 6.050 21.525 1.00 94.44 339 TRP A CA 1
ATOM 2681 C C . TRP A 1 339 ? -18.240 5.919 20.096 1.00 94.44 339 TRP A C 1
ATOM 2683 O O . TRP A 1 339 ? -18.390 6.937 19.419 1.00 94.44 339 TRP A O 1
ATOM 2693 N N . ARG A 1 340 ? -18.589 4.701 19.656 1.00 94.12 340 ARG A N 1
ATOM 2694 C CA . ARG A 1 340 ? -19.221 4.456 18.344 1.00 94.12 340 ARG A CA 1
ATOM 2695 C C . ARG A 1 340 ? -20.536 5.228 18.215 1.00 94.12 340 ARG A C 1
ATOM 2697 O O . ARG A 1 340 ? -20.683 6.031 17.296 1.00 94.12 340 ARG A O 1
ATOM 2704 N N . LEU A 1 341 ? -21.419 5.099 19.206 1.00 94.75 341 LEU A N 1
ATOM 2705 C CA . LEU A 1 341 ? -22.706 5.800 19.235 1.00 94.75 341 LEU A CA 1
ATOM 2706 C C . LEU A 1 341 ? -22.546 7.326 19.244 1.00 94.75 341 LEU A C 1
ATOM 2708 O O . LEU A 1 341 ? -23.303 8.034 18.576 1.00 94.75 341 LEU A O 1
ATOM 2712 N N . ARG A 1 342 ? -21.549 7.851 19.967 1.00 94.62 342 ARG A N 1
ATOM 2713 C CA . ARG A 1 342 ? -21.235 9.287 19.967 1.00 94.62 342 ARG A CA 1
ATOM 2714 C C . ARG A 1 342 ? -20.698 9.763 18.622 1.00 94.62 342 ARG A C 1
ATOM 2716 O O . ARG A 1 342 ? -21.032 10.870 18.214 1.00 94.62 342 ARG A O 1
ATOM 2723 N N . HIS A 1 343 ? -19.882 8.957 17.941 1.00 93.62 343 HIS A N 1
ATOM 2724 C CA . HIS A 1 343 ? -19.397 9.273 16.599 1.00 93.62 343 HIS A CA 1
ATOM 2725 C C . HIS A 1 343 ? -20.545 9.326 15.591 1.00 93.62 343 HIS A C 1
ATOM 2727 O O . HIS A 1 343 ? -20.614 10.250 14.791 1.00 93.62 343 HIS A O 1
ATOM 2733 N N . GLU A 1 344 ? -21.475 8.380 15.649 1.00 92.06 344 GLU A N 1
ATOM 2734 C CA . GLU A 1 344 ? -22.618 8.318 14.730 1.00 92.06 344 GLU A CA 1
ATOM 2735 C C . GLU A 1 344 ? -23.605 9.464 14.949 1.00 92.06 344 GLU A C 1
ATOM 2737 O O . GLU A 1 344 ? -24.158 10.002 13.991 1.00 92.06 344 GLU A O 1
ATOM 2742 N N . ASN A 1 345 ? -23.764 9.890 16.202 1.00 92.94 345 ASN A N 1
ATOM 2743 C CA . ASN A 1 345 ? -24.697 10.941 16.599 1.00 92.94 345 ASN A CA 1
ATOM 2744 C C . ASN A 1 345 ? -24.007 12.274 16.910 1.00 92.94 345 ASN A C 1
ATOM 2746 O O . ASN A 1 345 ? -24.583 13.124 17.584 1.00 92.94 345 ASN A O 1
ATOM 2750 N N . TRP A 1 346 ? -22.781 12.492 16.422 1.00 94.06 346 TRP A N 1
ATOM 2751 C CA . TRP A 1 346 ? -21.939 13.641 16.794 1.00 94.06 346 TRP A CA 1
ATOM 2752 C C . TRP A 1 346 ? -22.609 15.011 16.579 1.00 94.06 346 TRP A C 1
ATOM 2754 O O . TRP A 1 346 ? -22.233 16.001 17.202 1.00 94.06 346 TRP A O 1
ATOM 2764 N N . ASN A 1 347 ? -23.587 15.092 15.677 1.00 93.38 347 ASN A N 1
ATOM 2765 C CA . ASN A 1 347 ? -24.323 16.308 15.340 1.00 93.38 347 ASN A CA 1
ATOM 2766 C C . ASN A 1 347 ? -25.633 16.487 16.131 1.00 93.38 347 ASN A C 1
ATOM 2768 O O . ASN A 1 347 ? -26.306 17.498 15.940 1.00 93.38 347 ASN A O 1
ATOM 2772 N N . ALA A 1 348 ? -26.001 15.547 17.006 1.00 90.56 348 ALA A N 1
ATOM 2773 C CA . ALA A 1 348 ? -27.243 15.596 17.775 1.00 90.56 348 ALA A CA 1
ATOM 2774 C C . ALA A 1 348 ? -27.167 16.518 19.012 1.00 90.56 348 ALA A C 1
ATOM 2776 O O . ALA A 1 348 ? -28.203 16.870 19.574 1.00 90.56 348 ALA A O 1
ATOM 2777 N N . TRP A 1 349 ? -25.969 16.942 19.443 1.00 90.06 349 TRP A N 1
ATOM 2778 C CA . TRP A 1 349 ? -25.787 17.898 20.547 1.00 90.06 349 TRP A CA 1
ATOM 2779 C C . TRP A 1 349 ? -24.504 18.738 20.401 1.00 90.06 349 TRP A C 1
ATOM 2781 O O . TRP A 1 349 ? -23.543 18.321 19.760 1.00 90.06 349 TRP A O 1
ATOM 2791 N N . ASN A 1 350 ? -24.448 19.910 21.053 1.00 83.62 350 ASN A N 1
ATOM 2792 C CA . ASN A 1 350 ? -23.329 20.865 20.922 1.00 83.62 350 ASN A CA 1
ATOM 2793 C C . ASN A 1 350 ? -21.955 20.293 21.324 1.00 83.62 350 ASN A C 1
ATOM 2795 O O . ASN A 1 350 ? -20.940 20.650 20.731 1.00 83.62 350 ASN A O 1
ATOM 2799 N N . GLY A 1 351 ? -21.908 19.400 22.315 1.00 84.88 351 GLY A N 1
ATOM 2800 C CA . GLY A 1 351 ? -20.667 18.743 22.750 1.00 84.88 351 GLY A CA 1
ATOM 2801 C C . GLY A 1 351 ? -20.197 17.619 21.820 1.00 84.88 351 GLY A C 1
ATOM 2802 O O . GLY A 1 351 ? -19.080 17.129 21.970 1.00 84.88 351 GLY A O 1
ATOM 2803 N N . GLY A 1 352 ? -21.023 17.207 20.855 1.00 89.56 352 GLY A N 1
ATOM 2804 C CA . GLY A 1 352 ? -20.740 16.073 19.981 1.00 89.56 352 GLY A CA 1
ATOM 2805 C C . GLY A 1 352 ? -19.671 16.359 18.926 1.00 89.56 352 GLY A C 1
ATOM 2806 O O . GLY A 1 352 ? -19.072 15.431 18.394 1.00 89.56 352 GLY A O 1
ATOM 2807 N N . VAL A 1 353 ? -19.332 17.632 18.684 1.00 91.56 353 VAL A N 1
ATOM 2808 C CA . VAL A 1 353 ? -18.314 18.041 17.697 1.00 91.56 353 VAL A CA 1
ATOM 2809 C C . VAL A 1 353 ? -16.957 17.348 17.889 1.00 91.56 353 VAL A C 1
ATOM 2811 O O . VAL A 1 353 ? -16.256 17.095 16.909 1.00 91.56 353 VAL A O 1
ATOM 2814 N N . HIS A 1 354 ? -16.605 16.975 19.123 1.00 89.25 354 HIS A N 1
ATOM 2815 C CA . HIS A 1 354 ? -15.374 16.245 19.442 1.00 89.25 354 HIS A CA 1
ATOM 2816 C C . HIS A 1 354 ? -15.349 14.808 18.901 1.00 89.25 354 HIS A C 1
ATOM 2818 O O . HIS A 1 354 ? -14.273 14.252 18.705 1.00 89.25 354 HIS A O 1
ATOM 2824 N N . PHE A 1 355 ? -16.516 14.235 18.608 1.00 92.62 355 PHE A N 1
ATOM 2825 C CA . PHE A 1 355 ? -16.683 12.889 18.062 1.00 92.62 355 PHE A CA 1
ATOM 2826 C C . PHE A 1 355 ? -16.910 12.895 16.551 1.00 92.62 355 PHE A C 1
ATOM 2828 O O . PHE A 1 355 ? -17.108 11.841 15.966 1.00 92.62 355 PHE A O 1
ATOM 2835 N N . ARG A 1 356 ? -16.844 14.055 15.881 1.00 91.19 356 ARG A N 1
ATOM 2836 C CA . ARG A 1 356 ? -17.017 14.157 14.420 1.00 91.19 356 ARG A CA 1
ATOM 2837 C C . ARG A 1 356 ? -16.009 13.316 13.634 1.00 91.19 356 ARG A C 1
ATOM 2839 O O . ARG A 1 356 ? -16.293 12.882 12.519 1.00 91.19 356 ARG A O 1
ATOM 2846 N N . HIS A 1 357 ? -14.812 13.140 14.180 1.00 88.88 357 HIS A N 1
ATOM 2847 C CA . HIS A 1 357 ? -13.745 12.368 13.562 1.00 88.88 357 HIS A CA 1
ATOM 2848 C C . HIS A 1 357 ? -13.507 11.071 14.341 1.00 88.88 357 HIS A C 1
ATOM 2850 O O . HIS A 1 357 ? -13.712 11.060 15.558 1.00 88.88 357 HIS A O 1
ATOM 2856 N N . PRO A 1 358 ? -13.067 9.994 13.664 1.00 88.00 358 PRO A N 1
ATOM 2857 C CA . PRO A 1 358 ? -12.583 8.801 14.343 1.00 88.00 358 PRO A CA 1
ATOM 2858 C C . PRO A 1 358 ? -11.482 9.144 15.357 1.00 88.00 358 PRO A C 1
ATOM 2860 O O . PRO A 1 358 ? -10.784 10.154 15.193 1.00 88.00 358 PRO A O 1
ATOM 2863 N N . PRO A 1 359 ? -11.316 8.322 16.404 1.00 87.81 359 PRO A N 1
ATOM 2864 C CA . PRO A 1 359 ? -10.281 8.540 17.400 1.00 87.81 359 PRO A CA 1
ATOM 2865 C C . PRO A 1 359 ? -8.887 8.480 16.761 1.00 87.81 359 PRO A C 1
ATOM 2867 O O . PRO A 1 359 ? -8.648 7.754 15.798 1.00 87.81 359 PRO A O 1
ATOM 2870 N N . ASN A 1 360 ? -7.945 9.237 17.328 1.00 81.56 360 ASN A N 1
ATOM 2871 C CA . ASN A 1 360 ? -6.550 9.220 16.873 1.00 81.56 360 ASN A CA 1
ATOM 2872 C C . ASN A 1 360 ? -5.817 7.922 17.251 1.00 81.56 360 ASN A C 1
ATOM 2874 O O . ASN A 1 360 ? -4.767 7.635 16.689 1.00 81.56 360 ASN A O 1
ATOM 2878 N N . THR A 1 361 ? -6.346 7.166 18.217 1.00 86.88 361 THR A N 1
ATOM 2879 C CA . THR A 1 361 ? -5.804 5.876 18.651 1.00 86.88 361 THR A CA 1
ATOM 2880 C C . THR A 1 361 ? -6.689 4.736 18.146 1.00 86.88 361 THR A C 1
ATOM 2882 O O . THR A 1 361 ? -7.916 4.869 18.200 1.00 86.88 361 THR A O 1
ATOM 2885 N N . PRO A 1 362 ? -6.106 3.619 17.674 1.00 90.56 362 PRO A N 1
ATOM 2886 C CA . PRO A 1 362 ? -6.882 2.464 17.238 1.00 90.56 362 PRO A CA 1
ATOM 2887 C C . PRO A 1 362 ? -7.397 1.610 18.409 1.00 90.56 362 PRO A C 1
ATOM 2889 O O . PRO A 1 362 ? -8.299 0.794 18.219 1.00 90.56 362 PRO A O 1
ATOM 2892 N N . PHE A 1 363 ? -6.836 1.789 19.611 1.00 93.25 363 PHE A N 1
ATOM 2893 C CA . PHE A 1 363 ? -7.168 1.010 20.806 1.00 93.25 363 PHE A CA 1
ATOM 2894 C C . PHE A 1 363 ? -8.478 1.472 21.446 1.00 93.25 363 PHE A C 1
ATOM 2896 O O . PHE A 1 363 ? -8.785 2.668 21.477 1.00 93.25 363 PHE A O 1
ATOM 2903 N N . ARG A 1 364 ? -9.240 0.519 21.990 1.00 93.94 364 ARG A N 1
ATOM 2904 C CA . ARG A 1 364 ? -10.561 0.795 22.557 1.00 93.94 364 ARG A CA 1
ATOM 2905 C C . ARG A 1 364 ? -10.475 1.502 23.918 1.00 93.94 364 ARG A C 1
ATOM 2907 O O . ARG A 1 364 ? -9.551 1.238 24.689 1.00 93.94 364 ARG A O 1
ATOM 2914 N N . PRO A 1 365 ? -11.421 2.394 24.250 1.00 95.00 365 PRO A N 1
ATOM 2915 C CA . PRO A 1 365 ? -11.540 2.940 25.599 1.00 95.00 365 PRO A CA 1
ATOM 2916 C C . PRO A 1 365 ? -11.832 1.845 26.642 1.00 95.00 365 PRO A C 1
ATOM 2918 O O . PRO A 1 365 ? -12.709 1.015 26.419 1.00 95.00 365 PRO A O 1
ATOM 2921 N N . PHE A 1 366 ? -11.153 1.880 27.795 1.00 94.94 366 PHE A N 1
ATOM 2922 C CA . PHE A 1 366 ? -11.354 0.906 28.879 1.00 94.94 366 PHE A CA 1
ATOM 2923 C C . PHE A 1 366 ? -12.620 1.169 29.701 1.00 94.94 366 PHE A C 1
ATOM 2925 O O . PHE A 1 366 ? -12.968 2.314 29.992 1.00 94.94 366 PHE A O 1
ATOM 2932 N N . GLY A 1 367 ? -13.250 0.093 30.173 1.00 95.38 367 GLY A N 1
ATOM 2933 C CA . GLY A 1 367 ? -14.342 0.139 31.145 1.00 95.38 367 GLY A CA 1
ATOM 2934 C C . GLY A 1 367 ? -15.726 0.445 30.566 1.00 95.38 367 GLY A C 1
ATOM 2935 O O . GLY A 1 367 ? -15.951 0.461 29.353 1.00 95.38 367 GLY A O 1
ATOM 2936 N N . SER A 1 368 ? -16.670 0.684 31.471 1.00 96.69 368 SER A N 1
ATOM 2937 C CA . SER A 1 368 ? -18.083 0.935 31.187 1.00 96.69 368 SER A CA 1
ATOM 2938 C C . SER A 1 368 ? -18.562 2.239 31.831 1.00 96.69 368 SER A C 1
ATOM 2940 O O . SER A 1 368 ? -17.826 2.907 32.566 1.00 96.69 368 SER A O 1
ATOM 2942 N N . ILE A 1 369 ? -19.783 2.637 31.495 1.00 97.06 369 ILE A N 1
ATOM 2943 C CA . ILE A 1 369 ? -20.515 3.735 32.121 1.00 97.06 369 ILE A CA 1
ATOM 2944 C C . ILE A 1 369 ? -21.968 3.308 32.337 1.00 97.06 369 ILE A C 1
ATOM 2946 O O . ILE A 1 369 ? -22.512 2.537 31.542 1.00 97.06 369 ILE A O 1
ATOM 2950 N N . ASP A 1 370 ? -22.587 3.791 33.410 1.00 97.38 370 ASP A N 1
ATOM 2951 C CA . ASP A 1 370 ? -24.008 3.566 33.659 1.00 97.38 370 ASP A CA 1
ATOM 2952 C C . ASP A 1 370 ? -24.868 4.317 32.636 1.00 97.38 370 ASP A C 1
ATOM 2954 O O . ASP A 1 370 ? -24.575 5.453 32.256 1.00 97.38 370 ASP A O 1
ATOM 2958 N N . ALA A 1 371 ? -25.959 3.688 32.196 1.00 95.75 371 ALA A N 1
ATOM 2959 C CA . ALA A 1 371 ? -26.871 4.235 31.190 1.00 95.75 371 ALA A CA 1
ATOM 2960 C C . ALA A 1 371 ? -27.428 5.614 31.592 1.00 95.75 371 ALA A C 1
ATOM 2962 O O . ALA A 1 371 ? -27.637 6.488 30.747 1.00 95.75 371 ALA A O 1
ATOM 2963 N N . GLU A 1 372 ? -27.592 5.838 32.897 1.00 95.25 372 GLU A N 1
ATOM 2964 C CA . GLU A 1 372 ? -28.064 7.099 33.472 1.00 95.25 372 GLU A CA 1
ATOM 2965 C C . GLU A 1 372 ? -27.037 8.235 33.434 1.00 95.25 372 GLU A C 1
ATOM 2967 O O . GLU A 1 372 ? -27.404 9.396 33.617 1.00 95.25 372 GLU A O 1
ATOM 2972 N N . GLU A 1 373 ? -25.766 7.939 33.166 1.00 95.62 373 GLU A N 1
ATOM 2973 C CA . GLU A 1 373 ? -24.702 8.936 33.006 1.00 95.62 373 GLU A CA 1
ATOM 2974 C C . GLU A 1 373 ? -24.403 9.240 31.529 1.00 95.62 373 GLU A C 1
ATOM 2976 O O . GLU A 1 373 ? -23.700 10.203 31.219 1.00 95.62 373 GLU A O 1
ATOM 2981 N N . VAL A 1 374 ? -24.963 8.458 30.600 1.00 95.00 374 VAL A N 1
ATOM 2982 C CA . VAL A 1 374 ? -24.839 8.688 29.155 1.00 95.00 374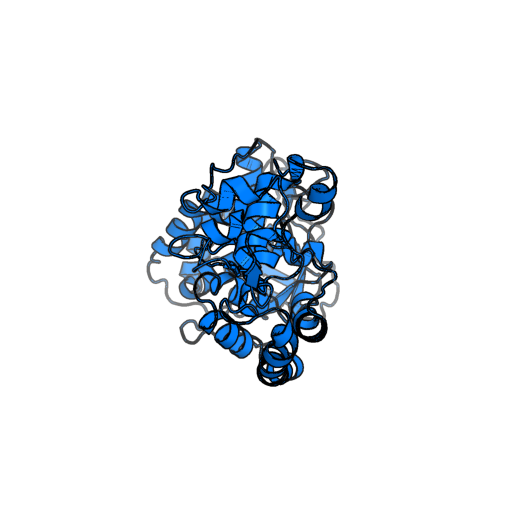 VAL A CA 1
ATOM 2983 C C . VAL A 1 374 ? -25.527 9.997 28.764 1.00 95.00 374 VAL A C 1
ATOM 2985 O O . VAL A 1 374 ? -26.541 10.395 29.349 1.00 95.00 374 VAL A O 1
ATOM 2988 N N . GLU A 1 375 ? -24.997 10.683 27.752 1.00 93.62 375 GLU A N 1
ATOM 2989 C CA . GLU A 1 375 ? -25.585 11.915 27.236 1.00 93.62 375 GLU A CA 1
ATOM 2990 C C . GLU A 1 375 ? -27.036 11.683 26.794 1.00 93.62 375 GLU A C 1
ATOM 2992 O O . GLU A 1 375 ? -27.328 10.737 26.065 1.00 93.62 375 GLU A O 1
ATOM 2997 N N . VAL A 1 376 ? -27.952 12.576 27.187 1.00 93.19 376 VAL A N 1
ATOM 2998 C CA . VAL A 1 376 ? -29.395 12.449 26.893 1.00 93.19 376 VAL A CA 1
ATOM 2999 C C . VAL A 1 376 ? -29.668 12.245 25.398 1.00 93.19 376 VAL A C 1
ATOM 3001 O O . VAL A 1 376 ? -30.556 11.481 25.041 1.00 93.19 376 VAL A O 1
ATOM 3004 N N . ALA A 1 377 ? -28.875 12.876 24.527 1.00 92.06 377 ALA A N 1
ATOM 3005 C CA . ALA A 1 377 ? -28.988 12.732 23.075 1.00 92.06 377 ALA A CA 1
ATOM 3006 C C . ALA A 1 377 ? -28.567 11.344 22.547 1.00 92.06 377 ALA A C 1
ATOM 3008 O O . ALA A 1 377 ? -28.987 10.962 21.462 1.00 92.06 377 ALA A O 1
ATOM 3009 N N . VAL A 1 378 ? -27.749 10.594 23.292 1.00 93.56 378 VAL A N 1
ATOM 3010 C CA . VAL A 1 378 ? -27.224 9.277 22.893 1.00 93.56 378 VAL A CA 1
ATOM 3011 C C . VAL A 1 378 ? -28.032 8.130 23.512 1.00 93.56 378 VAL A C 1
ATOM 3013 O O . VAL A 1 378 ? -28.143 7.074 22.895 1.00 93.56 378 VAL A O 1
ATOM 3016 N N . ARG A 1 379 ? -28.659 8.334 24.683 1.00 94.88 379 ARG A N 1
ATOM 3017 C CA . ARG A 1 379 ? -29.460 7.309 25.390 1.00 94.88 379 ARG A CA 1
ATOM 3018 C C . ARG A 1 379 ? -30.475 6.556 24.522 1.00 94.88 379 ARG A C 1
ATOM 3020 O O . ARG A 1 379 ? -30.531 5.338 24.669 1.00 94.88 379 ARG A O 1
ATOM 3027 N N . PRO A 1 380 ? -31.233 7.198 23.605 1.00 93.69 380 PRO A N 1
ATOM 3028 C CA . PRO A 1 380 ? -32.192 6.479 22.763 1.00 93.69 380 PRO A CA 1
ATOM 3029 C C . PRO A 1 380 ? -31.557 5.374 21.909 1.00 93.69 380 PRO A C 1
ATOM 3031 O O . PRO A 1 380 ? -32.236 4.427 21.533 1.00 93.69 380 PRO A O 1
ATOM 3034 N N . HIS A 1 381 ? -30.255 5.473 21.622 1.00 94.25 381 HIS A N 1
ATOM 3035 C CA . HIS A 1 381 ? -29.529 4.495 20.817 1.00 94.25 381 HIS A CA 1
ATOM 3036 C C . HIS A 1 381 ? -29.000 3.297 21.613 1.00 94.25 381 HIS A C 1
ATOM 3038 O O . HIS A 1 381 ? -28.560 2.323 21.012 1.00 94.25 381 HIS A O 1
ATOM 3044 N N . LEU A 1 382 ? -29.070 3.322 22.949 1.00 94.69 382 LEU A N 1
ATOM 3045 C CA . LEU A 1 382 ? -28.651 2.193 23.789 1.00 94.69 382 LEU A CA 1
ATOM 3046 C C . LEU A 1 382 ? -29.559 0.963 23.616 1.00 94.69 382 LEU A C 1
ATOM 3048 O O . LEU A 1 382 ? -29.124 -0.164 23.848 1.00 94.69 382 LEU A O 1
ATOM 3052 N N . GLU A 1 383 ? -30.803 1.178 23.184 1.00 93.00 383 GLU A N 1
ATOM 3053 C CA . GLU A 1 383 ? -31.785 0.125 22.900 1.00 93.00 383 GLU A CA 1
ATOM 3054 C C . GLU A 1 383 ? -31.882 -0.222 21.406 1.00 93.00 383 GLU A C 1
ATOM 3056 O O . GLU A 1 383 ? -32.599 -1.152 21.029 1.00 93.00 383 GLU A O 1
ATOM 3061 N N . CYS A 1 384 ? -31.175 0.505 20.534 1.00 92.62 384 CYS A N 1
ATOM 3062 C CA . CYS A 1 384 ? -31.162 0.192 19.111 1.00 92.62 384 CYS A CA 1
ATOM 3063 C C . CYS A 1 384 ? -30.499 -1.173 18.854 1.00 92.62 384 CYS A C 1
ATOM 3065 O O . CYS A 1 384 ? -29.582 -1.577 19.579 1.00 92.62 384 CYS A O 1
ATOM 3067 N N . PRO A 1 385 ? -30.896 -1.872 17.772 1.00 89.25 385 PRO A N 1
ATOM 3068 C CA . PRO A 1 385 ? -30.040 -2.887 17.176 1.00 89.25 385 PRO A CA 1
ATOM 3069 C C . PRO A 1 385 ? -28.652 -2.303 16.894 1.00 89.25 385 PRO A C 1
ATOM 3071 O O . PRO A 1 385 ? -28.523 -1.097 16.675 1.00 89.25 385 PRO A O 1
ATOM 3074 N N . ARG A 1 386 ? -27.621 -3.156 16.874 1.00 89.19 386 ARG A N 1
ATOM 3075 C CA . ARG A 1 386 ? -26.249 -2.721 16.585 1.00 89.19 386 ARG A CA 1
ATOM 3076 C C . ARG A 1 386 ? -26.217 -1.918 15.288 1.00 89.19 386 ARG A C 1
ATOM 3078 O O . ARG A 1 386 ? -26.666 -2.390 14.245 1.00 89.19 386 ARG A O 1
ATOM 3085 N N . HIS A 1 387 ? -25.710 -0.697 15.382 1.00 90.12 387 HIS A N 1
ATOM 3086 C CA . HIS A 1 387 ? -25.443 0.124 14.219 1.00 90.12 387 HIS A CA 1
ATOM 3087 C C . HIS A 1 387 ? -24.245 -0.451 13.462 1.00 90.12 387 HIS A C 1
ATOM 3089 O O . HIS A 1 387 ? -23.272 -0.914 14.063 1.00 90.12 387 HIS A O 1
ATOM 3095 N N . GLU A 1 388 ? -24.326 -0.416 12.136 1.00 86.38 388 GLU A N 1
ATOM 3096 C CA . GLU A 1 388 ? -23.296 -0.947 11.252 1.00 86.38 388 GLU A CA 1
ATOM 3097 C C . GLU A 1 388 ? -22.953 0.077 10.176 1.00 86.38 388 GLU A C 1
ATOM 3099 O O . GLU A 1 388 ? -23.822 0.780 9.647 1.00 86.38 388 GLU A O 1
ATOM 3104 N N . TRP A 1 389 ? -21.671 0.160 9.831 1.00 86.62 389 TRP A N 1
ATOM 3105 C CA . TRP A 1 389 ? -21.215 0.992 8.727 1.00 86.62 389 TRP A CA 1
ATOM 3106 C C . TRP A 1 389 ? -21.160 0.162 7.457 1.00 86.62 389 TRP A C 1
ATOM 3108 O O . TRP A 1 389 ? -20.368 -0.769 7.335 1.00 86.62 389 TRP A O 1
ATOM 3118 N N . ILE A 1 390 ? -21.992 0.531 6.488 1.00 87.00 390 ILE A N 1
ATOM 3119 C CA . ILE A 1 390 ? -22.039 -0.138 5.193 1.00 87.00 390 ILE A CA 1
ATOM 3120 C C . ILE A 1 390 ? -21.231 0.682 4.195 1.00 87.00 390 ILE A C 1
ATOM 3122 O O . ILE A 1 390 ? -21.526 1.850 3.923 1.00 87.00 390 ILE A O 1
ATOM 3126 N N . TYR A 1 391 ? -20.207 0.056 3.623 1.00 86.69 391 TYR A N 1
ATOM 3127 C CA . TYR A 1 391 ? -19.429 0.670 2.562 1.00 86.69 391 TYR A CA 1
ATOM 3128 C C . TYR A 1 391 ? -20.286 0.855 1.304 1.00 86.69 391 TYR A C 1
ATOM 3130 O O . TYR A 1 391 ? -20.749 -0.105 0.695 1.00 86.69 391 TYR A O 1
ATOM 3138 N N . SER A 1 392 ? -20.491 2.113 0.908 1.00 86.25 392 SER A N 1
ATOM 3139 C CA . SER A 1 392 ? -21.354 2.451 -0.230 1.00 86.25 392 SER A CA 1
ATOM 3140 C C . SER A 1 392 ? -20.654 2.376 -1.591 1.00 86.25 392 SER A C 1
ATOM 3142 O O . SER A 1 392 ? -21.348 2.246 -2.596 1.00 86.25 392 SER A O 1
ATOM 3144 N N . GLY A 1 393 ? -19.327 2.518 -1.659 1.00 82.75 393 GLY A N 1
ATOM 3145 C CA . GLY A 1 393 ? -18.586 2.526 -2.925 1.00 82.75 393 GLY A CA 1
ATOM 3146 C C . GLY A 1 393 ? -17.588 3.674 -3.087 1.00 82.75 393 GLY A C 1
ATOM 3147 O O . GLY A 1 393 ? -17.478 4.579 -2.257 1.00 82.75 393 GLY A O 1
ATOM 3148 N N . PHE A 1 394 ? -16.855 3.620 -4.196 1.00 78.62 394 PHE A N 1
ATOM 3149 C CA . PHE A 1 394 ? -15.875 4.610 -4.629 1.00 78.62 394 PHE A CA 1
ATOM 3150 C C . PHE A 1 394 ? -16.065 4.894 -6.124 1.00 78.62 394 PHE A C 1
ATOM 3152 O O . PHE A 1 394 ? -16.439 4.005 -6.886 1.00 78.62 394 PHE A O 1
ATOM 3159 N N . THR A 1 395 ? -15.806 6.134 -6.543 1.00 71.50 395 THR A N 1
ATOM 3160 C CA . THR A 1 395 ? -15.925 6.563 -7.941 1.00 71.50 395 THR A CA 1
ATOM 3161 C C . THR A 1 395 ? -14.731 7.422 -8.336 1.00 71.50 395 THR A C 1
ATOM 3163 O O . THR A 1 395 ? -14.449 8.411 -7.657 1.00 71.50 395 THR A O 1
ATOM 3166 N N . TRP A 1 396 ? -14.097 7.092 -9.461 1.00 68.56 396 TRP A N 1
ATOM 3167 C CA . TRP A 1 396 ? -13.202 8.001 -10.175 1.00 68.56 396 TRP A CA 1
ATOM 3168 C C . TRP A 1 396 ? -14.068 9.048 -10.891 1.00 68.56 396 TRP A C 1
ATOM 3170 O O . TRP A 1 396 ? -15.004 8.672 -11.597 1.00 68.56 396 TRP A O 1
ATOM 3180 N N . THR A 1 397 ? -13.817 10.338 -10.668 1.00 59.94 397 THR A N 1
ATOM 3181 C CA . THR A 1 397 ? -14.535 11.443 -11.333 1.00 59.94 397 THR A CA 1
ATOM 3182 C C . THR A 1 397 ? -13.571 12.449 -11.898 1.00 59.94 397 THR A C 1
ATOM 3184 O O . THR A 1 397 ? -12.609 12.754 -11.154 1.00 59.94 397 THR A O 1
#

Organism: Hypocrea virens (strain Gv29-8 / FGSC 10586) (NCBI:txid413071)

pLDDT: mean 86.91, std 12.07, range [43.78, 98.12]

Sequence (397 aa):
KRRWDLMKIKATICEISKHSGFKFTDSESNGLIFLFLAWAYILSAFLLEQQHIPLAYTDAYKQWGNGTYEGGAFFIDLGDASDEEYRWWSALVHPGQGWRAAYSSQPVWAVTLGDQFKFIILNERNVLPSSNVNPPSSREALAYLARFCARFNLESQVSLGLAMALTIPLHDNMSSKIQIPEPYLTKKKVVSASSSIIDQEFRNLSYYMVLSSNPSFIASALWSVFWEPEIDCNLASPWCNAIIDTIKPLIDGHKLETLGHVLAQRRPGVAALWYGLVACGATDIISSIIPYLETLHTALPVRHVPEVSVWTDTPQSFMDLTGSGPYLQGNQVSREDLWRLRHENWNAWNGGVHFRHPPNTPFRPFGSIDAEEVEVAVRPHLECPRHEWIYSGFTWT

Radius of gyration: 24.26 Å; chains: 1; bounding box: 65×43×69 Å

Foldseek 3Di:
DDDDDQWDQDAAEAEADQDPQDDDPQFPWDPLLVLLLLLLVLLQLVVCVVVVWFKDFDPLPPPPPPDDAQQEEAEAELDPDDPLLVLQSSQSQRAFGRMATPDSIGGLLGYGYHPNYHYHYPPPDPPPDDNPDGRDHSVVSLVSVQSVCQFQVCLVCNLLSNLLSLCSNLCVVVSKYFHAYDTDGDGDDGDDDPSPVSVVCVVCSVLSCVQSSDNLSLLLLQQLLLDDAVDAPVCLLVSLVVVCVVCVCCLVVQNLVVSLVVSCVSPVLCSSNSSSVSNSGSMVVVVQSNVCSNPVDDPDSNANDLLSCVSSVHQRALLVPLDDDAQDDDQKGFQQNLLNLLLVCLVQDPNSVVSVGDDSHRHGHDDIDGLVPRDPSSSVCSGPDGDDDDDPDDDDD